Protein 2OEZ (pdb70)

CATH classification: 2.60.440.10 (+1 more: 1.10.3900.10)

B-factor: mean 58.21, std 9.82, range [26.51, 113.7]

Radius of gyration: 27.45 Å; Cα contacts (8 Å, |Δi|>4): 658; chains: 2; bounding box: 76×68×71 Å

Solvent-accessible surface area: 25374 Å² total

Organism: Vibrio parahaemolyticus serotype O3:K6 (strain RIMD 2210633) (NCBI:txid223926)

Foldseek 3Di:
DFWDKDKDFADDLLVLLVLLLVLLVLLVVLLLVPDVCSVLSNLVSLLVLVSLVPDPNLVVLLVLLVVLLVVLVVCAPPPPDDNVVSVVLNVLSVVLSVLSVADRQCPVVCPDPLSVVCSVVSVVPDPVPVVVVVVSVDDSVSSSVVSVVSSVSCVSVNSSSVSSVVSLVVQWDKDKDKAAQQKDKDFDDVWTMKMKIFGVQCKDWWDDDHGMIMIGIHPVPPDTGGHMTIIIIITD/DKDKDKDFFDDLLVLLVLLLVLLVQLVVLLQVPDVPSVLSNLVSLLVLVSLVPDPNLVVLLVLLVVLLVVLPVVPPDPPRDVVVSVVLNVLSVVLSVLSVADRQCVVQCPDPLNVVCNPVSPPDDDDDPPPVSVVVLSVPPSVVSSVVSCVSSVSCVSVNSSSVSSVVSLVVPWDWDKDKAAQQKDKDFADVFTMKMKMFDVQCKDWWDDDDGMMMIWMHVVPPDTRTHMTIIIITTD

Secondary structure (DSSP, 8-state):
---EEEEEESSHHHHHHHHHHHHHHHHHHHTT--STTHHHHHHHHHH--HHHHHS-HHHHHHHHHHHHHHHHHTTTT-TTS-HHHHHHHHHHHHHHHHH--PPSTTHHHHH-HHHHHHHHHHH--GGG-HHHHHHHTS-HHHHHHHHHHHHHTTHHHHHHHHHHHHHHHHT---EEEEEBTTEEEEE-SS--EEEEEE--------EEETTEEEEE--TTTSSPP-S-EEEEEEE-/--EEEEEESSHHHHHHHHHHHHHHHHHHHTT--STTHHHHHHHHHH--TGGGGS-HHHHHHHHHHHHHHHGGGSTT-TT--HHHHHHHHHHHHHHHHH-----TTHHHHT-HHHHHHHHHHTSS----SS-HHHHHHHTS-HHHHHHHHHHHHHTTHHHHHHHHHHHHHHHHH---EEEEEGGGEEEEE-SS--EEEEEE--------EEETTEEEEE--TTT-PPP-S-EEEEEEE-

Nearest PDB structures (foldseek):
  2oez-assembly1_A  TM=1.004E+00  e=3.899E-40  Vibrio parahaemolyticus RIMD 2210633
  2oez-assembly1_B  TM=9.944E-01  e=6.011E-37  Vibrio parahaemolyticus RIMD 2210633
  5koa-assembly1_B  TM=9.404E-01  e=8.201E-23  Escherichia coli S88
  5dko-assembly1_A-2  TM=9.523E-01  e=2.053E-22  Escherichia coli K-12
  5gnp-assembly1_A-2  TM=9.487E-01  e=1.094E-21  Salmonella enterica subsp. enterica serovar Typhimurium str. LT2

Sequence (474 aa):
ATTHKFFEHPLNEEKTRRIYLRVESLLRRQAHLASGFADNNHQQYQLFFRRALFDVEEIFEQQIQLKSELAKKDLEKKQRRLSYRRHWLNVEEGVDQEALNSLLNEIDDVVHSQLGAEERRFGQALKEDRRFLSSIRQRFNLCCFDLPALHYWLHLPIEERKKHDANQWQKKSLKPLSDALTLWLKLAREETGHHFKAQIARAGFFQSDADDEEANILRLHIPKYGVYPISGHKKNRFAIKFAFEEENGQACCSSQDVEFELAVCTTHKFFEHPLNEEKTRRIYLRVESLLRRQAHLASGFADNHHQYQLFFRALFDVEEIFEQQIQLKSEELAKDLEKQQRLSYRRHHWLNVEGVDQEALNSLLNEIDVVHSQQLGAERRFGQQALKEDRFLSSIRQQRFNNLPGGCCFDDLPALHYWLHHLPIEERKKHDANNQWQKKSLKPLSDALTLWLKLAREETGHHFKAQIARAGFFQSDADDEANILRLHIPKYGVYPISGHKNRFAIKFAFENGQACSQQDVEFELAVC

Structure (mmCIF, N/CA/C/O backbone):
data_2OEZ
#
_entry.id   2OEZ
#
_cell.length_a   63.759
_cell.length_b   77.567
_cell.length_c   146.167
_cell.angle_alpha   90.00
_cell.angle_beta   90.00
_cell.angle_gamma   90.00
#
_symmetry.space_group_name_H-M   'P 21 21 21'
#
loop_
_entity.id
_entity.type
_entity.pdbx_description
1 polymer 'UPF0289 protein VP2528'
2 water water
#
loop_
_atom_site.group_PDB
_atom_site.id
_atom_site.type_symbol
_atom_site.label_atom_id
_atom_site.label_alt_id
_atom_site.label_comp_id
_atom_site.label_asym_id
_atom_site.label_entity_id
_atom_site.label_seq_id
_atom_site.pdbx_PDB_ins_code
_atom_site.Cartn_x
_atom_site.Cartn_y
_atom_site.Cartn_z
_atom_site.occupancy
_atom_site.B_iso_or_equiv
_atom_site.auth_seq_id
_atom_site.auth_comp_id
_atom_site.auth_asym_id
_atom_site.auth_atom_id
_atom_site.pdbx_PDB_model_num
ATOM 1 N N . ALA A 1 3 ? 35.254 27.787 35.955 1.00 70.81 1 ALA A N 1
ATOM 2 C CA . ALA A 1 3 ? 35.691 26.654 35.086 1.00 70.22 1 ALA A CA 1
ATOM 3 C C . ALA A 1 3 ? 35.446 26.941 33.613 1.00 69.26 1 ALA A C 1
ATOM 4 O O . ALA A 1 3 ? 35.880 26.155 32.774 1.00 69.66 1 ALA A O 1
ATOM 6 N N . THR A 1 4 ? 34.777 28.055 33.291 1.00 67.89 2 THR A N 1
ATOM 7 C CA . THR A 1 4 ? 34.668 28.474 31.876 1.00 66.39 2 THR A CA 1
ATOM 8 C C . THR A 1 4 ? 35.390 29.795 31.539 1.00 64.53 2 THR A C 1
ATOM 9 O O . THR A 1 4 ? 35.930 29.916 30.449 1.00 60.67 2 THR A O 1
ATOM 13 N N . THR A 1 5 ? 35.364 30.755 32.478 1.00 63.85 3 THR A N 1
ATOM 14 C CA . THR A 1 5 ? 35.834 32.108 32.228 1.00 63.74 3 THR A CA 1
ATOM 15 C C . THR A 1 5 ? 36.773 32.625 33.296 1.00 63.19 3 THR A C 1
ATOM 16 O O . THR A 1 5 ? 36.508 32.470 34.517 1.00 62.28 3 THR A O 1
ATOM 20 N N . HIS A 1 6 ? 37.891 33.203 32.844 1.00 61.22 4 HIS A N 1
ATOM 21 C CA . HIS A 1 6 ? 38.750 33.957 33.754 1.00 60.45 4 HIS A CA 1
ATOM 22 C C . HIS A 1 6 ? 38.179 35.358 34.068 1.00 58.94 4 HIS A C 1
ATOM 23 O O . HIS A 1 6 ? 37.740 36.087 33.185 1.00 57.67 4 HIS A O 1
ATOM 30 N N . LYS A 1 7 ? 38.155 35.715 35.353 1.00 58.09 5 LYS A N 1
ATOM 31 C CA . LYS A 1 7 ? 37.582 36.992 35.783 1.00 57.19 5 LYS A CA 1
ATOM 32 C C . LYS A 1 7 ? 38.664 37.932 36.307 1.00 55.06 5 LYS A C 1
ATOM 33 O O . LYS A 1 7 ? 39.284 37.653 37.323 1.00 57.30 5 LYS A O 1
ATOM 39 N N A PHE A 1 8 ? 38.919 39.021 35.611 0.50 52.98 6 PHE A N 1
ATOM 40 N N B PHE A 1 8 ? 38.878 39.040 35.622 0.50 54.08 6 PHE A N 1
ATOM 41 C CA A PHE A 1 8 ? 40.000 39.914 36.008 0.50 50.91 6 PHE A CA 1
ATOM 42 C CA B PHE A 1 8 ? 39.999 39.915 35.927 0.50 52.86 6 PHE A CA 1
ATOM 43 C C A PHE A 1 8 ? 39.436 41.263 36.429 0.50 51.67 6 PHE A C 1
ATOM 44 C C B PHE A 1 8 ? 39.550 41.340 36.273 0.50 52.87 6 PHE A C 1
ATOM 45 O O A PHE A 1 8 ? 38.413 41.697 35.928 0.50 51.52 6 PHE A O 1
ATOM 46 O O B PHE A 1 8 ? 38.724 41.905 35.542 0.50 51.90 6 PHE A O 1
ATOM 61 N N . GLU A 1 9 ? 40.134 41.944 37.316 1.00 51.33 7 GLU A N 1
ATOM 62 C CA . GLU A 1 9 ? 39.833 43.364 37.626 1.00 52.82 7 GLU A CA 1
ATOM 63 C C . GLU A 1 9 ? 41.079 44.201 37.468 1.00 52.75 7 GLU A C 1
ATOM 64 O O . GLU A 1 9 ? 42.177 43.753 37.811 1.00 52.10 7 GLU A O 1
ATOM 70 N N . HIS A 1 10 ? 40.908 45.409 36.935 1.00 50.33 8 HIS A N 1
ATOM 71 C CA . HIS A 1 10 ? 42.019 46.328 36.681 1.00 49.18 8 HIS A CA 1
ATOM 72 C C . HIS A 1 10 ? 41.644 47.706 37.241 1.00 49.39 8 HIS A C 1
ATOM 73 O O . HIS A 1 10 ? 40.655 48.261 36.827 1.00 50.18 8 HIS A O 1
ATOM 80 N N . PRO A 1 11 ? 42.461 48.253 38.158 1.00 48.84 9 PRO A N 1
ATOM 81 C CA . PRO A 1 11 ? 42.229 49.608 38.643 1.00 49.44 9 PRO A CA 1
ATOM 82 C C . PRO A 1 11 ? 42.703 50.587 37.577 1.00 50.42 9 PRO A C 1
ATOM 83 O O . PRO A 1 11 ? 43.776 50.390 36.992 1.00 51.67 9 PRO A O 1
ATOM 87 N N . LEU A 1 12 ? 41.945 51.653 37.370 1.00 49.78 10 LEU A N 1
ATOM 88 C CA . LEU A 1 12 ? 42.278 52.567 36.318 1.00 50.70 10 LEU A CA 1
ATOM 89 C C . LEU A 1 12 ? 43.012 53.778 36.833 1.00 51.43 10 LEU A C 1
ATOM 90 O O . LEU A 1 12 ? 43.343 54.642 36.026 1.00 52.12 10 LEU A O 1
ATOM 95 N N . ASN A 1 13 ? 43.217 53.894 38.144 1.00 50.31 11 ASN A N 1
ATOM 96 C CA . ASN A 1 13 ? 43.946 55.068 38.683 1.00 52.48 11 ASN A CA 1
ATOM 97 C C . ASN A 1 13 ? 44.642 54.637 39.960 1.00 53.30 11 ASN A C 1
ATOM 98 O O . ASN A 1 13 ? 44.372 53.520 40.477 1.00 52.27 11 ASN A O 1
ATOM 103 N N A GLU A 1 14 ? 45.570 55.452 40.455 0.50 53.91 12 GLU A N 1
ATOM 104 N N B GLU A 1 14 ? 45.562 55.485 40.441 0.50 53.88 12 GLU A N 1
ATOM 105 C CA A GLU A 1 14 ? 46.356 55.053 41.616 0.50 54.71 12 GLU A CA 1
ATOM 106 C CA B GLU A 1 14 ? 46.350 55.224 41.651 0.50 54.98 12 GLU A CA 1
ATOM 107 C C A GLU A 1 14 ? 45.513 54.850 42.892 0.50 53.83 12 GLU A C 1
ATOM 108 C C B GLU A 1 14 ? 45.490 54.847 42.848 0.50 53.79 12 GLU A C 1
ATOM 109 O O A GLU A 1 14 ? 45.831 53.976 43.690 0.50 53.64 12 GLU A O 1
ATOM 110 O O B GLU A 1 14 ? 45.781 53.888 43.552 0.50 53.68 12 GLU A O 1
ATOM 121 N N . LYS A 1 15 ? 44.455 55.641 43.090 1.00 53.36 13 LYS A N 1
ATOM 122 C CA . LYS A 1 15 ? 43.653 55.520 44.311 1.00 54.22 13 LYS A CA 1
ATOM 123 C C . LYS A 1 15 ? 42.882 54.190 44.339 1.00 53.08 13 LYS A C 1
ATOM 124 O O . LYS A 1 15 ? 42.802 53.517 45.360 1.00 53.35 13 LYS A O 1
ATOM 130 N N . THR A 1 16 ? 42.379 53.769 43.174 1.00 52.28 14 THR A N 1
ATOM 131 C CA . THR A 1 16 ? 41.686 52.522 43.086 1.00 50.37 14 THR A CA 1
ATOM 132 C C . THR A 1 16 ? 42.652 51.333 43.226 1.00 50.61 14 THR A C 1
ATOM 133 O O . THR A 1 16 ? 42.291 50.284 43.739 1.00 51.25 14 THR A O 1
ATOM 137 N N A ARG A 1 17 ? 43.887 51.493 42.749 0.50 51.20 15 ARG A N 1
ATOM 138 N N B ARG A 1 17 ? 43.856 51.510 42.716 0.50 51.56 15 ARG A N 1
ATOM 139 C CA A ARG A 1 17 ? 44.928 50.463 42.901 0.50 52.14 15 ARG A CA 1
ATOM 140 C CA B ARG A 1 17 ? 44.921 50.567 42.916 0.50 52.85 15 ARG A CA 1
ATOM 141 C C A ARG A 1 17 ? 45.226 50.251 44.432 0.50 52.41 15 ARG A C 1
ATOM 142 C C B ARG A 1 17 ? 45.003 50.269 44.437 0.50 52.69 15 ARG A C 1
ATOM 143 O O A ARG A 1 17 ? 45.487 49.139 44.877 0.50 52.96 15 ARG A O 1
ATOM 144 O O B ARG A 1 17 ? 44.906 49.133 44.879 0.50 53.31 15 ARG A O 1
ATOM 159 N N . ILE A 1 18 ? 45.173 51.318 45.223 1.00 52.18 16 ILE A N 1
ATOM 160 C CA . ILE A 1 18 ? 45.280 51.198 46.699 1.00 52.24 16 ILE A CA 1
ATOM 161 C C . ILE A 1 18 ? 44.045 50.506 47.311 1.00 52.05 16 ILE A C 1
ATOM 162 O O . ILE A 1 18 ? 44.168 49.683 48.168 1.00 53.95 16 ILE A O 1
ATOM 167 N N . TYR A 1 19 ? 42.847 50.896 46.886 1.00 52.02 17 TYR A N 1
ATOM 168 C CA . TYR A 1 19 ? 41.592 50.268 47.331 1.00 51.94 17 TYR A CA 1
ATOM 169 C C . TYR A 1 19 ? 41.640 48.781 47.120 1.00 51.41 17 TYR A C 1
ATOM 170 O O . TYR A 1 19 ? 41.298 48.046 48.016 1.00 51.04 17 TYR A O 1
ATOM 179 N N . LEU A 1 20 ? 41.982 48.346 45.903 1.00 50.70 18 LEU A N 1
ATOM 180 C CA . LEU A 1 20 ? 42.005 46.927 45.612 1.00 50.24 18 LEU A CA 1
ATOM 181 C C . LEU A 1 20 ? 43.085 46.221 46.419 1.00 51.23 18 LEU A C 1
ATOM 182 O O . LEU A 1 20 ? 42.911 45.072 46.787 1.00 50.92 18 LEU A O 1
ATOM 187 N N . ARG A 1 21 ? 44.239 46.853 46.577 1.00 53.36 19 ARG A N 1
ATOM 188 C CA . ARG A 1 21 ? 45.320 46.250 47.364 1.00 54.95 19 ARG A CA 1
ATOM 189 C C . ARG A 1 21 ? 44.894 46.095 48.854 1.00 53.00 19 ARG A C 1
ATOM 190 O O . ARG A 1 21 ? 45.168 45.097 49.475 1.00 53.00 19 ARG A O 1
ATOM 198 N N . VAL A 1 22 ? 44.212 47.092 49.394 1.00 52.23 20 VAL A N 1
ATOM 199 C CA . VAL A 1 22 ? 43.796 47.072 50.809 1.00 51.79 20 VAL A CA 1
ATOM 200 C C . VAL A 1 22 ? 42.722 46.022 50.963 1.00 51.64 20 VAL A C 1
ATOM 201 O O . VAL A 1 22 ? 42.735 45.315 51.938 1.00 50.86 20 VAL A O 1
ATOM 205 N N . GLU A 1 23 ? 41.789 45.915 50.005 1.00 50.54 21 GLU A N 1
ATOM 206 C CA . GLU A 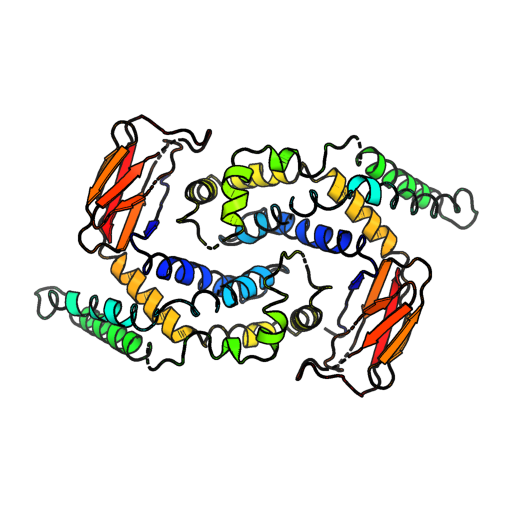1 23 ? 40.733 44.909 50.057 1.00 51.30 21 GLU A CA 1
ATOM 207 C C . GLU A 1 23 ? 41.358 43.513 50.230 1.00 51.79 21 GLU A C 1
ATOM 208 O O . GLU A 1 23 ? 40.901 42.695 51.058 1.00 52.90 21 GLU A O 1
ATOM 214 N N . SER A 1 24 ? 42.349 43.250 49.406 1.00 51.42 22 SER A N 1
ATOM 215 C CA . SER A 1 24 ? 43.134 42.001 49.394 1.00 53.36 22 SER A CA 1
ATOM 216 C C . SER A 1 24 ? 43.844 41.731 50.748 1.00 53.49 22 SER A C 1
ATOM 217 O O . SER A 1 24 ? 43.708 40.665 51.304 1.00 52.56 22 SER A O 1
ATOM 220 N N . LEU A 1 25 ? 44.569 42.706 51.304 1.00 53.69 23 LEU A N 1
ATOM 221 C CA . LEU A 1 25 ? 45.237 42.552 52.598 1.00 52.15 23 LEU A CA 1
ATOM 222 C C . LEU A 1 25 ? 44.273 42.362 53.762 1.00 52.15 23 LEU A C 1
ATOM 223 O O . LEU A 1 25 ? 44.550 41.619 54.683 1.00 52.07 23 LEU A O 1
ATOM 228 N N . LEU A 1 26 ? 43.162 43.093 53.771 1.00 51.33 24 LEU A N 1
ATOM 229 C CA . LEU A 1 26 ? 42.180 42.966 54.842 1.00 51.78 24 LEU A CA 1
ATOM 230 C C . LEU A 1 26 ? 41.668 41.527 54.855 1.00 52.66 24 LEU A C 1
ATOM 231 O O . LEU A 1 26 ? 41.523 40.933 55.915 1.00 51.83 24 LEU A O 1
ATOM 236 N N A ARG A 1 27 ? 41.401 40.971 53.675 0.50 52.63 25 ARG A N 1
ATOM 237 N N B ARG A 1 27 ? 41.396 40.983 53.663 0.50 52.54 25 ARG A N 1
ATOM 238 C CA A ARG A 1 27 ? 40.862 39.620 53.587 0.50 53.82 25 ARG A CA 1
ATOM 239 C CA B ARG A 1 27 ? 40.884 39.618 53.507 0.50 53.92 25 ARG A CA 1
ATOM 240 C C A ARG A 1 27 ? 41.902 38.560 53.974 0.50 53.63 25 ARG A C 1
ATOM 241 C C B ARG A 1 27 ? 41.901 38.579 53.975 0.50 53.57 25 ARG A C 1
ATOM 242 O O A ARG A 1 27 ? 41.586 37.534 54.610 0.50 52.94 25 ARG A O 1
ATOM 243 O O B ARG A 1 27 ? 41.569 37.587 54.655 0.50 53.02 25 ARG A O 1
ATOM 258 N N . GLN A 1 28 ? 43.146 38.817 53.599 1.00 53.03 26 GLN A N 1
ATOM 259 C CA . GLN A 1 28 ? 44.232 37.929 53.933 1.00 54.48 26 GLN A CA 1
ATOM 260 C C . GLN A 1 28 ? 44.456 37.867 55.453 1.00 54.63 26 GLN A C 1
ATOM 261 O O . GLN A 1 28 ? 44.651 36.802 56.003 1.00 54.26 26 GLN A O 1
ATOM 267 N N . ALA A 1 29 ? 44.459 39.019 56.109 1.00 54.78 27 ALA A N 1
ATOM 268 C CA . ALA A 1 29 ? 44.658 39.061 57.553 1.00 55.75 27 ALA A CA 1
ATOM 269 C C . ALA A 1 29 ? 43.465 38.442 58.266 1.00 56.72 27 ALA A C 1
ATOM 270 O O . ALA A 1 29 ? 43.643 37.698 59.211 1.00 56.05 27 ALA A O 1
ATOM 272 N N . HIS A 1 30 ? 42.261 38.745 57.813 1.00 58.49 28 HIS A N 1
ATOM 273 C CA . HIS A 1 30 ? 41.086 38.066 58.307 1.00 60.90 28 HIS A CA 1
ATOM 274 C C . HIS A 1 30 ? 41.072 36.549 58.171 1.00 62.44 28 HIS A C 1
ATOM 275 O O . HIS A 1 30 ? 40.642 35.858 59.093 1.00 63.44 28 HIS A O 1
ATOM 282 N N . LEU A 1 31 ? 41.550 36.017 57.049 1.00 63.95 29 LEU A N 1
ATOM 283 C CA . LEU A 1 31 ? 41.531 34.575 56.817 1.00 64.76 29 LEU A CA 1
ATOM 284 C C . LEU A 1 31 ? 42.640 33.838 57.579 1.00 64.86 29 LEU A C 1
ATOM 285 O O . LEU A 1 31 ? 42.487 32.686 57.988 1.00 65.22 29 LEU A O 1
ATOM 290 N N . ALA A 1 32 ? 43.750 34.540 57.755 1.00 64.33 30 ALA A N 1
ATOM 291 C CA . ALA A 1 32 ? 44.907 34.078 58.449 1.00 64.11 30 ALA A CA 1
ATOM 292 C C . ALA A 1 32 ? 44.772 34.201 59.983 1.00 64.79 30 ALA A C 1
ATOM 293 O O . ALA A 1 32 ? 45.639 33.730 60.694 1.00 65.38 30 ALA A O 1
ATOM 295 N N . SER A 1 33 ? 43.702 34.813 60.493 1.00 65.78 31 SER A N 1
ATOM 296 C CA . SER A 1 33 ? 43.621 35.145 61.942 1.00 66.60 31 SER A CA 1
ATOM 297 C C . SER A 1 33 ? 43.037 34.098 62.899 1.00 67.67 31 SER A C 1
ATOM 298 O O . SER A 1 33 ? 42.918 34.319 64.138 1.00 67.67 31 SER A O 1
ATOM 301 N N . GLY A 1 34 ? 42.743 32.927 62.342 1.00 68.84 32 GLY A N 1
ATOM 302 C CA . GLY A 1 34 ? 42.441 31.738 63.163 1.00 69.84 32 GLY A CA 1
ATOM 303 C C . GLY A 1 34 ? 43.679 30.957 63.562 1.00 70.05 32 GLY A C 1
ATOM 304 O O . GLY A 1 34 ? 43.622 30.120 64.482 1.00 70.51 32 GLY A O 1
ATOM 305 N N . PHE A 1 35 ? 44.795 31.246 62.883 1.00 69.91 33 PHE A N 1
ATOM 306 C CA . PHE A 1 35 ? 46.082 30.571 63.102 1.00 70.29 33 PHE A CA 1
ATOM 307 C C . PHE A 1 35 ? 45.859 29.059 63.062 1.00 72.36 33 PHE A C 1
ATOM 308 O O . PHE A 1 35 ? 46.413 28.300 63.875 1.00 71.96 33 PHE A O 1
ATOM 316 N N . ALA A 1 36 ? 45.040 28.637 62.080 1.00 74.11 34 ALA A N 1
ATOM 317 C CA . ALA A 1 36 ? 44.571 27.229 61.975 1.00 75.19 34 ALA A CA 1
ATOM 318 C C . ALA A 1 36 ? 45.709 26.278 61.583 1.00 75.49 34 ALA A C 1
ATOM 319 O O . ALA A 1 36 ? 45.763 25.132 62.038 1.00 76.41 34 ALA A O 1
ATOM 321 N N . ASP A 1 37 ? 46.613 26.784 60.742 1.00 75.32 35 ASP A N 1
ATOM 322 C CA . ASP A 1 37 ? 47.800 26.065 60.268 1.00 74.89 35 ASP A CA 1
ATOM 323 C C . ASP A 1 37 ? 49.028 26.844 60.717 1.00 73.51 35 ASP A C 1
ATOM 324 O O . ASP A 1 37 ? 48.987 28.088 60.798 1.00 74.11 35 ASP A O 1
ATOM 329 N N A ASN A 1 38 ? 50.116 26.151 61.020 0.50 72.57 36 ASN A N 1
ATOM 330 N N B ASN A 1 38 ? 50.110 26.098 60.951 0.50 72.17 36 ASN A N 1
ATOM 331 C CA A ASN A 1 38 ? 51.286 26.820 61.605 0.50 71.31 36 ASN A CA 1
ATOM 332 C CA B ASN A 1 38 ? 51.414 26.602 61.427 0.50 70.66 36 ASN A CA 1
ATOM 333 C C A ASN A 1 38 ? 52.124 27.678 60.624 0.50 69.79 36 ASN A C 1
ATOM 334 C C B ASN A 1 38 ? 51.919 27.861 60.731 0.50 69.28 36 ASN A C 1
ATOM 335 O O A ASN A 1 38 ? 53.264 28.038 60.926 0.50 69.67 36 ASN A O 1
ATOM 336 O O B ASN A 1 38 ? 52.627 28.664 61.334 0.50 68.90 36 ASN A O 1
ATOM 345 N N . HIS A 1 39 ? 51.553 28.008 59.461 1.00 68.24 37 HIS A N 1
ATOM 346 C CA . HIS A 1 39 ? 52.151 29.029 58.564 1.00 65.42 37 HIS A CA 1
ATOM 347 C C . HIS A 1 39 ? 51.277 30.274 58.354 1.00 62.57 37 HIS A C 1
ATOM 348 O O . HIS A 1 39 ? 51.779 31.330 57.952 1.00 61.44 37 HIS A O 1
ATOM 355 N N A GLN A 1 40 ? 49.992 30.136 58.651 0.60 61.07 38 GLN A N 1
ATOM 356 N N B GLN A 1 40 ? 49.971 30.155 58.596 0.40 61.09 38 GLN A N 1
ATOM 357 C CA A GLN A 1 40 ? 49.000 31.211 58.496 0.60 60.29 38 GLN A CA 1
ATOM 358 C CA B GLN A 1 40 ? 49.068 31.308 58.415 0.40 60.05 38 GLN A CA 1
ATOM 359 C C A GLN A 1 40 ? 49.375 32.552 59.170 0.60 58.86 38 GLN A C 1
ATOM 360 C C B GLN A 1 40 ? 49.660 32.581 58.998 0.40 58.75 38 GLN A C 1
ATOM 361 O O A GLN A 1 40 ? 48.922 33.618 58.737 0.60 58.16 38 GLN A O 1
ATOM 362 O O B GLN A 1 40 ? 49.653 33.618 58.330 0.40 58.30 38 GLN A O 1
ATOM 373 N N . TYR A 1 41 ? 50.197 32.497 60.222 1.00 57.48 39 TYR A N 1
ATOM 374 C CA . TYR A 1 41 ? 50.692 33.723 60.926 1.00 56.51 39 TYR A CA 1
ATOM 375 C C . TYR A 1 41 ? 51.560 34.606 60.015 1.00 55.49 39 TYR A C 1
ATOM 376 O O . TYR A 1 41 ? 51.599 35.833 60.117 1.00 55.09 39 TYR A O 1
ATOM 385 N N . GLN A 1 42 ? 52.235 33.945 59.110 1.00 55.67 40 GLN A N 1
ATOM 386 C CA . GLN A 1 42 ? 53.073 34.588 58.128 1.00 58.22 40 GLN A CA 1
ATOM 387 C C . GLN A 1 42 ? 52.287 35.502 57.194 1.00 57.23 40 GLN A C 1
ATOM 388 O O . GLN A 1 42 ? 52.758 36.595 56.866 1.00 57.02 40 GLN A O 1
ATOM 394 N N . LEU A 1 43 ? 51.124 35.016 56.753 1.00 56.47 41 LEU A N 1
ATOM 395 C CA . LEU A 1 43 ? 50.174 35.813 55.928 1.00 56.20 41 LEU A CA 1
ATOM 396 C C . LEU A 1 43 ? 49.576 36.911 56.772 1.00 54.72 41 LEU A C 1
ATOM 397 O O . LEU A 1 43 ? 49.421 38.035 56.304 1.00 54.56 41 LEU A O 1
ATOM 402 N N . PHE A 1 44 ? 49.236 36.573 58.022 1.00 52.71 42 PHE A N 1
ATOM 403 C CA . PHE A 1 44 ? 48.609 37.530 58.904 1.00 50.82 42 PHE A CA 1
ATOM 404 C C . PHE A 1 44 ? 49.487 38.744 59.159 1.00 49.60 42 PHE A C 1
ATOM 405 O O . PHE A 1 44 ? 49.032 39.888 59.019 1.00 49.10 42 PHE A O 1
ATOM 413 N N . PHE A 1 45 ? 50.701 38.519 59.623 1.00 48.68 43 PHE A N 1
ATOM 414 C CA . PHE A 1 45 ? 51.580 39.663 59.963 1.00 50.32 43 PHE A CA 1
ATOM 415 C C . PHE A 1 45 ? 51.998 40.440 58.716 1.00 51.87 43 PHE A C 1
ATOM 416 O O . PHE A 1 45 ? 52.007 41.692 58.734 1.00 52.90 43 PHE A O 1
ATOM 424 N N A ARG A 1 46 ? 52.323 39.727 57.642 0.50 52.39 44 ARG A N 1
ATOM 425 N N B ARG A 1 46 ? 52.336 39.706 57.651 0.50 52.22 44 ARG A N 1
ATOM 426 C CA A ARG A 1 46 ? 52.687 40.428 56.400 0.50 54.41 44 ARG A CA 1
ATOM 427 C CA B ARG A 1 46 ? 52.637 40.326 56.343 0.50 54.14 44 ARG A CA 1
ATOM 428 C C A ARG A 1 46 ? 51.550 41.310 55.856 0.50 53.89 44 ARG A C 1
ATOM 429 C C B ARG A 1 46 ? 51.548 41.319 55.964 0.50 53.74 44 ARG A C 1
ATOM 430 O O A ARG A 1 46 ? 51.791 42.429 55.427 0.50 54.49 44 ARG A O 1
ATOM 431 O O B ARG A 1 46 ? 51.815 42.505 55.750 0.50 54.11 44 ARG A O 1
ATOM 446 N N . ALA A 1 47 ? 50.311 40.838 55.929 1.00 53.95 45 ALA A N 1
ATOM 447 C CA . ALA A 1 47 ? 49.150 41.712 55.631 1.00 53.78 45 ALA A CA 1
ATOM 448 C C . ALA A 1 47 ? 49.084 42.972 56.488 1.00 54.17 45 ALA A C 1
ATOM 449 O O . ALA A 1 47 ? 48.852 44.088 55.991 1.00 54.52 45 ALA A O 1
ATOM 451 N N . LEU A 1 48 ? 49.259 42.787 57.802 1.00 53.22 46 LEU A N 1
ATOM 452 C CA . LEU A 1 48 ? 49.196 43.879 58.727 1.00 51.76 46 LEU A CA 1
ATOM 453 C C . LEU A 1 48 ? 50.245 44.901 58.397 1.00 50.79 46 LEU A C 1
ATOM 454 O O . LEU A 1 48 ? 49.959 46.078 58.391 1.00 51.81 46 LEU A O 1
ATOM 459 N N . PHE A 1 49 ? 51.468 44.444 58.176 1.00 51.18 47 PHE A N 1
ATOM 460 C CA . PHE A 1 49 ? 52.601 45.345 57.948 1.00 52.95 47 PHE A CA 1
ATOM 461 C C . PHE A 1 49 ? 52.564 46.032 56.550 1.00 53.32 47 PHE A C 1
ATOM 462 O O . PHE A 1 49 ? 52.910 47.202 56.432 1.00 53.59 47 PHE A O 1
ATOM 470 N N . ASP A 1 50 ? 52.060 45.326 55.547 1.00 54.00 48 ASP A N 1
ATOM 471 C CA . ASP A 1 50 ? 51.829 45.921 54.216 1.00 56.35 48 ASP A CA 1
ATOM 472 C C . ASP A 1 50 ? 50.783 47.006 54.291 1.00 57.10 48 ASP A C 1
ATOM 473 O O . ASP A 1 50 ? 50.891 48.021 53.597 1.00 59.67 48 ASP A O 1
ATOM 486 N N . VAL A 1 52 ? 50.087 48.932 56.977 1.00 59.41 50 VAL A N 1
ATOM 487 C CA . VAL A 1 52 ? 50.688 50.078 57.688 1.00 61.28 50 VAL A CA 1
ATOM 488 C C . VAL A 1 52 ? 51.522 50.925 56.707 1.00 62.41 50 VAL A C 1
ATOM 489 O O . VAL A 1 52 ? 51.398 52.163 56.678 1.00 60.98 50 VAL A O 1
ATOM 493 N N A GLU A 1 53 ? 52.375 50.254 55.936 0.60 63.15 51 GLU A N 1
ATOM 494 N N B GLU A 1 53 ? 52.349 50.215 55.921 0.40 63.19 51 GLU A N 1
ATOM 495 C CA A GLU A 1 53 ? 53.144 50.910 54.909 0.60 65.13 51 GLU A CA 1
ATOM 496 C CA B GLU A 1 53 ? 53.156 50.728 54.802 0.40 65.00 51 GLU A CA 1
ATOM 497 C C A GLU A 1 53 ? 52.219 51.772 54.008 0.60 65.83 51 GLU A C 1
ATOM 498 C C B GLU A 1 53 ? 52.336 51.585 53.802 0.40 65.71 51 GLU A C 1
ATOM 499 O O A GLU A 1 53 ? 52.526 52.934 53.735 0.60 65.94 51 GLU A O 1
ATOM 500 O O B GLU A 1 53 ? 52.848 52.550 53.242 0.40 66.00 51 GLU A O 1
ATOM 511 N N . ILE A 1 54 ? 51.068 51.231 53.605 1.00 66.60 52 ILE A N 1
ATOM 512 C CA . ILE A 1 54 ? 50.101 52.010 52.789 1.00 68.36 52 ILE A CA 1
ATOM 513 C C . ILE A 1 54 ? 49.555 53.260 53.511 1.00 70.82 52 ILE A C 1
ATOM 514 O O . ILE A 1 54 ? 49.480 54.330 52.912 1.00 72.42 52 ILE A O 1
ATOM 519 N N . PHE A 1 55 ? 49.186 53.142 54.787 1.00 72.57 53 PHE A N 1
ATOM 520 C CA . PHE A 1 55 ? 48.622 54.285 55.542 1.00 74.88 53 PHE A CA 1
ATOM 521 C C . PHE A 1 55 ? 49.585 55.474 55.695 1.00 77.12 53 PHE A C 1
ATOM 522 O O . PHE A 1 55 ? 49.159 56.618 55.915 1.00 77.67 53 PHE A O 1
ATOM 530 N N . GLU A 1 56 ? 50.879 55.201 55.590 1.00 78.92 54 GLU A N 1
ATOM 531 C CA . GLU A 1 56 ? 51.866 56.265 55.634 1.00 80.72 54 GLU A CA 1
ATOM 532 C C . GLU A 1 56 ? 51.887 57.126 54.343 1.00 80.72 54 GLU A C 1
ATOM 533 O O . GLU A 1 56 ? 52.026 58.354 54.428 1.00 81.44 54 GLU A O 1
ATOM 539 N N A GLN A 1 57 ? 51.640 56.475 53.194 0.60 80.79 55 GLN A N 1
ATOM 540 N N B GLN A 1 57 ? 51.754 56.519 53.174 0.40 80.52 55 GLN A N 1
ATOM 541 C CA A GLN A 1 57 ? 51.885 57.015 51.832 0.60 80.69 55 GLN A CA 1
ATOM 542 C CA B GLN A 1 57 ? 51.891 57.317 51.964 0.40 80.19 55 GLN A CA 1
ATOM 543 C C A GLN A 1 57 ? 50.658 57.536 51.030 0.60 80.80 55 GLN A C 1
ATOM 544 C C B GLN A 1 57 ? 50.652 58.154 51.622 0.40 80.23 55 GLN A C 1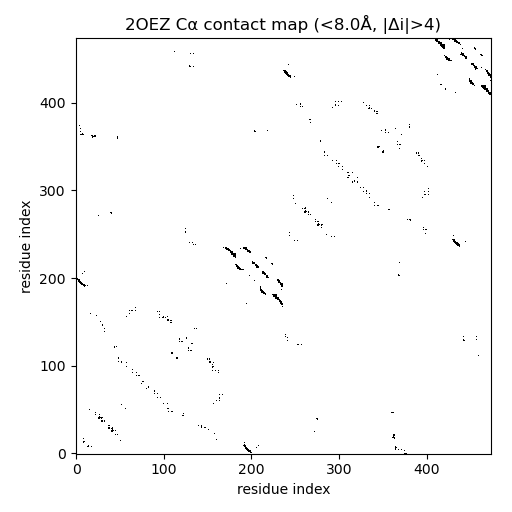
ATOM 545 O O A GLN A 1 57 ? 50.775 57.922 49.844 0.60 80.85 55 GLN A O 1
ATOM 546 O O B GLN A 1 57 ? 50.762 59.359 51.376 0.40 80.31 55 GLN A O 1
ATOM 557 N N . ILE A 1 58 ? 49.484 57.513 51.653 1.00 80.39 56 ILE A N 1
ATOM 558 C CA . ILE A 1 58 ? 48.254 58.044 51.034 1.00 79.61 56 ILE A CA 1
ATOM 559 C C . ILE A 1 58 ? 47.218 58.475 52.088 1.00 78.53 56 ILE A C 1
ATOM 560 O O . ILE A 1 58 ? 47.169 57.937 53.218 1.00 78.79 56 ILE A O 1
ATOM 565 N N . GLN A 1 59 ? 46.420 59.475 51.726 1.00 76.82 57 GLN A N 1
ATOM 566 C CA . GLN A 1 59 ? 45.364 59.964 52.606 1.00 74.93 57 GLN A CA 1
ATOM 567 C C . GLN A 1 59 ? 44.078 59.186 52.351 1.00 72.79 57 GLN A C 1
ATOM 568 O O . GLN A 1 59 ? 43.133 59.696 51.728 1.00 71.78 57 GLN A O 1
ATOM 574 N N . LEU A 1 60 ? 44.064 57.950 52.842 1.00 69.76 58 LEU A N 1
ATOM 575 C CA . LEU A 1 60 ? 43.043 56.998 52.474 1.00 67.48 58 LEU A CA 1
ATOM 576 C C . LEU A 1 60 ? 41.698 57.357 53.061 1.00 66.23 58 LEU A C 1
ATOM 577 O O . LEU A 1 60 ? 40.679 57.175 52.395 1.00 65.74 58 LEU A O 1
ATOM 582 N N . LYS A 1 61 ? 41.688 57.817 54.310 1.00 64.25 59 LYS A N 1
ATOM 583 C CA . LYS A 1 61 ? 40.443 58.124 54.989 1.00 64.69 59 LYS A CA 1
ATOM 584 C C . LYS A 1 61 ? 39.674 59.220 54.236 1.00 64.24 59 LYS A C 1
ATOM 585 O O . LYS A 1 61 ? 38.469 59.068 53.985 1.00 63.58 59 LYS A O 1
ATOM 591 N N . SER A 1 62 ? 40.366 60.301 53.862 1.00 63.85 60 SER A N 1
ATOM 592 C CA . SER A 1 62 ? 39.687 61.406 53.165 1.00 64.74 60 SER A CA 1
ATOM 593 C C . SER A 1 62 ? 39.282 61.032 51.716 1.00 63.74 60 SER A C 1
ATOM 594 O O . SER A 1 62 ? 38.222 61.443 51.249 1.00 64.03 60 SER A O 1
ATOM 597 N N . GLU A 1 63 ? 40.113 60.254 51.019 1.00 63.19 61 GLU A N 1
ATOM 598 C CA . GLU A 1 63 ? 39.768 59.683 49.706 1.00 62.96 61 GLU A CA 1
ATOM 599 C C . GLU A 1 63 ? 38.471 58.868 49.746 1.00 61.72 61 GLU A C 1
ATOM 600 O O . GLU A 1 63 ? 37.597 58.987 48.867 1.00 60.70 61 GLU A O 1
ATOM 606 N N . LEU A 1 64 ? 38.369 58.026 50.768 1.00 60.10 62 LEU A N 1
ATOM 607 C CA . LEU A 1 64 ? 37.250 57.112 50.916 1.00 58.45 62 LEU A CA 1
ATOM 608 C C . LEU A 1 64 ? 35.995 57.842 51.394 1.00 57.40 62 LEU A C 1
ATOM 609 O O . LEU A 1 64 ? 34.910 57.543 50.918 1.00 56.50 62 LEU A O 1
ATOM 614 N N . ALA A 1 65 ? 36.132 58.795 52.315 1.00 55.65 63 ALA A N 1
ATOM 615 C CA . ALA A 1 65 ? 35.023 59.688 52.643 1.00 55.82 63 ALA A CA 1
ATOM 616 C C . ALA A 1 65 ? 34.413 60.378 51.391 1.00 55.95 63 ALA A C 1
ATOM 617 O O . ALA A 1 65 ? 33.217 60.298 51.168 1.00 57.07 63 ALA A O 1
ATOM 619 N N A LYS A 1 66 ? 35.247 61.027 50.583 0.60 55.86 64 LYS A N 1
ATOM 620 N N B LYS A 1 66 ? 35.266 61.022 50.594 0.40 55.69 64 LYS A N 1
ATOM 621 C CA A LYS A 1 66 ? 34.792 61.724 49.409 0.60 56.17 64 LYS A CA 1
ATOM 622 C CA B LYS A 1 66 ? 34.868 61.726 49.392 0.40 55.54 64 LYS A CA 1
ATOM 623 C C A LYS A 1 66 ? 34.137 60.777 48.410 0.60 55.58 64 LYS A C 1
ATOM 624 C C B LYS A 1 66 ? 34.173 60.792 48.398 0.40 55.19 64 LYS A C 1
ATOM 625 O O A LYS A 1 66 ? 33.134 61.143 47.793 0.60 54.74 64 LYS A O 1
ATOM 626 O O B LYS A 1 66 ? 33.170 61.174 47.789 0.40 54.55 64 LYS A O 1
ATOM 637 N N . ASP A 1 67 ? 34.724 59.586 48.234 1.00 54.01 65 ASP A N 1
ATOM 638 C CA . ASP A 1 67 ? 34.157 58.563 47.366 1.00 54.39 65 ASP A CA 1
ATOM 639 C C . ASP A 1 67 ? 32.799 58.056 47.813 1.00 52.01 65 ASP A C 1
ATOM 640 O O . ASP A 1 67 ? 31.928 57.834 47.004 1.00 53.19 65 ASP A O 1
ATOM 645 N N . LEU A 1 68 ? 32.614 57.882 49.101 1.00 50.92 66 LEU A N 1
ATOM 646 C CA . LEU A 1 68 ? 31.317 57.486 49.631 1.00 50.18 66 LEU A CA 1
ATOM 647 C C . LEU A 1 68 ? 30.274 58.586 49.494 1.00 50.53 66 LEU A C 1
ATOM 648 O O . LEU A 1 68 ? 29.113 58.248 49.287 1.00 51.35 66 LEU A O 1
ATOM 653 N N . GLU A 1 69 ? 30.675 59.852 49.654 1.00 49.38 67 GLU A N 1
ATOM 654 C CA . GLU A 1 69 ? 29.812 61.023 49.330 1.00 51.17 67 GLU A CA 1
ATOM 655 C C . GLU A 1 69 ? 29.378 61.020 47.863 1.00 49.19 67 GLU A C 1
ATOM 656 O O . GLU A 1 69 ? 28.228 61.336 47.544 1.00 48.48 67 GLU A O 1
ATOM 662 N N A LYS A 1 70 ? 30.288 60.678 46.956 0.50 48.84 68 LYS A N 1
ATOM 663 N N B LYS A 1 70 ? 30.303 60.681 46.962 0.50 48.59 68 LYS A N 1
ATOM 664 C CA A LYS A 1 70 ? 29.909 60.603 45.538 0.50 49.63 68 LYS A CA 1
ATOM 665 C CA B LYS A 1 70 ? 29.970 60.567 45.531 0.50 49.06 68 LYS A CA 1
ATOM 666 C C A LYS A 1 70 ? 28.834 59.524 45.276 0.50 49.03 68 LYS A C 1
ATOM 667 C C B LYS A 1 70 ? 28.839 59.537 45.303 0.50 48.78 68 LYS A C 1
ATOM 668 O O A LYS A 1 70 ? 27.879 59.751 44.542 0.50 48.29 68 LYS A O 1
ATOM 669 O O B LYS A 1 70 ? 27.862 59.802 44.613 0.50 48.09 68 LYS A O 1
ATOM 680 N N . GLN A 1 71 ? 28.996 58.364 45.900 1.00 49.25 69 GLN A N 1
ATOM 681 C CA . GLN A 1 71 ? 27.996 57.283 45.826 1.00 49.58 69 GLN A CA 1
ATOM 682 C C . GLN A 1 71 ? 26.662 57.663 46.469 1.00 49.09 69 GLN A C 1
ATOM 683 O O . GLN A 1 71 ? 25.592 57.409 45.873 1.00 48.71 69 GLN A O 1
ATOM 689 N N A ARG A 1 72 ? 26.698 58.250 47.669 0.50 48.79 70 ARG A N 1
ATOM 690 N N B ARG A 1 72 ? 26.727 58.279 47.655 0.50 48.62 70 ARG A N 1
ATOM 691 C CA A ARG A 1 72 ? 25.478 58.707 48.286 0.50 48.63 70 ARG A CA 1
ATOM 692 C CA B ARG A 1 72 ? 25.558 58.760 48.358 0.50 48.23 70 ARG A CA 1
ATOM 693 C C A A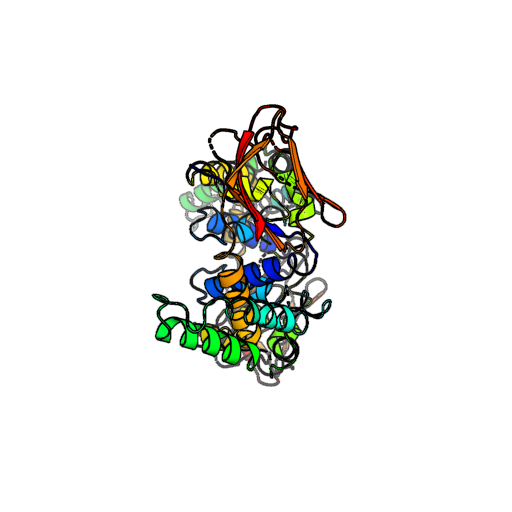RG A 1 72 ? 24.700 59.617 47.288 0.50 48.47 70 ARG A C 1
ATOM 694 C C B ARG A 1 72 ? 24.708 59.734 47.486 0.50 48.31 70 ARG A C 1
ATOM 695 O O A ARG A 1 72 ? 23.541 59.358 46.966 0.50 47.97 70 ARG A O 1
ATOM 696 O O B ARG A 1 72 ? 23.482 59.642 47.483 0.50 48.20 70 ARG A O 1
ATOM 711 N N . LEU A 1 73 ? 25.371 60.622 46.738 1.00 48.28 71 LEU A N 1
ATOM 712 C CA . LEU A 1 73 ? 24.718 61.560 45.816 1.00 48.95 71 LEU A CA 1
ATOM 713 C C . LEU A 1 73 ? 24.034 60.817 44.644 1.00 49.14 71 LEU A C 1
ATOM 714 O O . LEU A 1 73 ? 22.900 61.109 44.314 1.00 46.54 71 LEU A O 1
ATOM 719 N N . SER A 1 74 ? 24.684 59.788 44.104 1.00 48.68 72 SER A N 1
ATOM 720 C CA . SER A 1 74 ? 24.038 59.041 43.029 1.00 49.53 72 SER A CA 1
ATOM 721 C C . SER A 1 74 ? 22.784 58.284 43.479 1.00 49.29 72 SER A C 1
ATOM 722 O O . SER A 1 74 ? 21.902 58.074 42.674 1.00 50.44 72 SER A O 1
ATOM 725 N N . TYR A 1 75 ? 22.713 57.853 44.732 1.00 48.37 73 TYR A N 1
ATOM 726 C CA . TYR A 1 75 ? 21.494 57.220 45.231 1.00 48.35 73 TYR A CA 1
ATOM 727 C C . TYR A 1 75 ? 20.405 58.233 45.646 1.00 47.65 73 TYR A C 1
ATOM 728 O O . TYR A 1 75 ? 19.212 57.975 45.447 1.00 46.04 73 TYR A O 1
ATOM 737 N N A ARG A 1 76 ? 20.806 59.379 46.189 0.50 47.49 74 ARG A N 1
ATOM 738 N N B ARG A 1 76 ? 20.832 59.373 46.211 0.50 47.27 74 ARG A N 1
ATOM 739 C CA A ARG A 1 76 ? 19.835 60.411 46.595 0.50 47.06 74 ARG A CA 1
ATOM 740 C CA B ARG A 1 76 ? 19.932 60.487 46.606 0.50 46.61 74 ARG A CA 1
ATOM 741 C C A ARG A 1 76 ? 19.054 61.020 45.431 0.50 46.65 74 ARG A C 1
ATOM 742 C C B ARG A 1 76 ? 19.066 60.982 45.443 0.50 46.44 74 ARG A C 1
ATOM 743 O O A ARG A 1 76 ? 17.974 61.558 45.634 0.50 46.31 74 ARG A O 1
ATOM 744 O O B ARG A 1 76 ? 17.940 61.402 45.658 0.50 46.17 74 ARG A O 1
ATOM 759 N N . HIS A 1 77 ? 19.597 60.948 44.217 1.00 46.20 75 HIS A N 1
ATOM 760 C CA . HIS A 1 77 ? 18.875 61.420 43.061 1.00 46.32 75 HIS A CA 1
ATOM 761 C C . HIS A 1 77 ? 17.637 60.565 42.771 1.00 47.02 75 HIS A C 1
ATOM 762 O O . HIS A 1 77 ? 16.843 60.930 41.926 1.00 46.80 75 HIS A O 1
ATOM 769 N N . TRP A 1 78 ? 17.472 59.448 43.465 1.00 47.07 76 TRP A N 1
ATOM 770 C CA . TRP A 1 78 ? 16.314 58.565 43.251 1.00 47.41 76 TRP A CA 1
ATOM 771 C C . TRP A 1 78 ? 15.315 58.617 44.380 1.00 48.63 76 TRP A C 1
ATOM 772 O O . TRP A 1 78 ? 14.295 57.938 44.319 1.00 48.65 76 TRP A O 1
ATOM 783 N N . LEU A 1 79 ? 15.610 59.408 45.417 1.00 49.43 77 LEU A N 1
ATOM 784 C CA . LEU A 1 79 ? 14.653 59.684 46.488 1.00 50.78 77 LEU A CA 1
ATOM 785 C C . LEU A 1 79 ? 13.357 60.216 45.950 1.00 51.55 77 LEU A C 1
ATOM 786 O O . LEU A 1 79 ? 13.343 61.185 45.174 1.00 51.69 77 LEU A O 1
ATOM 791 N N . ASN A 1 80 ? 12.269 59.570 46.365 1.00 53.13 78 ASN A N 1
ATOM 792 C CA . ASN A 1 80 ? 10.890 59.944 46.028 1.00 54.68 78 ASN A CA 1
ATOM 793 C C . ASN A 1 80 ? 10.509 59.729 44.575 1.00 55.22 78 ASN A C 1
ATOM 794 O O . ASN A 1 80 ? 9.552 60.292 44.111 1.00 55.13 78 ASN A O 1
ATOM 799 N N . VAL A 1 81 ? 11.286 58.932 43.848 1.00 56.07 79 VAL A N 1
ATOM 800 C CA . VAL A 1 81 ? 10.975 58.676 42.453 1.00 56.62 79 VAL A CA 1
ATOM 801 C C . VAL A 1 81 ? 10.048 57.453 42.383 1.00 57.69 79 VAL A C 1
ATOM 802 O O . VAL A 1 81 ? 10.420 56.366 42.839 1.00 57.74 79 VAL A O 1
ATOM 806 N N A GLU A 1 82 ? 8.847 57.629 41.827 0.50 58.50 80 GLU A N 1
ATOM 807 N N B GLU A 1 82 ? 8.852 57.669 41.838 0.50 58.31 80 GLU A N 1
ATOM 808 C CA A GLU A 1 82 ? 7.845 56.550 41.749 0.50 59.37 80 GLU A CA 1
ATOM 809 C CA B GLU A 1 82 ? 7.897 56.610 41.518 0.50 59.05 80 GLU A CA 1
ATOM 810 C C A GLU A 1 82 ? 8.213 55.475 40.723 0.50 59.85 80 GLU A C 1
ATOM 811 C C B GLU A 1 82 ? 8.563 55.541 40.676 0.50 59.74 80 GLU A C 1
ATOM 812 O O A GLU A 1 82 ? 8.044 55.672 39.514 0.50 59.94 80 GLU A O 1
ATOM 813 O O B GLU A 1 82 ? 8.959 55.801 39.543 0.50 60.02 80 GLU A O 1
ATOM 824 N N . GLY A 1 83 ? 8.704 54.344 41.233 1.00 60.28 81 GLY A N 1
ATOM 825 C CA . GLY A 1 83 ? 9.199 53.226 40.447 1.00 61.17 81 GLY A CA 1
ATOM 826 C C . GLY A 1 83 ? 10.434 52.683 41.115 1.00 63.21 81 GLY A C 1
ATOM 827 O O . GLY A 1 83 ? 10.991 51.662 40.693 1.00 64.44 81 GLY A O 1
ATOM 828 N N . VAL A 1 84 ? 10.886 53.368 42.165 1.00 63.11 82 VAL A N 1
ATOM 829 C CA . VAL A 1 84 ? 12.067 52.940 42.885 1.00 63.04 82 VAL A CA 1
ATOM 830 C C . VAL A 1 84 ? 11.602 52.600 44.282 1.00 62.98 82 VAL A C 1
ATOM 831 O O . VAL A 1 84 ? 10.822 53.341 44.878 1.00 62.69 82 VAL A O 1
ATOM 835 N N . ASP A 1 85 ? 12.040 51.447 44.768 1.00 63.02 83 ASP A N 1
ATOM 836 C CA . ASP A 1 85 ? 11.669 50.984 46.094 1.00 63.12 83 ASP A CA 1
ATOM 837 C C . ASP A 1 85 ? 12.323 51.907 47.131 1.00 63.06 83 ASP A C 1
ATOM 838 O O . ASP A 1 85 ? 13.556 51.867 47.344 1.00 63.00 83 ASP A O 1
ATOM 843 N N . GLN A 1 86 ? 11.498 52.731 47.771 1.00 62.49 84 GLN A N 1
ATOM 844 C CA . GLN A 1 86 ? 11.992 53.746 48.700 1.00 61.97 84 GLN A CA 1
ATOM 845 C C . GLN A 1 86 ? 12.548 53.166 49.988 1.00 62.31 84 GLN A C 1
ATOM 846 O O . GLN A 1 86 ? 13.377 53.791 50.657 1.00 62.18 84 GLN A O 1
ATOM 852 N N . GLU A 1 87 ? 12.108 51.963 50.337 1.00 62.83 85 GLU A N 1
ATOM 853 C CA . GLU A 1 87 ? 12.564 51.338 51.583 1.00 63.30 85 GLU A CA 1
ATOM 854 C C . GLU A 1 87 ? 13.963 50.769 51.408 1.00 61.90 85 GLU A C 1
ATOM 855 O O . GLU A 1 87 ? 14.822 50.945 52.286 1.00 62.05 85 GLU A O 1
ATOM 861 N N . ALA A 1 88 ? 14.170 50.076 50.288 1.00 60.35 86 ALA A N 1
ATOM 862 C CA . ALA A 1 88 ? 15.493 49.588 49.895 1.00 59.64 86 ALA A CA 1
ATOM 863 C C . ALA A 1 88 ? 16.520 50.721 49.767 1.00 58.51 86 ALA A C 1
ATOM 864 O O . ALA A 1 88 ? 17.659 50.602 50.236 1.00 58.10 86 ALA A O 1
ATOM 866 N N . LEU A 1 89 ? 16.105 51.795 49.090 1.00 56.48 87 LEU A N 1
ATOM 867 C CA . LEU A 1 89 ? 16.937 52.974 48.899 1.00 54.81 87 LEU A CA 1
ATOM 868 C C . LEU A 1 89 ? 17.331 53.640 50.226 1.00 55.03 87 LEU A C 1
ATOM 869 O O . LEU A 1 89 ? 18.490 53.967 50.459 1.00 54.57 87 LEU A O 1
ATOM 874 N N . ASN A 1 90 ? 16.341 53.875 51.078 1.00 55.38 88 ASN A N 1
ATOM 875 C CA . ASN A 1 90 ? 16.594 54.465 52.400 1.00 55.25 88 ASN A CA 1
ATOM 876 C C . ASN A 1 90 ? 17.478 53.627 53.303 1.00 55.00 88 ASN A C 1
ATOM 877 O O . ASN A 1 90 ? 18.302 54.160 54.045 1.00 54.05 88 ASN A O 1
ATOM 882 N N . SER A 1 91 ? 17.321 52.316 53.192 1.00 55.84 89 SER A N 1
ATOM 883 C CA . SER A 1 91 ? 18.163 51.357 53.922 1.00 57.34 89 SER A CA 1
ATOM 884 C C . SER A 1 91 ? 19.633 51.423 53.465 1.00 56.72 89 SER A C 1
ATOM 885 O O . SER A 1 91 ? 20.578 51.381 54.279 1.00 57.03 89 SER A O 1
ATOM 888 N N . LEU A 1 92 ? 19.834 51.565 52.158 1.00 56.51 90 LEU A N 1
ATOM 889 C CA . LEU A 1 92 ? 21.167 51.752 51.615 1.00 55.19 90 LEU A CA 1
ATOM 890 C C . LEU A 1 92 ? 21.782 53.127 51.998 1.00 54.04 90 LEU A C 1
ATOM 891 O O . LEU A 1 92 ? 22.952 53.206 52.383 1.00 53.74 90 LEU A O 1
ATOM 896 N N . LEU A 1 93 ? 20.996 54.193 51.897 1.00 53.56 91 LEU A N 1
ATOM 897 C CA . LEU A 1 93 ? 21.436 55.528 52.304 1.00 53.37 91 LEU A CA 1
ATOM 898 C C . LEU A 1 93 ? 21.799 55.558 53.791 1.00 54.72 91 LEU A C 1
ATOM 899 O O . LEU A 1 93 ? 22.716 56.302 54.198 1.00 54.89 91 LEU A O 1
ATOM 904 N N . ASN A 1 94 ? 21.070 54.776 54.601 1.00 55.61 92 ASN A N 1
ATOM 905 C CA . ASN A 1 94 ? 21.379 54.676 56.030 1.00 57.08 92 ASN A CA 1
ATOM 906 C C . ASN A 1 94 ? 22.667 53.895 56.247 1.00 56.45 92 ASN A C 1
ATOM 907 O O . ASN A 1 94 ? 23.503 54.301 57.052 1.00 56.82 92 ASN A O 1
ATOM 912 N N . GLU A 1 95 ? 22.846 52.813 55.499 1.00 55.96 93 GLU A N 1
ATOM 913 C CA . GLU A 1 95 ? 24.123 52.095 55.562 1.00 56.51 93 GLU A CA 1
ATOM 914 C C . GLU A 1 95 ? 25.237 53.075 55.212 1.00 55.27 93 GLU A C 1
ATOM 915 O O . GLU A 1 95 ? 26.129 53.212 56.004 1.00 56.26 93 GLU A O 1
ATOM 921 N N . ILE A 1 96 ? 25.155 53.812 54.087 1.00 54.54 94 ILE A N 1
ATOM 922 C CA . ILE A 1 96 ? 26.191 54.812 53.783 1.00 53.39 94 ILE A CA 1
ATOM 923 C C . ILE A 1 96 ? 26.542 55.810 54.923 1.00 53.98 94 ILE A C 1
ATOM 924 O O . ILE A 1 96 ? 27.712 55.969 55.239 1.00 53.52 94 ILE A O 1
ATOM 929 N N A ASP A 1 97 ? 25.564 56.484 55.520 0.50 54.57 95 ASP A N 1
ATOM 930 N N B ASP A 1 97 ? 25.554 56.503 55.503 0.50 54.48 95 ASP A N 1
ATOM 931 C CA A ASP A 1 97 ? 25.956 57.508 56.490 0.50 54.79 95 ASP A CA 1
ATOM 932 C CA B ASP A 1 97 ? 25.897 57.516 56.517 0.50 54.65 95 ASP A CA 1
ATOM 933 C C A ASP A 1 97 ? 26.454 56.929 57.825 0.50 54.90 95 ASP A C 1
ATOM 934 C C B ASP A 1 97 ? 26.568 56.850 57.722 0.50 54.67 95 ASP A C 1
ATOM 935 O O A ASP A 1 97 ? 27.266 57.551 58.503 0.50 55.28 95 ASP A O 1
ATOM 936 O O B ASP A 1 97 ? 27.591 57.333 58.206 0.50 54.38 95 ASP A O 1
ATOM 945 N N . VAL A 1 98 ? 26.038 55.701 58.144 1.00 54.78 96 VAL A N 1
ATOM 946 C CA . VAL A 1 98 ? 26.635 54.947 59.254 1.00 55.64 96 VAL A CA 1
ATOM 947 C C . VAL A 1 98 ? 28.151 54.628 59.026 1.00 55.31 96 VAL A C 1
ATOM 948 O O . VAL A 1 98 ? 28.969 54.918 59.894 1.00 53.53 96 VAL A O 1
ATOM 952 N N . VAL A 1 99 ? 28.500 54.091 57.848 1.00 55.15 97 VAL A N 1
ATOM 953 C CA . VAL A 1 99 ? 29.884 53.780 57.512 1.00 54.06 97 VAL A CA 1
ATOM 954 C C . VAL A 1 99 ? 30.719 55.059 57.337 1.00 53.55 97 VAL A C 1
ATOM 955 O O . VAL A 1 99 ? 31.895 55.088 57.625 1.00 52.75 97 VAL A O 1
ATOM 959 N N . HIS A 1 100 ? 30.112 56.116 56.833 1.00 52.96 98 HIS A N 1
ATOM 960 C CA . HIS A 1 100 ? 30.814 57.381 56.612 1.00 55.00 98 HIS A CA 1
ATOM 961 C C . HIS A 1 100 ? 31.067 58.123 57.951 1.00 55.61 98 HIS A C 1
ATOM 962 O O . HIS A 1 100 ? 32.103 58.797 58.126 1.00 54.51 98 HIS A O 1
ATOM 969 N N . SER A 1 101 ? 30.095 57.998 58.860 1.00 56.85 99 SER A N 1
ATOM 970 C CA . SER A 1 101 ? 30.155 58.626 60.186 1.00 59.05 99 SER A CA 1
ATOM 971 C C . SER A 1 101 ? 31.260 57.955 61.020 1.00 59.16 99 SER A C 1
ATOM 972 O O . SER A 1 101 ? 32.093 58.626 61.634 1.00 59.79 99 SER A O 1
ATOM 975 N N . GLN A 1 102 ? 31.293 56.625 60.958 1.00 58.67 100 GLN A N 1
ATOM 976 C CA . GLN A 1 102 ? 32.316 55.793 61.584 1.00 58.83 100 GLN A CA 1
ATOM 977 C C . GLN A 1 102 ? 33.694 56.180 61.049 1.00 57.90 100 GLN A C 1
ATOM 978 O O . GLN A 1 102 ? 34.659 56.359 61.781 1.00 56.68 100 GLN A O 1
ATOM 984 N N . LEU A 1 103 ? 33.781 56.267 59.731 1.00 57.41 101 LEU A N 1
ATOM 985 C CA . LEU A 1 103 ? 34.975 56.730 59.081 1.00 57.07 101 LEU A CA 1
ATOM 986 C C . LEU A 1 103 ? 35.438 58.057 59.641 1.00 59.03 101 LEU A C 1
ATOM 987 O O . LEU A 1 103 ? 36.608 58.179 60.009 1.00 58.98 101 LEU A O 1
ATOM 1000 N N . GLY A 1 105 ? 34.815 59.790 62.558 1.00 62.37 103 GLY A N 1
ATOM 1001 C CA . GLY A 1 105 ? 35.258 59.759 63.950 1.00 62.94 103 GLY A CA 1
ATOM 1002 C C . GLY A 1 105 ? 36.353 58.741 64.258 1.00 63.34 103 GLY A C 1
ATOM 1003 O O . GLY A 1 105 ? 36.762 58.597 65.406 1.00 63.63 103 GLY A O 1
ATOM 1004 N N . ALA A 1 106 ? 36.830 58.028 63.246 1.00 63.72 104 ALA A N 1
ATOM 1005 C CA . ALA A 1 106 ? 37.905 57.048 63.426 1.00 64.21 104 ALA A CA 1
ATOM 1006 C C . ALA A 1 106 ? 39.254 57.701 63.736 1.00 65.24 104 ALA A C 1
ATOM 1007 O O . ALA A 1 106 ? 39.543 58.789 63.230 1.00 64.71 104 ALA A O 1
ATOM 1009 N N A GLU A 1 107 ? 40.095 57.002 64.509 0.50 65.88 105 GLU A N 1
ATOM 1010 N N B GLU A 1 107 ? 40.059 57.052 64.577 0.50 65.64 105 GLU A N 1
ATOM 1011 C CA A GLU A 1 107 ? 41.519 57.359 64.654 0.50 67.10 105 GLU A CA 1
ATOM 1012 C CA B GLU A 1 107 ? 41.431 57.504 64.785 0.50 66.65 105 GLU A CA 1
ATOM 1013 C C A GLU A 1 107 ? 42.276 57.338 63.318 0.50 67.53 105 GLU A C 1
ATOM 1014 C C B GLU A 1 107 ? 42.233 57.285 63.503 0.50 67.19 105 GLU A C 1
ATOM 1015 O O A GLU A 1 107 ? 41.826 56.757 62.322 0.50 67.83 105 GLU A O 1
ATOM 1016 O O B GLU A 1 107 ? 41.861 56.477 62.641 0.50 67.67 105 GLU A O 1
ATOM 1027 N N A ARG A 1 108 ? 43.448 57.962 63.318 0.50 68.18 106 ARG A N 1
ATOM 1028 N N B ARG A 1 108 ? 43.331 58.012 63.362 0.50 67.88 106 ARG A N 1
ATOM 1029 C CA A ARG A 1 108 ? 44.402 57.836 62.217 0.50 68.41 106 ARG A CA 1
ATOM 1030 C CA B ARG A 1 108 ? 44.201 57.804 62.212 0.50 68.06 106 ARG A CA 1
ATOM 1031 C C A ARG A 1 108 ? 44.577 56.341 61.873 0.50 68.26 106 ARG A C 1
ATOM 1032 C C B ARG A 1 108 ? 44.309 56.306 61.891 0.50 68.12 106 ARG A C 1
ATOM 1033 O O A ARG A 1 108 ? 44.859 55.525 62.757 0.50 68.23 106 ARG A O 1
ATOM 1034 O O B ARG A 1 108 ? 44.326 55.464 62.800 0.50 68.29 106 ARG A O 1
ATOM 1049 N N . PHE A 1 109 ? 44.387 55.991 60.601 1.00 67.70 107 PHE A N 1
ATOM 1050 C CA . PHE A 1 109 ? 44.507 54.613 60.137 1.00 67.76 107 PHE A CA 1
ATOM 1051 C C . PHE A 1 109 ? 45.872 54.037 60.530 1.00 67.82 107 PHE A C 1
ATOM 1052 O O . PHE A 1 109 ? 46.903 54.674 60.273 1.00 67.96 107 PHE A O 1
ATOM 1060 N N . GLY A 1 110 ? 45.878 52.847 61.132 1.00 67.55 108 GLY A N 1
ATOM 1061 C CA . GLY A 1 110 ? 47.148 52.177 61.496 1.00 67.00 108 GLY A CA 1
ATOM 1062 C C . GLY A 1 110 ? 47.874 52.740 62.707 1.00 67.03 108 GLY A C 1
ATOM 1063 O O . GLY A 1 110 ? 48.986 52.307 63.023 1.00 67.64 108 GLY A O 1
ATOM 1064 N N . GLN A 1 111 ? 47.245 53.680 63.403 1.00 66.51 109 GLN A N 1
ATOM 1065 C CA . GLN A 1 111 ? 47.796 54.279 64.612 1.00 66.40 109 GLN A CA 1
ATOM 1066 C C . GLN A 1 111 ? 47.934 53.294 65.773 1.00 65.40 109 GLN A C 1
ATOM 1067 O O . GLN A 1 111 ? 49.030 53.112 66.302 1.00 65.55 109 GLN A O 1
ATOM 1073 N N . ALA A 1 112 ? 46.832 52.662 66.166 1.00 64.05 110 ALA A N 1
ATOM 1074 C CA . ALA A 1 112 ? 46.880 51.616 67.183 1.00 64.08 110 ALA A CA 1
ATOM 1075 C C . ALA A 1 112 ? 47.857 50.465 66.812 1.00 63.35 110 ALA A C 1
ATOM 1076 O O . ALA A 1 112 ? 48.370 49.777 67.695 1.00 63.80 110 ALA A O 1
ATOM 1078 N N . LEU A 1 113 ? 48.122 50.264 65.522 1.00 62.66 111 LEU A N 1
ATOM 1079 C CA . LEU A 1 113 ? 49.109 49.247 65.084 1.00 61.90 111 LEU A CA 1
ATOM 1080 C C . LEU A 1 113 ? 50.557 49.700 65.314 1.00 62.43 111 LEU A C 1
ATOM 1081 O O . LEU A 1 113 ? 51.418 48.914 65.786 1.00 62.43 111 LEU A O 1
ATOM 1086 N N . LYS A 1 114 ? 50.803 50.966 64.993 1.00 62.65 112 LYS A N 1
ATOM 1087 C CA . LYS A 1 114 ? 52.093 51.619 65.139 1.00 63.49 112 LYS A CA 1
ATOM 1088 C C . LYS A 1 114 ? 52.432 51.809 66.611 1.00 63.60 112 LYS A C 1
ATOM 1089 O O . LYS A 1 114 ? 53.604 51.911 66.981 1.00 63.92 112 LYS A O 1
ATOM 1095 N N . GLU A 1 115 ? 51.395 51.845 67.446 1.00 63.45 113 GLU A N 1
ATOM 1096 C CA . GLU A 1 115 ? 51.555 52.102 68.867 1.00 63.11 113 GLU A CA 1
ATOM 1097 C C . GLU A 1 115 ? 51.736 50.838 69.705 1.00 62.44 113 GLU A C 1
ATOM 1098 O O . GLU A 1 115 ? 52.213 50.899 70.839 1.00 61.87 113 GLU A O 1
ATOM 1104 N N . ASP A 1 116 ? 51.386 49.691 69.127 1.00 60.85 114 ASP A N 1
ATOM 1105 C CA . ASP A 1 116 ? 51.541 48.418 69.788 1.00 59.08 114 ASP A CA 1
ATOM 1106 C C . ASP A 1 116 ? 53.040 48.123 69.901 1.00 57.96 114 ASP A C 1
ATOM 1107 O O . ASP A 1 116 ? 53.739 48.142 68.894 1.00 57.91 114 ASP A O 1
ATOM 1112 N N A ARG A 1 117 ? 53.499 47.871 71.128 0.50 56.76 115 ARG A N 1
ATOM 1113 N N B ARG A 1 117 ? 53.538 47.850 71.105 0.50 57.38 115 ARG A N 1
ATOM 1114 C CA A ARG A 1 117 ? 54.909 47.611 71.413 0.50 55.60 115 ARG A CA 1
ATOM 1115 C CA B ARG A 1 117 ? 54.983 47.668 71.251 0.50 56.81 115 ARG A CA 1
ATOM 1116 C C A ARG A 1 117 ? 55.442 46.400 70.648 0.50 55.27 115 ARG A C 1
ATOM 1117 C C B ARG A 1 117 ? 55.513 46.353 70.670 0.50 55.95 115 ARG A C 1
ATOM 1118 O O A ARG A 1 117 ? 56.499 46.471 70.014 0.50 55.55 115 ARG A O 1
ATOM 1119 O O B ARG A 1 117 ? 56.648 46.304 70.178 0.50 56.12 115 ARG A O 1
ATOM 1134 N N . PHE A 1 118 ? 54.710 45.291 70.735 1.00 54.84 116 PHE A N 1
ATOM 1135 C CA . PHE A 1 118 ? 55.098 44.015 70.113 1.00 53.40 116 PHE A CA 1
ATOM 1136 C C . PHE A 1 118 ? 55.185 44.126 68.589 1.00 54.07 116 PHE A C 1
ATOM 1137 O O . PHE A 1 118 ? 56.148 43.652 67.987 1.00 53.67 116 PHE A O 1
ATOM 1145 N N . LEU A 1 119 ? 54.166 44.726 67.978 1.00 54.18 117 LEU A N 1
ATOM 1146 C CA . LEU A 1 119 ? 54.168 44.878 66.519 1.00 56.44 117 LEU A CA 1
ATOM 1147 C C . LEU A 1 119 ? 55.374 45.697 66.042 1.00 57.92 117 LEU A C 1
ATOM 1148 O O . LEU A 1 119 ? 56.103 45.233 65.203 1.00 58.17 117 LEU A O 1
ATOM 1153 N N . SER A 1 120 ? 55.640 46.873 66.628 1.00 60.86 118 SER A N 1
ATOM 1154 C CA . SER A 1 120 ? 56.738 47.718 66.105 1.00 62.71 118 SER A CA 1
ATOM 1155 C C . SER A 1 120 ? 58.063 47.021 66.260 1.00 63.27 118 SER A C 1
ATOM 1156 O O . SER A 1 120 ? 58.879 47.018 65.343 1.00 64.18 118 SER A O 1
ATOM 1159 N N . SER A 1 121 ? 58.247 46.390 67.417 1.00 63.50 119 SER A N 1
ATOM 1160 C CA . SER A 1 121 ? 59.454 45.656 67.752 1.00 63.17 119 SER A CA 1
ATOM 1161 C C . SER A 1 121 ? 59.800 44.549 66.782 1.00 63.48 119 SER A C 1
ATOM 1162 O O . SER A 1 121 ? 60.912 44.014 66.851 1.00 64.36 119 SER A O 1
ATOM 1165 N N . ILE A 1 122 ? 58.843 44.136 65.953 1.00 62.99 120 ILE A N 1
ATOM 1166 C CA . ILE A 1 122 ? 59.112 43.086 64.985 1.00 62.27 120 ILE A CA 1
ATOM 1167 C C . ILE A 1 122 ? 58.938 43.599 63.566 1.00 64.19 120 ILE A C 1
ATOM 1168 O O . ILE A 1 122 ? 59.427 42.975 62.639 1.00 64.15 120 ILE A O 1
ATOM 1173 N N . ARG A 1 123 ? 58.244 44.733 63.415 1.00 66.31 121 ARG A N 1
ATOM 1174 C CA . ARG A 1 123 ? 57.884 45.321 62.087 1.00 68.49 121 ARG A CA 1
ATOM 1175 C C . ARG A 1 123 ? 59.033 45.443 61.083 1.00 70.10 121 ARG A C 1
ATOM 1176 O O . ARG A 1 123 ? 58.944 44.931 59.976 1.00 70.99 121 ARG A O 1
ATOM 1184 N N . GLN A 1 124 ? 60.078 46.171 61.460 1.00 72.55 122 GLN A N 1
ATOM 1185 C CA . GLN A 1 124 ? 61.287 46.329 60.643 1.00 74.97 122 GLN A CA 1
ATOM 1186 C C . GLN A 1 124 ? 61.978 44.997 60.241 1.00 75.63 122 GLN A C 1
ATOM 1187 O O . GLN A 1 124 ? 62.260 44.765 59.063 1.00 76.07 122 GLN A O 1
ATOM 1193 N N . ARG A 1 125 ? 62.258 44.133 61.213 1.00 76.74 123 ARG A N 1
ATOM 1194 C CA . ARG A 1 125 ? 62.892 42.847 60.909 1.00 77.61 123 ARG A CA 1
ATOM 1195 C C . ARG A 1 125 ? 61.954 41.853 60.208 1.00 77.99 123 ARG A C 1
ATOM 1196 O O . ARG A 1 125 ? 62.404 41.051 59.396 1.00 77.92 123 ARG A O 1
ATOM 1204 N N . PHE A 1 126 ? 60.657 41.901 60.500 1.00 78.50 124 PHE A N 1
ATOM 1205 C CA . PHE A 1 126 ? 59.741 40.979 59.841 1.00 79.09 124 PHE A CA 1
ATOM 1206 C C . PHE A 1 126 ? 59.810 41.265 58.343 1.00 80.56 124 PHE A C 1
ATOM 1207 O O . PHE A 1 126 ? 59.722 40.351 57.508 1.00 80.30 124 PHE A O 1
ATOM 1215 N N . ASN A 1 127 ? 60.022 42.545 58.035 1.00 82.33 125 ASN A N 1
ATOM 1216 C CA . ASN A 1 127 ? 59.991 43.070 56.665 1.00 83.80 125 ASN A CA 1
ATOM 1217 C C . ASN A 1 127 ? 61.245 42.865 55.793 1.00 84.15 125 ASN A C 1
ATOM 1218 O O . ASN A 1 127 ? 61.114 42.876 54.564 1.00 84.57 125 ASN A O 1
ATOM 1223 N N . LEU A 1 128 ? 62.426 42.683 56.409 1.00 84.35 126 LEU A N 1
ATOM 1224 C CA . LEU A 1 128 ? 63.692 42.523 55.666 1.00 84.50 126 LEU A CA 1
ATOM 1225 C C . LEU A 1 128 ? 63.597 41.550 54.489 1.00 84.59 126 LEU A C 1
ATOM 1226 O O . LEU A 1 128 ? 62.655 40.758 54.400 1.00 84.54 126 LEU A O 1
ATOM 1231 N N . CYS A 1 133 ? 61.236 31.948 59.043 1.00 80.47 131 CYS A N 1
ATOM 1232 C CA . CYS A 1 133 ? 61.130 31.390 60.408 1.00 80.53 131 CYS A CA 1
ATOM 1233 C C . CYS A 1 133 ? 61.774 32.252 61.493 1.00 80.13 131 CYS A C 1
ATOM 1234 O O . CYS A 1 133 ? 62.471 33.235 61.206 1.00 80.46 131 CYS A O 1
ATOM 1237 N N . CYS A 1 134 ? 61.536 31.884 62.746 1.00 79.10 132 CYS A N 1
ATOM 1238 C CA . CYS A 1 134 ? 61.656 32.857 63.821 1.00 78.57 132 CYS A CA 1
ATOM 1239 C C . CYS A 1 134 ? 62.873 32.802 64.728 1.00 77.23 132 CYS A C 1
ATOM 1240 O O . CYS A 1 134 ? 62.849 33.389 65.808 1.00 77.60 132 CYS A O 1
ATOM 1243 N N . PHE A 1 135 ? 63.944 32.141 64.304 1.00 75.86 133 PHE A N 1
ATOM 1244 C CA . PHE A 1 135 ? 65.158 32.150 65.129 1.00 74.09 133 PHE A CA 1
ATOM 1245 C C . PHE A 1 135 ? 65.793 33.550 65.229 1.00 73.15 133 PHE A C 1
ATOM 1246 O O . PHE A 1 135 ? 66.612 33.801 66.111 1.00 73.49 133 PHE A O 1
ATOM 1254 N N . ASP A 1 136 ? 65.417 34.461 64.336 1.00 71.61 134 ASP A N 1
ATOM 1255 C CA . ASP A 1 136 ? 65.853 35.856 64.466 1.00 70.35 134 ASP A CA 1
ATOM 1256 C C . ASP A 1 136 ? 64.732 36.741 65.031 1.00 68.18 134 ASP A C 1
ATOM 1257 O O . ASP A 1 136 ? 64.946 37.929 65.310 1.00 68.87 134 ASP A O 1
ATOM 1262 N N . LEU A 1 137 ? 63.537 36.173 65.190 1.00 64.49 135 LEU A N 1
ATOM 1263 C CA . LEU A 1 137 ? 62.491 36.846 65.953 1.00 60.86 135 LEU A CA 1
ATOM 1264 C C . LEU A 1 137 ? 61.997 36.016 67.155 1.00 57.73 135 LEU A C 1
ATOM 1265 O O . LEU A 1 137 ? 60.870 35.494 67.134 1.00 57.44 135 LEU A O 1
ATOM 1270 N N . PRO A 1 138 ? 62.837 35.919 68.215 1.00 54.80 136 PRO A N 1
ATOM 1271 C CA . PRO A 1 138 ? 62.525 35.148 69.409 1.00 52.29 136 PRO A CA 1
ATOM 1272 C C . PRO A 1 138 ? 61.202 35.587 70.046 1.00 50.34 136 PRO A C 1
ATOM 1273 O O . PRO A 1 138 ? 60.466 34.747 70.540 1.00 49.11 136 PRO A O 1
ATOM 1277 N N . ALA A 1 139 ? 60.900 36.879 69.984 1.00 47.73 137 ALA A N 1
ATOM 1278 C CA . ALA A 1 139 ? 59.638 37.416 70.550 1.00 46.89 137 ALA A CA 1
ATOM 1279 C C . ALA A 1 139 ? 58.398 36.961 69.792 1.00 45.91 137 ALA A C 1
ATOM 1280 O O . ALA A 1 139 ? 57.384 36.612 70.432 1.00 45.64 137 ALA A O 1
ATOM 1282 N N . LEU A 1 140 ? 58.482 36.923 68.452 1.00 45.05 138 LEU A N 1
ATOM 1283 C CA . LEU A 1 140 ? 57.413 36.337 67.648 1.00 44.98 138 LEU A CA 1
ATOM 1284 C C . LEU A 1 140 ? 57.296 34.834 67.945 1.00 45.71 138 LEU A C 1
ATOM 1285 O O . LEU A 1 140 ? 56.204 34.301 68.151 1.00 45.74 138 LEU A O 1
ATOM 1290 N N . HIS A 1 141 ? 58.423 34.142 67.984 1.00 46.05 139 HIS A N 1
ATOM 1291 C CA . HIS A 1 141 ? 58.377 32.738 68.294 1.00 48.37 139 HIS A CA 1
ATOM 1292 C C . HIS A 1 141 ? 57.683 32.454 69.651 1.00 48.90 139 HIS A C 1
ATOM 1293 O O . HIS A 1 141 ? 56.922 31.485 69.790 1.00 49.88 139 HIS A O 1
ATOM 1300 N N . TYR A 1 142 ? 57.967 33.292 70.645 1.00 47.30 140 TYR A N 1
ATOM 1301 C CA . TYR A 1 142 ? 57.294 33.188 71.922 1.00 47.60 140 TYR A CA 1
ATOM 1302 C C . TYR A 1 142 ? 55.807 33.435 71.762 1.00 46.29 140 TYR A C 1
ATOM 1303 O O . TYR A 1 142 ? 54.977 32.720 72.341 1.00 45.66 140 TYR A O 1
ATOM 1312 N N . TRP A 1 143 ? 55.451 34.444 70.976 1.00 45.89 141 TRP A N 1
ATOM 1313 C CA . TRP A 1 143 ? 54.060 34.757 70.793 1.00 45.74 141 TRP A CA 1
ATOM 1314 C C . TRP A 1 143 ? 53.325 33.592 70.113 1.00 47.18 141 TRP A C 1
ATOM 1315 O O . TRP A 1 143 ? 52.195 33.293 70.469 1.00 46.75 141 TRP A O 1
ATOM 1326 N N . LEU A 1 144 ? 53.970 32.910 69.150 1.00 48.44 142 LEU A N 1
ATOM 1327 C CA . LEU A 1 144 ? 53.337 31.802 68.454 1.00 49.41 142 LEU A CA 1
ATOM 1328 C C . LEU A 1 144 ? 53.053 30.617 69.368 1.00 50.95 142 LEU A C 1
ATOM 1329 O O . LEU A 1 144 ? 52.188 29.794 69.074 1.00 51.19 142 LEU A O 1
ATOM 1334 N N . HIS A 1 145 ? 53.759 30.584 70.488 1.00 52.84 143 HIS A N 1
ATOM 1335 C CA . HIS A 1 145 ? 53.673 29.538 71.505 1.00 53.57 143 HIS A CA 1
ATOM 1336 C C . HIS A 1 145 ? 52.609 29.840 72.580 1.00 53.64 143 HIS A C 1
ATOM 1337 O O . HIS A 1 145 ? 52.364 29.004 73.448 1.00 54.18 143 HIS A O 1
ATOM 1344 N N . LEU A 1 146 ? 52.010 31.032 72.545 1.00 53.02 144 LEU A N 1
ATOM 1345 C CA . LEU A 1 146 ? 50.949 31.366 73.461 1.00 52.78 144 LEU A CA 1
ATOM 1346 C C . LEU A 1 146 ? 49.713 30.533 73.109 1.00 53.73 144 LEU A C 1
ATOM 1347 O O . LEU A 1 146 ? 49.611 30.026 71.983 1.00 52.74 144 LEU A O 1
ATOM 1352 N N . PRO A 1 147 ? 48.771 30.391 74.062 1.00 53.62 145 PRO A N 1
ATOM 1353 C CA . PRO A 1 147 ? 47.453 29.785 73.839 1.00 54.68 145 PRO A CA 1
ATOM 1354 C C . PRO A 1 147 ? 46.709 30.318 72.623 1.00 55.51 145 PRO A C 1
ATOM 1355 O O . PRO A 1 147 ? 46.695 31.508 72.367 1.00 55.92 145 PRO A O 1
ATOM 1359 N N . ILE A 1 148 ? 46.084 29.417 71.879 1.00 56.07 146 ILE A N 1
ATOM 1360 C CA . ILE A 1 148 ? 45.406 29.778 70.672 1.00 57.22 146 ILE A CA 1
ATOM 1361 C C . ILE A 1 148 ? 44.341 30.863 70.919 1.00 56.63 146 ILE A C 1
ATOM 1362 O O . ILE A 1 148 ? 44.154 31.742 70.067 1.00 56.48 146 ILE A O 1
ATOM 1367 N N A GLU A 1 149 ? 43.687 30.809 72.091 0.50 55.91 147 GLU A N 1
ATOM 1368 N N B GLU A 1 149 ? 43.681 30.854 72.071 0.50 56.11 147 GLU A N 1
ATOM 1369 C CA A GLU A 1 149 ? 42.713 31.832 72.504 0.50 56.09 147 GLU A CA 1
ATOM 1370 C CA B GLU A 1 149 ? 42.696 31.904 72.297 0.50 56.24 147 GLU A CA 1
ATOM 1371 C C A GLU A 1 149 ? 43.379 33.202 72.580 0.50 54.85 147 GLU A C 1
ATOM 1372 C C B GLU A 1 149 ? 43.355 33.252 72.630 0.50 55.04 147 GLU A C 1
ATOM 1373 O O A GLU A 1 149 ? 42.806 34.193 72.155 0.50 54.35 147 GLU A O 1
ATOM 1374 O O B GLU A 1 149 ? 42.753 34.288 72.414 0.50 54.59 147 GLU A O 1
ATOM 1385 N N . ARG A 1 150 ? 44.596 33.227 73.125 1.00 53.97 148 ARG A N 1
ATOM 1386 C CA . ARG A 1 150 ? 45.383 34.454 73.293 1.00 52.53 148 ARG A CA 1
ATOM 1387 C C . ARG A 1 150 ? 45.788 35.040 71.933 1.00 51.36 148 ARG A C 1
ATOM 1388 O O . ARG A 1 150 ? 45.550 36.214 71.677 1.00 50.77 148 ARG A O 1
ATOM 1396 N N . LYS A 1 151 ? 46.413 34.220 71.090 1.00 51.00 149 LYS A N 1
ATOM 1397 C CA . LYS A 1 151 ? 46.763 34.586 69.706 1.00 51.05 149 LYS A CA 1
ATOM 1398 C C . LYS A 1 151 ? 45.553 35.160 68.961 1.00 52.13 149 LYS A C 1
ATOM 1399 O O . LYS A 1 151 ? 45.623 36.243 68.388 1.00 51.85 149 LYS A O 1
ATOM 1405 N N . LYS A 1 152 ? 44.430 34.451 69.000 1.00 53.13 150 LYS A N 1
ATOM 1406 C CA . LYS A 1 152 ? 43.219 34.931 68.328 1.00 53.80 150 LYS A CA 1
ATOM 1407 C C . LYS A 1 152 ? 42.751 36.234 68.933 1.00 52.32 150 LYS A C 1
ATOM 1408 O O . LYS A 1 152 ? 42.207 37.074 68.232 1.00 54.46 150 LYS A O 1
ATOM 1414 N N . HIS A 1 153 ? 42.936 36.412 70.229 1.00 51.53 151 HIS A N 1
ATOM 1415 C CA . HIS A 1 153 ? 42.470 37.621 70.880 1.00 50.17 151 HIS A CA 1
ATOM 1416 C C . HIS A 1 153 ? 43.298 38.795 70.394 1.00 48.94 151 HIS A C 1
ATOM 1417 O O . HIS A 1 153 ? 42.779 39.849 70.045 1.00 48.14 151 HIS A O 1
ATOM 1424 N N . ASP A 1 154 ? 44.603 38.615 70.365 1.00 47.69 152 ASP A N 1
ATOM 1425 C CA . ASP A 1 154 ? 45.481 39.698 69.965 1.00 48.40 152 ASP A CA 1
ATOM 1426 C C . ASP A 1 154 ? 45.224 40.108 68.475 1.00 48.75 152 ASP A C 1
ATOM 1427 O O . ASP A 1 154 ? 45.143 41.285 68.121 1.00 48.17 152 ASP A O 1
ATOM 1432 N N . ALA A 1 155 ? 45.115 39.108 67.621 1.00 50.60 153 ALA A N 1
ATOM 1433 C CA . ALA A 1 155 ? 44.866 39.313 66.173 1.00 52.74 153 ALA A CA 1
ATOM 1434 C C . ALA A 1 155 ? 43.529 40.006 65.955 1.00 54.59 153 ALA A C 1
ATOM 1435 O O . ALA A 1 155 ? 43.393 40.931 65.112 1.00 54.57 153 ALA A O 1
ATOM 1437 N N . ASN A 1 156 ? 42.536 39.610 66.748 1.00 56.64 154 ASN A N 1
ATOM 1438 C CA . ASN A 1 156 ? 41.272 40.343 66.721 1.00 58.94 154 ASN A CA 1
ATOM 1439 C C . ASN A 1 156 ? 41.347 41.778 67.239 1.00 58.90 154 ASN A C 1
ATOM 1440 O O . ASN A 1 156 ? 40.720 42.668 66.659 1.00 57.48 154 ASN A O 1
ATOM 1445 N N . GLN A 1 157 ? 42.153 42.024 68.277 1.00 56.99 155 GLN A N 1
ATOM 1446 C CA . GLN A 1 157 ? 42.311 43.418 68.739 1.00 57.26 155 GLN A CA 1
ATOM 1447 C C . GLN A 1 157 ? 42.956 44.285 67.641 1.00 56.08 155 GLN A C 1
ATOM 1448 O O . GLN A 1 157 ? 42.519 45.399 67.388 1.00 53.97 155 GLN A O 1
ATOM 1454 N N . TRP A 1 158 ? 44.015 43.768 67.026 1.00 54.21 156 TRP A N 1
ATOM 1455 C CA . TRP A 1 158 ? 44.704 44.469 65.956 1.00 54.07 156 TRP A CA 1
ATOM 1456 C C . TRP A 1 158 ? 43.770 44.733 64.779 1.00 55.10 156 TRP A C 1
ATOM 1457 O O . TRP A 1 158 ? 43.752 45.818 64.165 1.00 55.50 156 TRP A O 1
ATOM 1468 N N . GLN A 1 159 ? 42.938 43.752 64.468 1.00 56.12 157 GLN A N 1
ATOM 1469 C CA . GLN A 1 159 ? 42.000 43.943 63.405 1.00 55.89 157 GLN A CA 1
ATOM 1470 C C . GLN A 1 159 ? 40.882 44.947 63.658 1.00 56.27 157 GLN A C 1
ATOM 1471 O O . GLN A 1 159 ? 40.502 45.696 62.725 1.00 55.94 157 GLN A O 1
ATOM 1477 N N A LYS A 1 160 ? 40.375 44.987 64.893 0.50 56.44 158 LYS A N 1
ATOM 1478 N N B LYS A 1 160 ? 40.346 45.005 64.883 0.50 56.76 158 LYS A N 1
ATOM 1479 C CA A LYS A 1 160 ? 39.289 45.912 65.256 0.50 56.64 158 LYS A CA 1
ATOM 1480 C CA B LYS A 1 160 ? 39.229 45.944 65.146 0.50 57.10 158 LYS A CA 1
ATOM 1481 C C A LYS A 1 160 ? 39.652 47.362 64.947 0.50 56.03 158 LYS A C 1
ATOM 1482 C C B LYS A 1 160 ? 39.645 47.394 64.907 0.50 56.37 158 LYS A C 1
ATOM 1483 O O A LYS A 1 160 ? 38.791 48.161 64.604 0.50 56.11 158 LYS A O 1
ATOM 1484 O O B LYS A 1 160 ? 38.812 48.234 64.586 0.50 56.39 158 LYS A O 1
ATOM 1495 N N . SER A 1 161 ? 40.942 47.680 65.034 1.00 56.19 159 SER A N 1
ATOM 1496 C CA . SER A 1 161 ? 41.450 49.034 64.754 1.00 56.92 159 SER A CA 1
ATOM 1497 C C . SER A 1 161 ? 41.259 49.428 63.255 1.00 57.21 159 SER A C 1
ATOM 1498 O O . SER A 1 161 ? 41.171 50.624 62.891 1.00 57.40 159 SER A O 1
ATOM 1501 N N . LEU A 1 162 ? 41.154 48.426 62.391 1.00 55.68 160 LEU A N 1
ATOM 1502 C CA . LEU A 1 162 ? 40.907 48.684 60.932 1.00 56.30 160 LEU A CA 1
ATOM 1503 C C . LEU A 1 162 ? 39.425 48.608 60.534 1.00 54.76 160 LEU A C 1
ATOM 1504 O O . LEU A 1 162 ? 39.077 48.650 59.345 1.00 52.74 160 LEU A O 1
ATOM 1509 N N . LYS A 1 163 ? 38.551 48.480 61.522 1.00 55.22 161 LYS A N 1
ATOM 1510 C CA . LYS A 1 163 ? 37.134 48.298 61.225 1.00 57.09 161 LYS A CA 1
ATOM 1511 C C . LYS A 1 163 ? 36.485 49.465 60.454 1.00 56.00 161 LYS A C 1
ATOM 1512 O O . LYS A 1 163 ? 35.706 49.232 59.536 1.00 55.23 161 LYS A O 1
ATOM 1518 N N . PRO A 1 164 ? 36.775 50.721 60.846 1.00 56.38 162 PRO A N 1
ATOM 1519 C CA . PRO A 1 164 ? 36.238 51.855 60.067 1.00 55.07 162 PRO A CA 1
ATOM 1520 C C . PRO A 1 164 ? 36.655 51.849 58.588 1.00 54.85 162 PRO A C 1
ATOM 1521 O O . PRO A 1 164 ? 35.797 52.047 57.708 1.00 52.52 162 PRO A O 1
ATOM 1525 N N . LEU A 1 165 ? 37.951 51.611 58.335 1.00 55.37 163 LEU A N 1
ATOM 1526 C CA . LEU A 1 165 ? 38.459 51.368 56.992 1.00 55.27 163 LEU A CA 1
ATOM 1527 C C . LEU A 1 165 ? 37.751 50.173 56.322 1.00 54.89 163 LEU A C 1
ATOM 1528 O O . LEU A 1 165 ? 37.260 50.288 55.200 1.00 53.47 163 LEU A O 1
ATOM 1533 N N . SER A 1 166 ? 37.767 49.005 56.952 1.00 53.97 164 SER A N 1
ATOM 1534 C CA . SER A 1 166 ? 37.124 47.850 56.357 1.00 53.52 164 SER A CA 1
ATOM 1535 C C . SER A 1 166 ? 35.644 48.103 55.989 1.00 53.54 164 SER A C 1
ATOM 1536 O O . SER A 1 166 ? 35.213 47.788 54.889 1.00 52.98 164 SER A O 1
ATOM 1539 N N . ASP A 1 167 ? 34.874 48.628 56.918 1.00 52.66 165 ASP A N 1
ATOM 1540 C CA . ASP A 1 167 ? 33.454 48.890 56.653 1.00 52.89 165 ASP A CA 1
ATOM 1541 C C . ASP A 1 167 ? 33.257 49.828 55.444 1.00 53.15 165 ASP A C 1
ATOM 1542 O O . ASP A 1 167 ? 32.411 49.564 54.584 1.00 52.38 165 ASP A O 1
ATOM 1547 N N . ALA A 1 168 ? 34.077 50.878 55.354 1.00 52.17 166 ALA A N 1
ATOM 1548 C CA . ALA A 1 168 ? 33.928 51.889 54.304 1.00 51.68 166 ALA A CA 1
ATOM 1549 C C . ALA A 1 168 ? 34.371 51.380 52.973 1.00 50.91 166 ALA A C 1
ATOM 1550 O O . ALA A 1 168 ? 33.731 51.607 51.977 1.00 50.15 166 ALA A O 1
ATOM 1552 N N . LEU A 1 169 ? 35.475 50.652 52.952 1.00 51.31 167 LEU A N 1
ATOM 1553 C CA . LEU A 1 169 ? 35.996 50.160 51.706 1.00 50.91 167 LEU A CA 1
ATOM 1554 C C . LEU A 1 169 ? 35.074 49.049 51.187 1.00 50.72 167 LEU A C 1
ATOM 1555 O O . LEU A 1 169 ? 34.719 48.998 49.997 1.00 50.55 167 LEU A O 1
ATOM 1560 N N . THR A 1 170 ? 34.713 48.123 52.059 1.00 49.98 168 THR A N 1
ATOM 1561 C CA . THR A 1 170 ? 33.819 47.058 51.638 1.00 49.55 168 THR A CA 1
ATOM 1562 C C . THR A 1 170 ? 32.566 47.618 50.996 1.00 49.26 168 THR A C 1
ATOM 1563 O O . THR A 1 170 ? 32.121 47.124 49.944 1.00 48.93 168 THR A O 1
ATOM 1567 N N . LEU A 1 171 ? 31.963 48.621 51.649 1.00 48.23 169 LEU A N 1
ATOM 1568 C CA . LEU A 1 171 ? 30.784 49.244 51.046 1.00 46.99 169 LEU A CA 1
ATOM 1569 C C . LEU A 1 171 ? 31.077 49.927 49.700 1.00 46.75 169 LEU A C 1
ATOM 1570 O O . LEU A 1 171 ? 30.338 49.758 48.739 1.00 47.33 169 LEU A O 1
ATOM 1575 N N . TRP A 1 172 ? 32.111 50.770 49.651 1.00 46.71 170 TRP A N 1
ATOM 1576 C CA . TRP A 1 172 ? 32.395 51.477 48.427 1.00 46.64 170 TRP A CA 1
ATOM 1577 C C . TRP A 1 172 ? 32.551 50.514 47.260 1.00 46.88 170 TRP A C 1
ATOM 1578 O O . TRP A 1 172 ? 32.041 50.716 46.166 1.00 47.77 170 TRP A O 1
ATOM 1589 N N . LEU A 1 173 ? 33.332 49.467 47.479 1.00 47.78 171 LEU A N 1
ATOM 1590 C CA . LEU A 1 173 ? 33.590 48.478 46.434 1.00 48.15 171 LEU A CA 1
ATOM 1591 C C . LEU A 1 173 ? 32.365 47.711 45.964 1.00 48.65 171 LEU A C 1
ATOM 1592 O O . LEU A 1 173 ? 32.193 47.465 44.758 1.00 46.99 171 LEU A O 1
ATOM 1597 N N . LYS A 1 174 ? 31.536 47.329 46.924 1.00 48.32 172 LYS A N 1
ATOM 1598 C CA . LYS A 1 174 ? 30.267 46.695 46.635 1.00 49.50 172 LYS A CA 1
ATOM 1599 C C . LYS A 1 174 ? 29.399 47.596 45.766 1.00 49.41 172 LYS A C 1
ATOM 1600 O O . LYS A 1 174 ? 28.902 47.169 44.699 1.00 49.12 172 LYS A O 1
ATOM 1606 N N . LEU A 1 175 ? 29.306 48.868 46.126 1.00 49.97 173 LEU A N 1
ATOM 1607 C CA . LEU A 1 175 ? 28.453 49.780 45.339 1.00 49.12 173 LEU A CA 1
ATOM 1608 C C . LEU A 1 175 ? 29.079 50.092 43.957 1.00 49.85 173 LEU A C 1
ATOM 1609 O O . LEU A 1 175 ? 28.364 50.239 42.978 1.00 48.88 173 LEU A O 1
ATOM 1614 N N . ALA A 1 176 ? 30.411 50.134 43.888 1.00 49.88 174 ALA A N 1
ATOM 1615 C CA . ALA A 1 176 ? 31.122 50.396 42.642 1.00 50.76 174 ALA A CA 1
ATOM 1616 C C . ALA A 1 176 ? 30.910 49.231 41.699 1.00 51.20 174 ALA A C 1
ATOM 1617 O O . ALA A 1 176 ? 30.533 49.442 40.550 1.00 52.88 174 ALA A O 1
ATOM 1619 N N . ARG A 1 177 ? 31.158 48.017 42.171 1.00 52.25 175 ARG A N 1
ATOM 1620 C CA . ARG A 1 177 ? 30.924 46.823 41.352 1.00 54.55 175 ARG A CA 1
ATOM 1621 C C . ARG A 1 177 ? 29.479 46.710 40.846 1.00 56.19 175 ARG A C 1
ATOM 1622 O O . ARG A 1 177 ? 29.250 46.295 39.684 1.00 55.36 175 ARG A O 1
ATOM 1630 N N A GLU A 1 178 ? 28.519 47.091 41.692 0.50 57.02 176 GLU A N 1
ATOM 1631 N N B GLU A 1 178 ? 28.531 47.086 41.695 0.50 57.24 176 GLU A N 1
ATOM 1632 C CA A GLU A 1 178 ? 27.084 47.205 41.296 0.50 58.64 176 GLU A CA 1
ATOM 1633 C CA B GLU A 1 178 ? 27.105 47.106 41.317 0.50 59.20 176 GLU A CA 1
ATOM 1634 C C A GLU A 1 178 ? 26.872 47.953 40.009 0.50 58.69 176 GLU A C 1
ATOM 1635 C C B GLU A 1 178 ? 26.768 48.037 40.129 0.50 58.99 176 GLU A C 1
ATOM 1636 O O A GLU A 1 178 ? 26.040 47.575 39.192 0.50 59.11 176 GLU A O 1
ATOM 1637 O O B GLU A 1 178 ? 25.770 47.814 39.455 0.50 59.41 176 GLU A O 1
ATOM 1648 N N . THR A 1 179 ? 27.599 49.050 39.839 1.00 59.40 177 THR A N 1
ATOM 1649 C CA . THR A 1 179 ? 27.391 49.939 38.652 1.00 59.35 177 THR A CA 1
ATOM 1650 C C . THR A 1 179 ? 27.940 49.416 37.335 1.00 59.45 177 THR A C 1
ATOM 1651 O O . THR A 1 179 ? 27.780 50.057 36.307 1.00 60.89 177 THR A O 1
ATOM 1655 N N . GLY A 1 180 ? 28.660 48.309 37.369 1.00 58.04 178 GLY A N 1
ATOM 1656 C CA . GLY A 1 180 ? 29.233 47.783 36.173 1.00 58.70 178 GLY A CA 1
ATOM 1657 C C . GLY A 1 180 ? 28.251 46.838 35.534 1.00 58.99 178 GLY A C 1
ATOM 1658 O O . GLY A 1 180 ? 27.725 45.945 36.188 1.00 60.29 178 GLY A O 1
ATOM 1659 N N A HIS A 1 181 ? 27.989 47.043 34.253 0.50 58.45 179 HIS A N 1
ATOM 1660 N N B HIS A 1 181 ? 27.969 47.037 34.261 0.50 58.86 179 HIS A N 1
ATOM 1661 C CA A HIS A 1 181 ? 27.209 46.090 33.476 0.50 57.83 179 HIS A CA 1
ATOM 1662 C CA B HIS A 1 181 ? 27.209 46.026 33.547 0.50 58.62 179 HIS A CA 1
ATOM 1663 C C A HIS A 1 181 ? 28.139 45.427 32.453 0.50 57.41 179 HIS A C 1
ATOM 1664 C C B HIS A 1 181 ? 28.078 45.420 32.438 0.50 57.92 179 HIS A C 1
ATOM 1665 O O A HIS A 1 181 ? 28.809 46.119 31.694 0.50 56.86 179 HIS A O 1
ATOM 1666 O O B HIS A 1 181 ? 28.686 46.140 31.651 0.50 57.34 179 HIS A O 1
ATOM 1679 N N . PHE A 1 182 ? 28.190 44.093 32.459 1.00 57.41 180 PHE A N 1
ATOM 1680 C CA . PHE A 1 182 ? 28.996 43.339 31.503 1.00 57.52 180 PHE A CA 1
ATOM 1681 C C . PHE A 1 182 ? 28.433 43.402 30.085 1.00 58.51 180 PHE A C 1
ATOM 1682 O O . PHE A 1 182 ? 27.278 43.045 29.852 1.00 58.06 180 PHE A O 1
ATOM 1690 N N . LYS A 1 183 ? 29.230 43.887 29.141 1.00 57.56 181 LYS A N 1
ATOM 1691 C CA . LYS A 1 183 ? 28.852 43.890 27.725 1.00 58.41 181 LYS A CA 1
ATOM 1692 C C . LYS A 1 183 ? 29.855 43.118 26.860 1.00 56.36 181 LYS A C 1
ATOM 1693 O O . LYS A 1 183 ? 31.072 43.170 27.115 1.00 54.95 181 LYS A O 1
ATOM 1699 N N . ALA A 1 184 ? 29.344 42.437 25.829 1.00 54.85 182 ALA A N 1
ATOM 1700 C CA . ALA A 1 184 ? 30.141 41.693 24.844 1.00 53.94 182 ALA A CA 1
ATOM 1701 C C . ALA A 1 184 ? 31.088 42.589 24.074 1.00 53.44 182 ALA A C 1
ATOM 1702 O O . ALA A 1 184 ? 30.708 43.665 23.599 1.00 53.95 182 ALA A O 1
ATOM 1704 N N . GLN A 1 185 ? 32.357 42.197 23.995 1.00 53.04 183 GLN A N 1
ATOM 1705 C CA . GLN A 1 185 ? 33.339 42.931 23.192 1.00 52.46 183 GLN A CA 1
ATOM 1706 C C . GLN A 1 185 ? 34.220 41.965 22.381 1.00 52.78 183 GLN A C 1
ATOM 1707 O O . GLN A 1 185 ? 34.229 40.768 22.625 1.00 53.05 183 GLN A O 1
ATOM 1713 N N . ILE A 1 186 ? 34.917 42.488 21.365 1.00 53.46 184 ILE A N 1
ATOM 1714 C CA . ILE A 1 186 ? 35.841 41.657 20.601 1.00 52.69 184 ILE A CA 1
ATOM 1715 C C . ILE A 1 186 ? 37.161 42.421 20.540 1.00 51.49 184 ILE A C 1
ATOM 1716 O O . ILE A 1 186 ? 37.167 43.614 20.320 1.00 50.57 184 ILE A O 1
ATOM 1721 N N . ALA A 1 187 ? 38.252 41.733 20.865 1.00 50.41 185 ALA A N 1
ATOM 1722 C CA . ALA A 1 187 ? 39.626 42.229 20.651 1.00 48.79 185 ALA A CA 1
ATOM 1723 C C . ALA A 1 187 ? 40.176 41.553 19.411 1.00 48.86 185 ALA A C 1
ATOM 1724 O O . ALA A 1 187 ? 40.684 40.429 19.477 1.00 49.57 185 ALA A O 1
ATOM 1726 N N . ARG A 1 188 ? 40.020 42.210 18.262 1.00 48.50 186 ARG A N 1
ATOM 1727 C CA . ARG A 1 188 ? 40.503 41.714 17.013 1.00 49.25 186 ARG A CA 1
ATOM 1728 C C . ARG A 1 188 ? 42.024 41.689 17.057 1.00 48.47 186 ARG A C 1
ATOM 1729 O O . ARG A 1 188 ? 42.634 42.646 17.517 1.00 46.57 186 ARG A O 1
ATOM 1737 N N . ALA A 1 189 ? 42.609 40.570 16.631 1.00 47.80 187 ALA A N 1
ATOM 1738 C CA . ALA A 1 189 ? 44.053 40.335 16.785 1.00 49.04 187 ALA A CA 1
ATOM 1739 C C . ALA A 1 189 ? 44.642 40.586 18.170 1.00 48.84 187 ALA A C 1
ATOM 1740 O O . ALA A 1 189 ? 45.749 41.065 18.252 1.00 49.22 187 ALA A O 1
ATOM 1742 N N . GLY A 1 190 ? 43.913 40.265 19.238 1.00 48.26 188 GLY A N 1
ATOM 1743 C CA . GLY A 1 190 ? 44.399 40.433 20.604 1.00 48.24 188 GLY A CA 1
ATOM 1744 C C . GLY A 1 190 ? 44.375 41.823 21.184 1.00 49.27 188 GLY A C 1
ATOM 1745 O O . GLY A 1 190 ? 44.885 42.030 22.283 1.00 49.02 188 GLY A O 1
ATOM 1746 N N . PHE A 1 191 ? 43.750 42.784 20.504 1.00 48.78 189 PHE A N 1
ATOM 1747 C CA . PHE A 1 191 ? 43.819 44.172 20.972 1.00 50.30 189 PHE A CA 1
ATOM 1748 C C . PHE A 1 191 ? 42.437 44.843 21.050 1.00 49.71 189 PHE A C 1
ATOM 1749 O O . PHE A 1 191 ? 41.598 44.677 20.154 1.00 50.48 189 PHE A O 1
ATOM 1757 N N . PHE A 1 192 ? 42.215 45.588 22.117 1.00 49.84 190 PHE A N 1
ATOM 1758 C CA . PHE A 1 192 ? 40.973 46.301 22.318 1.00 50.45 190 PHE A CA 1
ATOM 1759 C C . PHE A 1 192 ? 41.330 47.619 22.930 1.00 51.55 190 PHE A C 1
ATOM 1760 O O . PHE A 1 192 ? 42.135 47.674 23.816 1.00 51.24 190 PHE A O 1
ATOM 1768 N N . GLN A 1 193 ? 40.692 48.689 22.512 1.00 51.97 191 GLN A N 1
ATOM 1769 C CA . GLN A 1 193 ? 40.848 49.928 23.256 1.00 54.06 191 GLN A CA 1
ATOM 1770 C C . GLN A 1 193 ? 39.497 50.638 23.286 1.00 54.76 191 GLN A C 1
ATOM 1771 O O . GLN A 1 193 ? 38.668 50.451 22.406 1.00 55.22 191 GLN A O 1
ATOM 1777 N N . SER A 1 194 ? 39.301 51.446 24.303 1.00 55.93 192 SER A N 1
ATOM 1778 C CA . SER A 1 194 ? 38.096 52.197 24.448 1.00 58.17 192 SER A CA 1
ATOM 1779 C C . SER A 1 194 ? 38.401 53.318 25.411 1.00 58.98 192 SER A C 1
ATOM 1780 O O . SER A 1 194 ? 39.514 53.499 25.828 1.00 57.64 192 SER A O 1
ATOM 1783 N N . ASP A 1 195 ? 37.386 54.093 25.741 1.00 61.75 193 ASP A N 1
ATOM 1784 C CA . ASP A 1 195 ? 37.551 55.152 26.703 1.00 63.25 193 ASP A CA 1
ATOM 1785 C C . ASP A 1 195 ? 36.391 55.084 27.675 1.00 63.27 193 ASP A C 1
ATOM 1786 O O . ASP A 1 195 ? 35.378 54.442 27.391 1.00 62.82 193 ASP A O 1
ATOM 1791 N N . ALA A 1 196 ? 36.578 55.710 28.823 1.00 62.90 194 ALA A N 1
ATOM 1792 C CA . ALA A 1 196 ? 35.575 55.783 29.859 1.00 65.01 194 ALA A CA 1
ATOM 1793 C C . ALA A 1 196 ? 35.757 57.094 30.609 1.00 65.48 194 ALA A C 1
ATOM 1794 O O . ALA A 1 196 ? 36.868 57.485 30.942 1.00 67.12 194 ALA A O 1
ATOM 1796 N N A ASP A 1 197 ? 34.653 57.786 30.803 0.50 65.85 195 ASP A N 1
ATOM 1797 N N B ASP A 1 197 ? 34.664 57.737 30.991 0.50 65.44 195 ASP A N 1
ATOM 1798 C CA A ASP A 1 197 ? 34.673 58.999 31.570 0.50 66.05 195 ASP A CA 1
ATOM 1799 C CA B ASP A 1 197 ? 34.765 58.952 31.809 0.50 65.39 195 ASP A CA 1
ATOM 1800 C C A ASP A 1 197 ? 34.453 58.603 33.031 0.50 65.22 195 ASP A C 1
ATOM 1801 C C B ASP A 1 197 ? 35.029 58.677 33.302 0.50 64.78 195 ASP A C 1
ATOM 1802 O O A ASP A 1 197 ? 33.501 57.879 33.366 0.50 65.28 195 ASP A O 1
ATOM 1803 O O B ASP A 1 197 ? 34.160 58.199 34.025 0.50 65.12 195 ASP A O 1
ATOM 1812 N N A GLU A 1 198 ? 35.378 59.023 33.880 0.50 64.05 196 GLU A N 1
ATOM 1813 N N B GLU A 1 198 ? 36.233 58.959 33.771 0.50 64.86 196 GLU A N 1
ATOM 1814 C CA A GLU A 1 198 ? 35.251 58.842 35.324 0.50 63.69 196 GLU A CA 1
ATOM 1815 C CA B GLU A 1 198 ? 36.488 58.887 35.215 0.50 64.60 196 GLU A CA 1
ATOM 1816 C C A GLU A 1 198 ? 35.216 57.405 35.824 0.50 63.09 196 GLU A C 1
ATOM 1817 C C B GLU A 1 198 ? 36.071 57.571 35.911 0.50 63.48 196 GLU A C 1
ATOM 1818 O O A GLU A 1 198 ? 34.597 57.107 36.868 0.50 63.53 196 GLU A O 1
ATOM 1819 O O B GLU A 1 198 ? 35.857 57.555 37.131 0.50 64.18 196 GLU A O 1
ATOM 1830 N N . ALA A 1 199 ? 35.905 56.501 35.131 1.00 61.92 197 ALA A N 1
ATOM 1831 C CA . ALA A 1 199 ? 35.807 55.120 35.595 1.00 58.93 197 ALA A CA 1
ATOM 1832 C C . ALA A 1 199 ? 36.941 54.761 36.552 1.00 56.30 197 ALA A C 1
ATOM 1833 O O . ALA A 1 199 ? 38.026 55.367 36.480 1.00 53.72 197 ALA A O 1
ATOM 1835 N N . ASN A 1 200 ? 36.668 53.822 37.484 1.00 52.84 198 ASN A N 1
ATOM 1836 C CA . ASN A 1 200 ? 37.684 53.371 38.450 1.00 51.09 198 ASN A CA 1
ATOM 1837 C C . ASN A 1 200 ? 38.174 51.944 38.223 1.00 50.38 198 ASN A C 1
ATOM 1838 O O . ASN A 1 200 ? 39.343 51.669 38.476 1.00 50.94 198 ASN A O 1
ATOM 1843 N N . ILE A 1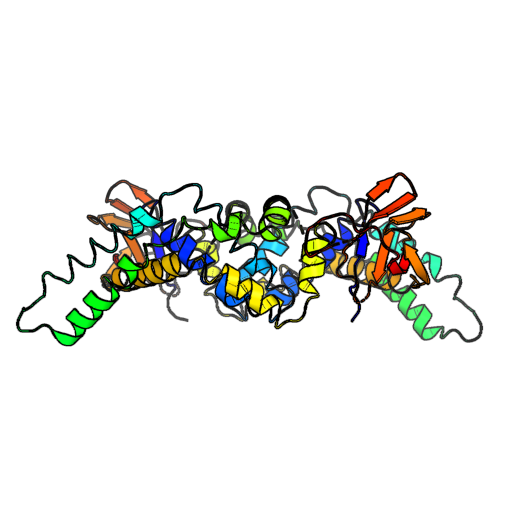 201 ? 37.281 51.025 37.829 1.00 50.70 199 ILE A N 1
ATOM 1844 C CA . ILE A 1 201 ? 37.597 49.589 37.775 1.00 52.41 199 ILE A CA 1
ATOM 1845 C C . ILE A 1 201 ? 37.105 49.020 36.419 1.00 52.07 199 ILE A C 1
ATOM 1846 O O . ILE A 1 201 ? 35.989 49.308 36.029 1.00 52.49 199 ILE A O 1
ATOM 1851 N N . LEU A 1 202 ? 37.952 48.293 35.701 1.00 50.38 200 LEU A N 1
ATOM 1852 C CA . LEU A 1 202 ? 37.546 47.426 34.593 1.00 51.81 200 LEU A CA 1
ATOM 1853 C C . LEU A 1 202 ? 37.391 46.049 35.084 1.00 52.11 200 LEU A C 1
ATOM 1854 O O . LEU A 1 202 ? 38.251 45.557 35.827 1.00 52.66 200 LEU A O 1
ATOM 1859 N N . ARG A 1 203 ? 36.293 45.398 34.709 1.00 51.94 201 ARG A N 1
ATOM 1860 C CA . ARG A 1 203 ? 36.170 43.985 35.059 1.00 52.98 201 ARG A CA 1
ATOM 1861 C C . ARG A 1 203 ? 36.039 43.194 33.746 1.00 51.69 201 ARG A C 1
ATOM 1862 O O . ARG A 1 203 ? 35.294 43.577 32.877 1.00 50.07 201 ARG A O 1
ATOM 1870 N N . LEU A 1 204 ? 36.864 42.179 33.579 1.00 51.12 202 LEU A N 1
ATOM 1871 C CA . LEU A 1 204 ? 36.881 41.385 32.351 1.00 51.50 202 LEU A CA 1
ATOM 1872 C C . LEU A 1 204 ? 36.502 39.963 32.657 1.00 51.41 202 LEU A C 1
ATOM 1873 O O . LEU A 1 204 ? 36.968 39.382 33.667 1.00 51.90 202 LEU A O 1
ATOM 1878 N N . HIS A 1 205 ? 35.663 39.399 31.792 1.00 51.03 203 HIS A N 1
ATOM 1879 C CA . HIS A 1 205 ? 35.406 37.962 31.783 1.00 50.49 203 HIS A CA 1
ATOM 1880 C C . HIS A 1 205 ? 35.981 37.366 30.520 1.00 49.18 203 HIS A C 1
ATOM 1881 O O . HIS A 1 205 ? 35.561 37.717 29.456 1.00 48.99 203 HIS A O 1
ATOM 1888 N N . ILE A 1 206 ? 36.981 36.494 30.613 1.00 49.12 204 ILE A N 1
ATOM 1889 C CA . ILE A 1 206 ? 37.629 36.005 29.368 1.00 49.25 204 ILE A CA 1
ATOM 1890 C C . ILE A 1 206 ? 37.483 34.495 29.313 1.00 48.66 204 ILE A C 1
ATOM 1891 O O . ILE A 1 206 ? 37.902 33.852 30.250 1.00 50.57 204 ILE A O 1
ATOM 1896 N N . PRO A 1 207 ? 36.921 33.942 28.230 1.00 49.24 205 PRO A N 1
ATOM 1897 C CA . PRO A 1 207 ? 36.842 32.477 28.078 1.00 50.09 205 PRO A CA 1
ATOM 1898 C C . PRO A 1 207 ? 38.236 31.845 28.211 1.00 50.42 205 PRO A C 1
ATOM 1899 O O . PRO A 1 207 ? 39.226 32.341 27.596 1.00 47.71 205 PRO A O 1
ATOM 1911 N N . LYS A 1 209 ? 39.324 29.130 26.988 1.00 50.84 207 LYS A N 1
ATOM 1912 C CA . LYS A 1 209 ? 39.745 28.380 25.795 1.00 50.09 207 LYS A CA 1
ATOM 1913 C C . LYS A 1 209 ? 40.839 29.129 25.054 1.00 49.78 207 LYS A C 1
ATOM 1914 O O . LYS A 1 209 ? 41.659 28.535 24.358 1.00 50.38 207 LYS A O 1
ATOM 1920 N N . TYR A 1 210 ? 40.829 30.440 25.186 1.00 48.64 208 TYR A N 1
ATOM 1921 C CA . TYR A 1 210 ? 41.814 31.251 24.471 1.00 48.59 208 TYR A CA 1
ATOM 1922 C C . TYR A 1 210 ? 43.239 31.091 24.989 1.00 47.16 208 TYR A C 1
ATOM 1923 O O . TYR A 1 210 ? 44.166 31.292 24.230 1.00 47.08 208 TYR A O 1
ATOM 1932 N N . GLY A 1 211 ? 43.394 30.727 26.263 1.00 46.60 209 GLY A N 1
ATOM 1933 C CA . GLY A 1 211 ? 44.708 30.526 26.866 1.00 46.63 209 GLY A CA 1
ATOM 1934 C C . GLY A 1 211 ? 45.435 31.865 27.010 1.00 46.55 209 GLY A C 1
ATOM 1935 O O . GLY A 1 211 ? 46.660 31.941 26.887 1.00 47.26 209 GLY A O 1
ATOM 1936 N N . VAL A 1 212 ? 44.664 32.915 27.229 1.00 45.21 210 VAL A N 1
ATOM 1937 C CA . VAL A 1 212 ? 45.196 34.284 27.326 1.00 45.64 210 VAL A CA 1
ATOM 1938 C C . VAL A 1 212 ? 44.872 35.023 28.635 1.00 46.10 210 VAL A C 1
ATOM 1939 O O . VAL A 1 212 ? 43.867 34.747 29.335 1.00 45.45 210 VAL A O 1
ATOM 1943 N N . TYR A 1 213 ? 45.750 35.975 28.982 1.00 45.85 211 TYR A N 1
ATOM 1944 C CA . TYR A 1 213 ? 45.523 36.900 30.081 1.00 45.61 211 TYR A CA 1
ATOM 1945 C C . TYR A 1 213 ? 45.701 38.325 29.547 1.00 45.48 211 TYR A C 1
ATOM 1946 O O . TYR A 1 213 ? 46.373 38.542 28.587 1.00 43.22 211 TYR A O 1
ATOM 1955 N N . PRO A 1 214 ? 45.010 39.292 30.161 1.00 46.55 212 PRO A N 1
ATOM 1956 C CA . PRO A 1 214 ? 45.038 40.662 29.629 1.00 47.46 212 PRO A CA 1
ATOM 1957 C C . PRO A 1 214 ? 46.196 41.481 30.223 1.00 47.96 212 PRO A C 1
ATOM 1958 O O . PRO A 1 214 ? 46.464 41.372 31.399 1.00 48.05 212 PRO A O 1
ATOM 1978 N N . ILE A 1 216 ? 46.813 45.355 30.545 1.00 47.98 214 ILE A N 1
ATOM 1979 C CA . ILE A 1 216 ? 45.979 46.523 30.383 1.00 48.68 214 ILE A CA 1
ATOM 1980 C C . ILE A 1 216 ? 46.760 47.760 30.731 1.00 48.00 214 ILE A C 1
ATOM 1981 O O . ILE A 1 216 ? 47.408 47.785 31.755 1.00 49.23 214 ILE A O 1
ATOM 1986 N N . SER A 1 217 ? 46.602 48.799 29.929 1.00 47.67 215 SER A N 1
ATOM 1987 C CA . SER A 1 217 ? 47.288 50.040 30.217 1.00 48.23 215 SER A CA 1
ATOM 1988 C C . SER A 1 217 ? 46.315 51.205 29.960 1.00 48.01 215 SER A C 1
ATOM 1989 O O . SER A 1 217 ? 45.240 51.026 29.423 1.00 48.79 215 SER A O 1
ATOM 1992 N N . GLY A 1 218 ? 46.671 52.391 30.369 1.00 48.94 216 GLY A N 1
ATOM 1993 C CA . GLY A 1 218 ? 45.755 53.497 30.218 1.00 49.08 216 GLY A CA 1
ATOM 1994 C C . GLY A 1 218 ? 46.409 54.832 30.278 1.00 49.41 216 GLY A C 1
ATOM 1995 O O . GLY A 1 218 ? 47.519 54.979 30.769 1.00 48.49 216 GLY A O 1
ATOM 1996 N N . HIS A 1 219 ? 45.715 55.837 29.765 1.00 49.59 217 HIS A N 1
ATOM 1997 C CA . HIS A 1 219 ? 46.250 57.166 29.878 1.00 51.28 217 HIS A CA 1
ATOM 1998 C C . HIS A 1 219 ? 45.042 58.056 29.828 1.00 52.28 217 HIS A C 1
ATOM 1999 O O . HIS A 1 219 ? 44.261 57.966 28.879 1.00 49.72 217 HIS A O 1
ATOM 2006 N N A LYS A 1 220 ? 44.900 58.883 30.871 0.50 53.62 218 LYS A N 1
ATOM 2007 N N B LYS A 1 220 ? 44.928 58.984 30.787 0.50 53.93 218 LYS A N 1
ATOM 2008 C CA A LYS A 1 220 ? 43.736 59.760 31.037 0.50 55.00 218 LYS A CA 1
ATOM 2009 C CA B LYS A 1 220 ? 43.756 59.884 30.868 0.50 55.52 218 LYS A CA 1
ATOM 2010 C C A LYS A 1 220 ? 42.496 58.870 30.962 0.50 55.27 218 LYS A C 1
ATOM 2011 C C B LYS A 1 220 ? 42.506 59.010 30.999 0.50 55.53 218 LYS A C 1
ATOM 2012 O O A LYS A 1 220 ? 42.460 57.850 31.636 0.50 57.33 218 LYS A O 1
ATOM 2013 O O B LYS A 1 220 ? 42.473 58.169 31.876 0.50 57.41 218 LYS A O 1
ATOM 2024 N N . ASN A 1 221 ? 41.513 59.191 30.132 1.00 56.39 219 ASN A N 1
ATOM 2025 C CA . ASN A 1 221 ? 40.307 58.316 30.070 1.00 57.78 219 ASN A CA 1
ATOM 2026 C C . ASN A 1 221 ? 40.404 57.110 29.149 1.00 56.95 219 ASN A C 1
ATOM 2027 O O . ASN A 1 221 ? 39.429 56.360 29.000 1.00 59.26 219 ASN A O 1
ATOM 2032 N N . ARG A 1 222 ? 41.527 56.927 28.475 1.00 55.35 220 ARG A N 1
ATOM 2033 C CA . ARG A 1 222 ? 41.613 55.839 27.492 1.00 54.80 220 ARG A CA 1
ATOM 2034 C C . ARG A 1 222 ? 42.272 54.617 28.152 1.00 52.17 220 ARG A C 1
ATOM 2035 O O . ARG A 1 222 ? 43.102 54.759 29.035 1.00 50.89 220 ARG A O 1
ATOM 2043 N N . PHE A 1 223 ? 41.880 53.420 27.734 1.00 50.67 221 PHE A N 1
ATOM 2044 C CA . PHE A 1 223 ? 42.549 52.224 28.193 1.00 49.07 221 PHE A CA 1
ATOM 2045 C C . PHE A 1 223 ? 42.669 51.265 26.989 1.00 49.25 221 PHE A C 1
ATOM 2046 O O . PHE A 1 223 ? 41.913 51.362 26.019 1.00 47.95 221 PHE A O 1
ATOM 2054 N N . ALA A 1 224 ? 43.635 50.355 27.079 1.00 48.34 222 ALA A N 1
ATOM 2055 C CA . ALA A 1 224 ? 43.991 49.459 26.005 1.00 49.26 222 ALA A CA 1
ATOM 2056 C C . ALA A 1 224 ? 44.275 48.086 26.651 1.00 49.41 222 ALA A C 1
ATOM 2057 O O . ALA A 1 224 ? 44.984 47.968 27.651 1.00 50.55 222 ALA A O 1
ATOM 2059 N N . ILE A 1 225 ? 43.686 47.058 26.078 1.00 50.36 223 ILE A N 1
ATOM 2060 C CA . ILE A 1 225 ? 43.798 45.701 26.618 1.00 50.38 223 ILE A CA 1
ATOM 2061 C C . ILE A 1 225 ? 44.518 44.921 25.531 1.00 50.70 223 ILE A C 1
ATOM 2062 O O . ILE A 1 225 ? 44.131 44.975 24.384 1.00 50.00 223 ILE A O 1
ATOM 2067 N N . LYS A 1 226 ? 45.573 44.226 25.906 1.00 50.09 224 LYS A N 1
ATOM 2068 C CA . LYS A 1 226 ? 46.307 43.376 24.989 1.00 49.80 224 LYS A CA 1
ATOM 2069 C C . LYS A 1 226 ? 46.262 41.973 25.587 1.00 48.63 224 LYS A C 1
ATOM 2070 O O . LYS A 1 226 ? 46.525 41.796 26.767 1.00 47.85 224 LYS A O 1
ATOM 2076 N N . PHE A 1 227 ? 45.869 41.007 24.785 1.00 48.22 225 PHE A N 1
ATOM 2077 C CA . PHE A 1 227 ? 45.718 39.609 25.260 1.00 48.85 225 PHE A CA 1
ATOM 2078 C C . PHE A 1 227 ? 46.991 38.850 24.928 1.00 48.87 225 PHE A C 1
ATOM 2079 O O . PHE A 1 227 ? 47.447 38.858 23.789 1.00 49.41 225 PHE A O 1
ATOM 2095 N N . ALA A 1 229 ? 49.341 35.305 25.184 1.00 45.64 227 ALA A N 1
ATOM 2096 C CA . ALA A 1 229 ? 49.251 33.871 25.385 1.00 45.99 227 ALA A CA 1
ATOM 2097 C C . ALA A 1 229 ? 50.003 33.510 26.675 1.00 47.11 227 ALA A C 1
ATOM 2098 O O . ALA A 1 229 ? 51.162 33.937 26.872 1.00 47.16 227 ALA A O 1
ATOM 2100 N N . PHE A 1 230 ? 49.347 32.716 27.527 1.00 46.30 228 PHE A N 1
ATOM 2101 C CA . PHE A 1 230 ? 50.010 32.139 28.681 1.00 47.56 228 PHE A CA 1
ATOM 2102 C C . PHE A 1 230 ? 51.236 31.252 28.360 1.00 49.30 228 PHE A C 1
ATOM 2103 O O . PHE A 1 230 ? 52.196 31.270 29.137 1.00 49.24 228 PHE A O 1
ATOM 2111 N N A GLU A 1 231 ? 51.199 30.502 27.260 0.25 49.30 229 GLU A N 1
ATOM 2112 N N B GLU A 1 231 ? 51.235 30.537 27.235 0.25 48.92 229 GLU A N 1
ATOM 2113 N N C GLU A 1 231 ? 51.156 30.556 27.214 0.50 49.82 229 GLU A N 1
ATOM 2114 C CA A GLU A 1 231 ? 52.318 29.632 26.867 0.25 50.00 229 GLU A CA 1
ATOM 2115 C CA B GLU A 1 231 ? 52.342 29.615 26.895 0.25 49.28 229 GLU A CA 1
ATOM 2116 C CA C GLU A 1 231 ? 52.194 29.680 26.613 0.50 51.48 229 GLU A CA 1
ATOM 2117 C C A GLU A 1 231 ? 53.653 30.378 26.752 0.25 50.42 229 GLU A C 1
ATOM 2118 C C B GLU A 1 231 ? 53.641 30.206 26.315 0.25 49.82 229 GLU A C 1
ATOM 2119 C C C GLU A 1 231 ? 53.594 30.280 26.543 0.50 51.15 229 GLU A C 1
ATOM 2120 O O A GLU A 1 231 ? 54.646 29.931 27.331 0.25 50.33 229 GLU A O 1
ATOM 2121 O O B GLU A 1 231 ? 54.607 29.468 26.118 0.25 49.57 229 GLU A O 1
ATOM 2122 O O C GLU A 1 231 ? 54.567 29.638 26.935 0.50 50.77 229 GLU A O 1
ATOM 2138 N N . ASN A 1 232 ? 53.676 31.506 26.034 1.00 50.53 230 ASN A N 1
ATOM 2139 C CA . ASN A 1 232 ? 54.973 32.173 25.721 1.00 51.53 230 ASN A CA 1
ATOM 2140 C C . ASN A 1 232 ? 55.102 33.609 26.217 1.00 52.27 230 ASN A C 1
ATOM 2141 O O . ASN A 1 232 ? 56.124 34.260 25.994 1.00 52.21 230 ASN A O 1
ATOM 2146 N N . GLY A 1 233 ? 54.043 34.106 26.842 1.00 52.68 231 GLY A N 1
ATOM 2147 C CA . GLY A 1 233 ? 53.987 35.489 27.292 1.00 53.71 231 GLY A CA 1
ATOM 2148 C C . GLY A 1 233 ? 53.927 36.465 26.130 1.00 54.74 231 GLY A C 1
ATOM 2149 O O . GLY A 1 233 ? 53.967 37.665 26.344 1.00 55.85 231 GLY A O 1
ATOM 2150 N N . GLN A 1 234 ? 53.820 35.958 24.905 1.00 55.10 232 GLN A N 1
ATOM 2151 C CA . GLN A 1 234 ? 53.747 36.827 23.693 1.00 56.24 232 GLN A CA 1
ATOM 2152 C C . GLN A 1 234 ? 52.320 37.199 23.285 1.00 54.93 232 GLN A C 1
ATOM 2153 O O . GLN A 1 234 ? 51.376 36.524 23.638 1.00 54.72 232 GLN A O 1
ATOM 2159 N N . ALA A 1 235 ? 52.165 38.274 22.512 1.00 54.66 233 ALA A N 1
ATOM 2160 C CA . ALA A 1 235 ? 50.831 38.716 22.085 1.00 54.27 233 ALA A CA 1
ATOM 2161 C C . ALA A 1 235 ? 50.072 37.620 21.345 1.00 53.97 233 ALA A C 1
ATOM 2162 O O . ALA A 1 235 ? 50.638 36.910 20.520 1.00 54.68 233 ALA A O 1
ATOM 2164 N N A CYS A 1 236 ? 48.787 37.486 21.648 0.50 53.99 234 CYS A N 1
ATOM 2165 N N B CYS A 1 236 ? 48.804 37.471 21.698 0.50 54.88 234 CYS A N 1
ATOM 2166 C CA A CYS A 1 236 ? 47.924 36.532 20.966 0.50 54.08 234 CYS A CA 1
ATOM 2167 C CA B CYS A 1 236 ? 47.889 36.642 20.950 0.50 55.54 234 CYS A CA 1
ATOM 2168 C C A CYS A 1 236 ? 47.269 37.231 19.783 0.50 55.25 234 CYS A C 1
ATOM 2169 C C B CYS A 1 236 ? 47.556 37.437 19.699 0.50 56.32 234 CYS A C 1
ATOM 2170 O O A CYS A 1 236 ? 46.611 38.262 19.945 0.50 56.03 234 CYS A O 1
ATOM 2171 O O B CYS A 1 236 ? 47.578 38.680 19.711 0.50 56.88 234 CYS A O 1
ATOM 2176 N N A SER A 1 237 ? 47.422 36.661 18.602 0.50 55.78 235 SER A N 1
ATOM 2177 N N B SER A 1 237 ? 47.257 36.721 18.631 0.50 56.65 235 SER A N 1
ATOM 2178 C CA A SER A 1 237 ? 46.920 37.316 17.391 0.50 56.51 235 SER A CA 1
ATOM 2179 C CA B SER A 1 237 ? 46.873 37.345 17.371 0.50 57.17 235 SER A CA 1
ATOM 2180 C C A SER A 1 237 ? 45.463 36.987 17.063 0.50 56.99 235 SER A C 1
ATOM 2181 C C B SER A 1 237 ? 45.569 36.724 16.883 0.50 57.38 235 SER A C 1
ATOM 2182 O O A SER A 1 237 ? 44.882 37.577 16.152 0.50 57.95 235 SER A O 1
ATOM 2183 O O B SER A 1 237 ? 45.211 36.840 15.699 0.50 57.79 235 SER A O 1
ATOM 2188 N N . GLN A 1 238 ? 44.879 36.046 17.797 1.00 57.22 236 GLN A N 1
ATOM 2189 C CA . GLN A 1 238 ? 43.530 35.560 17.546 1.00 57.64 236 GLN A CA 1
ATOM 2190 C C . GLN A 1 238 ? 42.559 36.662 17.958 1.00 56.60 236 GLN A C 1
ATOM 2191 O O . GLN A 1 238 ? 42.918 37.528 18.779 1.00 55.28 236 GLN A O 1
ATOM 2197 N N . ASP A 1 239 ? 41.335 36.621 17.423 1.00 55.56 237 ASP A N 1
ATOM 2198 C CA . ASP A 1 239 ? 40.292 37.553 17.831 1.00 55.27 237 ASP A CA 1
ATOM 2199 C C . ASP A 1 239 ? 39.741 37.053 19.172 1.00 54.96 237 ASP A C 1
ATOM 2200 O O . ASP A 1 239 ? 39.445 35.878 19.307 1.00 56.75 237 ASP A O 1
ATOM 2205 N N . VAL A 1 240 ? 39.642 37.912 20.180 1.00 52.19 238 VAL A N 1
ATOM 2206 C CA . VAL A 1 240 ? 39.221 37.452 21.496 1.00 51.14 238 VAL A CA 1
ATOM 2207 C C . VAL A 1 240 ? 37.886 38.064 21.803 1.00 50.78 238 VAL A C 1
ATOM 2208 O O . VAL A 1 240 ? 37.756 39.294 21.873 1.00 51.90 238 VAL A O 1
ATOM 2212 N N . GLU A 1 241 ? 36.893 37.200 21.979 1.00 50.48 239 GLU A N 1
ATOM 2213 C CA . GLU A 1 241 ? 35.577 37.625 22.451 1.00 51.30 239 GLU A CA 1
ATOM 2214 C C . GLU A 1 241 ? 35.556 37.563 23.973 1.00 50.91 239 GLU A C 1
ATOM 2215 O O . GLU A 1 241 ? 35.937 36.579 24.571 1.00 52.06 239 GLU A O 1
ATOM 2221 N N . PHE A 1 242 ? 35.104 38.625 24.610 1.00 49.88 240 PHE A N 1
ATOM 2222 C CA . PHE A 1 242 ? 35.181 38.707 26.049 1.00 49.28 240 PHE A CA 1
ATOM 2223 C C . PHE A 1 242 ? 34.084 39.682 26.509 1.00 48.80 240 PHE A C 1
ATOM 2224 O O . PHE A 1 242 ? 33.419 40.318 25.683 1.00 50.17 240 PHE A O 1
ATOM 2232 N N . GLU A 1 243 ? 33.864 39.748 27.804 1.00 49.25 241 GLU A N 1
ATOM 2233 C CA . GLU A 1 243 ? 32.919 40.701 28.385 1.00 50.40 241 GLU A CA 1
ATOM 2234 C C . GLU A 1 243 ? 33.622 41.677 29.302 1.00 49.51 241 GLU A C 1
ATOM 2235 O O . GLU A 1 243 ? 34.546 41.346 29.995 1.00 46.80 241 GLU A O 1
ATOM 2241 N N . LEU A 1 244 ? 33.128 42.890 29.319 1.00 49.13 242 LEU A N 1
ATOM 2242 C CA . LEU A 1 244 ? 33.839 43.967 29.977 1.00 50.51 242 LEU A CA 1
ATOM 2243 C C . LEU A 1 244 ? 32.783 44.773 30.693 1.00 50.95 242 LEU A C 1
ATOM 2244 O O . LEU A 1 244 ? 31.737 45.125 30.081 1.00 50.80 242 LEU A O 1
ATOM 2249 N N . ALA A 1 245 ? 33.023 45.026 31.976 1.00 50.46 243 ALA A N 1
ATOM 2250 C CA . ALA A 1 245 ? 32.163 45.893 32.742 1.00 50.53 243 ALA A CA 1
ATOM 2251 C C . ALA A 1 245 ? 33.079 47.016 33.174 1.00 51.23 243 ALA A C 1
ATOM 2252 O O . ALA A 1 245 ? 34.193 46.795 33.696 1.00 50.57 243 ALA A O 1
ATOM 2254 N N . VAL A 1 246 ? 32.601 48.217 32.998 1.00 52.79 244 VAL A N 1
ATOM 2255 C CA . VAL A 1 246 ? 33.323 49.407 33.377 1.00 55.70 244 VAL A CA 1
ATOM 2256 C C . VAL A 1 246 ? 32.617 50.061 34.583 1.00 57.84 244 VAL A C 1
ATOM 2257 O O . VAL A 1 246 ? 31.489 50.595 34.443 1.00 57.24 244 VAL A O 1
ATOM 2261 N N . CYS A 1 247 ? 33.281 50.056 35.732 1.00 58.03 245 CYS A N 1
ATOM 2262 C CA . CYS A 1 247 ? 32.775 50.767 36.903 1.00 61.48 245 CYS A CA 1
ATOM 2263 C C . CYS A 1 247 ? 33.540 52.084 37.203 1.00 62.07 245 CYS A C 1
ATOM 2264 O O . CYS A 1 247 ? 34.713 52.053 37.590 1.00 62.74 245 CYS A O 1
ATOM 2267 N N . THR B 1 4 ? 53.262 23.319 78.070 1.00 69.53 2 THR B N 1
ATOM 2268 C CA . THR B 1 4 ? 53.772 24.260 79.128 1.00 69.11 2 THR B CA 1
ATOM 2269 C C . THR B 1 4 ? 55.309 24.475 79.081 1.00 68.46 2 THR B C 1
ATOM 2270 O O . THR B 1 4 ? 55.947 24.780 80.097 1.00 68.58 2 THR B O 1
ATOM 2274 N N . THR B 1 5 ? 55.875 24.331 77.882 1.00 67.29 3 THR B N 1
ATOM 2275 C CA . THR B 1 5 ? 57.289 24.558 77.629 1.00 66.01 3 THR B CA 1
ATOM 2276 C C . THR B 1 5 ? 57.440 25.321 76.321 1.00 64.81 3 THR B C 1
ATOM 2277 O O . THR B 1 5 ? 56.823 24.946 75.326 1.00 65.50 3 THR B O 1
ATOM 2281 N N . HIS B 1 6 ? 58.259 26.372 76.296 1.00 62.63 4 HIS B N 1
ATOM 2282 C CA . HIS B 1 6 ? 58.549 27.070 75.030 1.00 60.74 4 HIS B CA 1
ATOM 2283 C C . HIS B 1 6 ? 59.859 26.564 74.352 1.00 59.77 4 HIS B C 1
ATOM 2284 O O . HIS B 1 6 ? 60.940 26.600 74.958 1.00 59.76 4 HIS B O 1
ATOM 2291 N N . LYS B 1 7 ? 59.761 26.084 73.113 1.00 58.73 5 LYS B N 1
ATOM 2292 C CA . LYS B 1 7 ? 60.906 25.439 72.452 1.00 58.32 5 LYS B CA 1
ATOM 2293 C C . LYS B 1 7 ? 61.576 26.322 71.369 1.00 56.31 5 LYS B C 1
ATOM 2294 O O . LYS B 1 7 ? 60.950 26.654 70.362 1.00 56.27 5 LYS B O 1
ATOM 2300 N N A PHE B 1 8 ? 62.831 26.717 71.605 0.60 54.38 6 PHE B N 1
ATOM 2301 N N B PHE B 1 8 ? 62.847 26.639 71.600 0.40 55.01 6 PHE B N 1
ATOM 2302 C CA A PHE B 1 8 ? 63.561 27.631 70.723 0.60 52.37 6 PHE B CA 1
ATOM 2303 C CA B PHE B 1 8 ? 63.612 27.549 70.772 0.40 53.52 6 PHE B CA 1
ATOM 2304 C C A PHE B 1 8 ? 64.824 26.964 70.170 0.60 52.97 6 PHE B C 1
ATOM 2305 C C B PHE B 1 8 ? 64.786 26.829 70.119 0.40 53.57 6 PHE B C 1
ATOM 2306 O O A PHE B 1 8 ? 65.497 26.203 70.864 0.60 52.01 6 PHE B O 1
ATOM 2307 O O B PHE B 1 8 ? 65.354 25.894 70.689 0.40 52.74 6 PHE B O 1
ATOM 2322 N N . GLU B 1 9 ? 65.130 27.261 68.909 1.00 53.07 7 GLU B N 1
ATOM 2323 C CA . GLU B 1 9 ? 66.309 26.751 68.221 1.00 53.33 7 GLU B CA 1
ATOM 2324 C C . GLU B 1 9 ? 67.087 27.967 67.695 1.00 52.77 7 GLU B C 1
ATOM 2325 O O . GLU B 1 9 ? 66.487 28.926 67.160 1.00 53.60 7 GLU B O 1
ATOM 2331 N N . HIS B 1 10 ? 68.400 27.951 67.896 1.00 50.71 8 HIS B N 1
ATOM 2332 C CA . HIS B 1 10 ? 69.268 29.034 67.477 1.00 49.97 8 HIS B CA 1
ATOM 2333 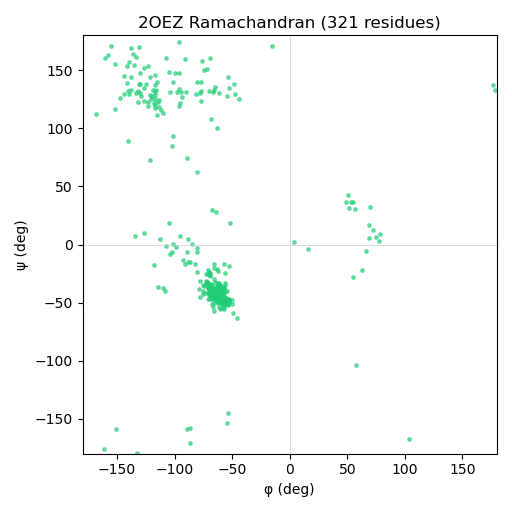C C . HIS B 1 10 ? 70.455 28.488 66.675 1.00 50.37 8 HIS B C 1
ATOM 2334 O O . HIS B 1 10 ? 71.149 27.597 67.161 1.00 49.28 8 HIS B O 1
ATOM 2341 N N . PRO B 1 11 ? 70.698 29.045 65.470 1.00 51.36 9 PRO B N 1
ATOM 2342 C CA . PRO B 1 11 ? 71.802 28.586 64.637 1.00 52.10 9 PRO B CA 1
ATOM 2343 C C . PRO B 1 11 ? 73.077 29.257 65.134 1.00 53.98 9 PRO B C 1
ATOM 2344 O O . PRO B 1 11 ? 73.090 30.470 65.351 1.00 54.86 9 PRO B O 1
ATOM 2348 N N . LEU B 1 12 ? 74.131 28.479 65.368 1.00 54.83 10 LEU B N 1
ATOM 2349 C CA . LEU B 1 12 ? 75.379 29.069 65.859 1.00 55.73 10 LEU B CA 1
ATOM 2350 C C . LEU B 1 12 ? 76.334 29.638 64.800 1.00 55.89 10 LEU B C 1
ATOM 2351 O O . LEU B 1 12 ? 77.394 30.138 65.137 1.00 55.82 10 LEU B O 1
ATOM 2356 N N . ASN B 1 13 ? 75.956 29.559 63.531 1.00 55.97 11 ASN B N 1
ATOM 2357 C CA . ASN B 1 13 ? 76.825 29.977 62.432 1.00 56.13 11 ASN B CA 1
ATOM 2358 C C . ASN B 1 13 ? 75.958 30.258 61.215 1.00 56.52 11 ASN B C 1
ATOM 2359 O O . ASN B 1 13 ? 74.750 29.915 61.206 1.00 56.02 11 ASN B O 1
ATOM 2364 N N A GLU B 1 14 ? 76.540 30.874 60.191 0.50 56.40 12 GLU B N 1
ATOM 2365 N N B GLU B 1 14 ? 76.541 30.915 60.206 0.50 56.06 12 GLU B N 1
ATOM 2366 C CA A GLU B 1 14 ? 75.746 31.340 59.077 0.50 56.39 12 GLU B CA 1
ATOM 2367 C CA B GLU B 1 14 ? 75.800 31.322 59.020 0.50 55.74 12 GLU B CA 1
ATOM 2368 C C A GLU B 1 14 ? 75.276 30.218 58.127 0.50 55.95 12 GLU B C 1
ATOM 2369 C C B GLU B 1 14 ? 75.184 30.133 58.293 0.50 55.54 12 GLU B C 1
ATOM 2370 O O A GLU B 1 14 ? 74.266 30.367 57.450 0.50 54.99 12 GLU B O 1
ATOM 2371 O O B GLU B 1 14 ? 74.011 30.163 57.913 0.50 54.55 12 GLU B O 1
ATOM 2382 N N . LYS B 1 15 ? 75.994 29.091 58.108 1.00 54.85 13 LYS B N 1
ATOM 2383 C CA . LYS B 1 15 ? 75.596 27.942 57.333 1.00 53.74 13 LYS B CA 1
ATOM 2384 C C . LYS B 1 15 ? 74.308 27.357 57.930 1.00 52.75 13 LYS B C 1
ATOM 2385 O O . LYS B 1 15 ? 73.409 27.022 57.210 1.00 53.32 13 LYS B O 1
ATOM 2391 N N . THR B 1 16 ? 74.256 27.224 59.259 1.00 51.23 14 THR B N 1
ATOM 2392 C CA . THR B 1 16 ? 73.104 26.623 59.936 1.00 50.18 14 THR B CA 1
ATOM 2393 C C . THR B 1 16 ? 71.913 27.575 59.887 1.00 49.94 14 THR B C 1
ATOM 2394 O O . THR B 1 16 ? 70.777 27.135 59.835 1.00 49.14 14 THR B O 1
ATOM 2398 N N A ARG B 1 17 ? 72.204 28.870 59.926 0.50 49.92 15 ARG B N 1
ATOM 2399 N N B ARG B 1 17 ? 72.163 28.882 59.910 0.50 49.96 15 ARG B N 1
ATOM 2400 C CA A ARG B 1 17 ? 71.198 29.909 59.686 0.50 51.11 15 ARG B CA 1
ATOM 2401 C CA B ARG B 1 17 ? 71.051 29.840 59.708 0.50 51.13 15 ARG B CA 1
ATOM 2402 C C A ARG B 1 17 ? 70.431 29.552 58.385 0.50 51.08 15 ARG B C 1
ATOM 2403 C C B ARG B 1 17 ? 70.371 29.573 58.342 0.50 51.02 15 ARG B C 1
ATOM 2404 O O A ARG B 1 17 ? 69.205 29.372 58.376 0.50 51.02 15 ARG B O 1
ATOM 2405 O O B ARG B 1 17 ? 69.134 29.493 58.245 0.50 50.73 15 ARG B O 1
ATOM 2420 N N . ILE B 1 18 ? 71.177 29.423 57.294 1.00 51.44 16 ILE B N 1
ATOM 2421 C CA . ILE B 1 18 ? 70.628 29.046 55.978 1.00 52.26 16 ILE B CA 1
ATOM 2422 C C . ILE B 1 18 ? 69.940 27.664 56.009 1.00 52.50 16 ILE B C 1
ATOM 2423 O O . ILE B 1 18 ? 68.821 27.511 55.512 1.00 54.23 16 ILE B O 1
ATOM 2428 N N . TYR B 1 19 ? 70.582 26.667 56.606 1.00 50.50 17 TYR B N 1
ATOM 2429 C CA . TYR B 1 19 ? 69.899 25.397 56.777 1.00 50.85 17 TYR B CA 1
ATOM 2430 C C . TYR B 1 19 ? 68.509 25.563 57.405 1.00 51.10 17 TYR B C 1
ATOM 2431 O O . TYR B 1 19 ? 67.577 24.926 56.986 1.00 50.76 17 TYR B O 1
ATOM 2440 N N . LEU B 1 20 ? 68.412 26.339 58.491 1.00 50.52 18 LEU B N 1
ATOM 2441 C CA . LEU B 1 20 ? 67.130 26.507 59.175 1.00 50.45 18 LEU B CA 1
ATOM 2442 C C . LEU B 1 20 ? 66.153 27.331 58.344 1.00 50.47 18 LEU B C 1
ATOM 2443 O O . LEU B 1 20 ? 64.958 27.038 58.353 1.00 51.24 18 LEU B O 1
ATOM 2448 N N . ARG B 1 21 ? 66.637 28.348 57.641 1.00 50.89 19 ARG B N 1
ATOM 2449 C CA . ARG B 1 21 ? 65.757 29.110 56.744 1.00 52.58 19 ARG B CA 1
ATOM 2450 C C . ARG B 1 21 ? 65.196 28.186 55.674 1.00 51.59 19 ARG B C 1
ATOM 2451 O O . ARG B 1 21 ? 63.997 28.235 55.402 1.00 51.22 19 ARG B O 1
ATOM 2459 N N . VAL B 1 22 ? 66.060 27.363 55.062 1.00 50.72 20 VAL B N 1
ATOM 2460 C CA . VAL B 1 22 ? 65.620 26.475 53.963 1.00 50.00 20 VAL B CA 1
ATOM 2461 C C . VAL B 1 22 ? 64.645 25.396 54.481 1.00 49.24 20 VAL B C 1
ATOM 2462 O O . VAL B 1 22 ? 63.659 25.063 53.827 1.00 48.58 20 VAL B O 1
ATOM 2466 N N . GLU B 1 23 ? 64.891 24.871 55.681 1.00 48.24 21 GLU B N 1
ATOM 2467 C CA . GLU B 1 23 ? 63.997 23.878 56.244 1.00 48.17 21 GLU B CA 1
ATOM 2468 C C . GLU B 1 23 ? 62.556 24.433 56.299 1.00 48.75 21 GLU B C 1
ATOM 2469 O O . GLU B 1 23 ? 61.568 23.759 55.900 1.00 49.26 21 GLU B O 1
ATOM 2475 N N . SER B 1 24 ? 62.494 25.659 56.782 1.00 49.05 22 SER B N 1
ATOM 2476 C CA . SER B 1 24 ? 61.244 26.407 57.008 1.00 51.34 22 SER B CA 1
ATOM 2477 C C . SER B 1 24 ? 60.528 26.691 55.631 1.00 51.07 22 SER B C 1
ATOM 2478 O O . SER B 1 24 ? 59.304 26.482 55.479 1.00 50.43 22 SER B O 1
ATOM 2481 N N . LEU B 1 25 ? 61.295 27.156 54.645 1.00 50.19 23 LEU B N 1
ATOM 2482 C CA . LEU B 1 25 ? 60.728 27.472 53.324 1.00 50.19 23 LEU B CA 1
ATOM 2483 C C . LEU B 1 25 ? 60.246 26.242 52.588 1.00 50.02 23 LEU B C 1
ATOM 2484 O O . LEU B 1 25 ? 59.255 26.273 51.874 1.00 51.45 23 LEU B O 1
ATOM 2489 N N . LEU B 1 26 ? 60.958 25.145 52.777 1.00 50.54 24 LEU B N 1
ATOM 2490 C CA . LEU B 1 26 ? 60.587 23.856 52.203 1.00 49.31 24 LEU B CA 1
ATOM 2491 C C . LEU B 1 26 ? 59.262 23.373 52.748 1.00 49.03 24 LEU B C 1
ATOM 2492 O O . LEU B 1 26 ? 58.394 23.026 51.960 1.00 48.11 24 LEU B O 1
ATOM 2497 N N A ARG B 1 27 ? 59.088 23.355 54.077 0.50 48.48 25 ARG B N 1
ATOM 2498 N N B ARG B 1 27 ? 59.102 23.376 54.071 0.50 49.16 25 ARG B N 1
ATOM 2499 C CA A ARG B 1 27 ? 57.778 23.022 54.673 0.50 48.56 25 ARG B CA 1
ATOM 2500 C CA B ARG B 1 27 ? 57.820 23.030 54.686 0.50 49.80 25 ARG B CA 1
ATOM 2501 C C A ARG B 1 27 ? 56.695 24.022 54.265 0.50 48.82 25 ARG B C 1
ATOM 2502 C C B ARG B 1 27 ? 56.699 24.024 54.346 0.50 49.48 25 ARG B C 1
ATOM 2503 O O A ARG B 1 27 ? 55.547 23.638 53.983 0.50 48.20 25 ARG B O 1
ATOM 2504 O O B ARG B 1 27 ? 55.539 23.630 54.149 0.50 48.90 25 ARG B O 1
ATOM 2519 N N . GLN B 1 28 ? 57.053 25.299 54.253 1.00 48.25 26 GLN B N 1
ATOM 2520 C CA . GLN B 1 28 ? 56.102 26.341 53.838 1.00 49.45 26 GLN B CA 1
ATOM 2521 C C . GLN B 1 28 ? 55.602 26.097 52.401 1.00 50.01 26 GLN B C 1
ATOM 2522 O O . GLN B 1 28 ? 54.392 26.081 52.145 1.00 50.87 26 GLN B O 1
ATOM 2528 N N . ALA B 1 29 ? 56.514 25.833 51.464 1.00 51.29 27 ALA B N 1
ATOM 2529 C CA . ALA B 1 29 ? 56.007 25.552 50.104 1.00 52.03 27 ALA B CA 1
ATOM 2530 C C . ALA B 1 29 ? 55.193 24.263 50.109 1.00 52.81 27 ALA B C 1
ATOM 2531 O O . ALA B 1 29 ? 54.155 24.221 49.501 1.00 51.84 27 ALA B O 1
ATOM 2533 N N . HIS B 1 30 ? 55.641 23.239 50.842 1.00 52.78 28 HIS B N 1
ATOM 2534 C CA . HIS B 1 30 ? 54.921 21.975 50.838 1.00 56.12 28 HIS B CA 1
ATOM 2535 C C . HIS B 1 30 ? 53.474 22.058 51.336 1.00 56.93 28 HIS B C 1
ATOM 2536 O O . HIS B 1 30 ? 52.558 21.507 50.702 1.00 57.96 28 HIS B O 1
ATOM 2543 N N . LEU B 1 31 ? 53.261 22.737 52.456 1.00 58.07 29 LEU B N 1
ATOM 2544 C CA . LEU B 1 31 ? 51.924 22.834 53.041 1.00 58.95 29 LEU B CA 1
ATOM 2545 C C . LEU B 1 31 ? 51.008 23.759 52.225 1.00 59.18 29 LEU B C 1
ATOM 2546 O O . LEU B 1 31 ? 49.804 23.609 52.288 1.00 60.48 29 LEU B O 1
ATOM 2551 N N . ALA B 1 32 ? 51.576 24.712 51.492 1.00 58.26 30 ALA B N 1
ATOM 2552 C CA . ALA B 1 32 ? 50.792 25.616 50.653 1.00 58.69 30 ALA B CA 1
ATOM 2553 C C . ALA B 1 32 ? 50.416 24.990 49.255 1.00 58.77 30 ALA B C 1
ATOM 2554 O O . ALA B 1 32 ? 49.489 25.434 48.582 1.00 58.91 30 ALA B O 1
ATOM 2556 N N . SER B 1 33 ? 51.124 23.924 48.900 1.00 59.49 31 SER B N 1
ATOM 2557 C CA . SER B 1 33 ? 51.033 23.127 47.669 1.00 60.07 31 SER B CA 1
ATOM 2558 C C . SER B 1 33 ? 49.678 22.588 47.249 1.00 60.27 31 SER B C 1
ATOM 2559 O O . SER B 1 33 ? 49.542 22.074 46.147 1.00 59.44 31 SER B O 1
ATOM 2562 N N . GLY B 1 34 ? 48.724 22.537 48.159 1.00 61.56 32 GLY B N 1
ATOM 2563 C CA . GLY B 1 34 ? 47.430 21.949 47.809 1.00 62.94 32 GLY B CA 1
ATOM 2564 C C . GLY B 1 34 ? 46.471 23.005 47.319 1.00 63.21 32 GLY B C 1
ATOM 2565 O O . GLY B 1 34 ? 45.435 22.689 46.746 1.00 64.10 32 GLY B O 1
ATOM 2566 N N . PHE B 1 35 ? 46.815 24.270 47.540 1.00 63.48 33 PHE B N 1
ATOM 2567 C CA . PHE B 1 35 ? 45.993 25.390 47.063 1.00 63.94 33 PHE B CA 1
ATOM 2568 C C . PHE B 1 35 ? 44.534 25.241 47.574 1.00 65.93 33 PHE B C 1
ATOM 2569 O O . PHE B 1 35 ? 43.566 25.598 46.903 1.00 65.80 33 PHE B O 1
ATOM 2577 N N . ALA B 1 36 ? 44.439 24.738 48.812 1.00 68.42 34 ALA B N 1
ATOM 2578 C CA . ALA B 1 36 ? 43.188 24.519 49.568 1.00 70.06 34 ALA B CA 1
ATOM 2579 C C . ALA B 1 36 ? 42.459 25.820 49.988 1.00 70.72 34 ALA B C 1
ATOM 2580 O O . ALA B 1 36 ? 41.229 25.894 49.909 1.00 71.21 34 ALA B O 1
ATOM 2582 N N . ASP B 1 37 ? 43.220 26.824 50.444 1.00 71.15 35 ASP B N 1
ATOM 2583 C CA . ASP B 1 37 ? 42.689 28.165 50.758 1.00 71.21 35 ASP B CA 1
ATOM 2584 C C . ASP B 1 37 ? 42.995 29.112 49.596 1.00 69.77 35 ASP B C 1
ATOM 2585 O O . ASP B 1 37 ? 44.051 29.000 48.978 1.00 70.17 35 ASP B O 1
ATOM 2590 N N . ASN B 1 38 ? 42.116 30.079 49.337 1.00 67.52 36 ASN B N 1
ATOM 2591 C CA . ASN B 1 38 ? 42.401 31.169 48.367 1.00 65.58 36 ASN B CA 1
ATOM 2592 C C . ASN B 1 38 ? 43.710 31.963 48.617 1.00 63.15 36 ASN B C 1
ATOM 2593 O O . ASN B 1 38 ? 44.153 32.728 47.759 1.00 63.45 36 ASN B O 1
ATOM 2598 N N A HIS B 1 39 ? 44.342 31.818 49.781 0.50 61.36 37 HIS B N 1
ATOM 2599 N N B HIS B 1 39 ? 44.272 31.630 49.777 0.50 61.82 37 HIS B N 1
ATOM 2600 C CA A HIS B 1 39 ? 45.581 32.581 50.059 0.50 59.46 37 HIS B CA 1
ATOM 2601 C CA B HIS B 1 39 ? 45.275 32.290 50.592 0.50 60.30 37 HIS B CA 1
ATOM 2602 C C A HIS B 1 39 ? 46.869 31.767 50.222 0.50 58.78 37 HIS B C 1
ATOM 2603 C C B HIS B 1 39 ? 46.665 31.776 50.235 0.50 59.34 37 HIS B C 1
ATOM 2604 O O A HIS B 1 39 ? 47.965 32.339 50.309 0.50 58.46 37 HIS B O 1
ATOM 2605 O O B HIS B 1 39 ? 47.589 32.551 49.957 0.50 59.25 37 HIS B O 1
ATOM 2618 N N . GLN B 1 40 ? 46.764 30.445 50.258 1.00 57.54 38 GLN B N 1
ATOM 2619 C CA . GLN B 1 40 ? 47.988 29.662 50.281 1.00 56.86 38 GLN B CA 1
ATOM 2620 C C . GLN B 1 40 ? 48.983 29.936 49.141 1.00 54.60 38 GLN B C 1
ATOM 2621 O O . GLN B 1 40 ? 50.177 29.710 49.317 1.00 53.79 38 GLN B O 1
ATOM 2627 N N . TYR B 1 41 ? 48.498 30.347 47.961 1.00 50.93 39 TYR B N 1
ATOM 2628 C CA . TYR B 1 41 ? 49.416 30.521 46.822 1.00 47.94 39 TYR B CA 1
ATOM 2629 C C . TYR B 1 41 ? 50.405 31.607 47.206 1.00 47.08 39 TYR B C 1
ATOM 2630 O O . TYR B 1 41 ? 51.545 31.560 46.810 1.00 46.43 39 TYR B O 1
ATOM 2639 N N . GLN B 1 42 ? 49.970 32.592 47.994 1.00 47.14 40 GLN B N 1
ATOM 2640 C CA . GLN B 1 42 ? 50.930 33.590 48.515 1.00 49.98 40 GLN B CA 1
ATOM 2641 C C . GLN B 1 42 ? 52.124 32.935 49.232 1.00 49.18 40 GLN B C 1
ATOM 2642 O O . GLN B 1 42 ? 53.256 33.330 49.017 1.00 49.67 40 GLN B O 1
ATOM 2648 N N . LEU B 1 43 ? 51.860 31.977 50.112 1.00 49.69 41 LEU B N 1
ATOM 2649 C CA . LEU B 1 43 ? 52.962 31.308 50.902 1.00 50.61 41 LEU B CA 1
ATOM 2650 C C . LEU B 1 43 ? 53.829 30.400 50.013 1.00 50.61 41 LEU B C 1
ATOM 2651 O O . LEU B 1 43 ? 55.063 30.220 50.231 1.00 48.63 41 LEU B O 1
ATOM 2656 N N . PHE B 1 44 ? 53.162 29.808 49.013 1.00 49.37 42 PHE B N 1
ATOM 2657 C CA . PHE B 1 44 ? 53.840 28.884 48.123 1.00 48.70 42 PHE B CA 1
ATOM 2658 C C . PHE B 1 44 ? 54.872 29.602 47.281 1.00 48.00 42 PHE B C 1
ATOM 2659 O O . PHE B 1 44 ? 56.045 29.218 47.270 1.00 50.05 42 PHE B O 1
ATOM 2667 N N . PHE B 1 45 ? 54.452 30.648 46.588 1.00 47.96 43 PHE B N 1
ATOM 2668 C CA . PHE B 1 45 ? 55.365 31.326 45.677 1.00 48.39 43 PHE B CA 1
ATOM 2669 C C . PHE B 1 45 ? 56.368 32.183 46.473 1.00 49.70 43 PHE B C 1
ATOM 2670 O O . PHE B 1 45 ? 57.544 32.274 46.102 1.00 51.64 43 PHE B O 1
ATOM 2678 N N . ARG B 1 46 ? 55.951 32.776 47.589 1.00 51.39 44 ARG B N 1
ATOM 2679 C CA . ARG B 1 46 ? 56.978 33.493 48.384 1.00 52.99 44 ARG B CA 1
ATOM 2680 C C . ARG B 1 46 ? 58.135 32.563 48.833 1.00 52.30 44 ARG B C 1
ATOM 2681 O O . ARG B 1 46 ? 59.325 32.901 48.696 1.00 51.46 44 ARG B O 1
ATOM 2689 N N . ALA B 1 47 ? 57.790 31.367 49.277 1.00 52.01 45 ALA B N 1
ATOM 2690 C CA . ALA B 1 47 ? 58.802 30.348 49.651 1.00 52.16 45 ALA B CA 1
ATOM 2691 C C . ALA B 1 47 ? 59.722 29.920 48.513 1.00 52.28 45 ALA B C 1
ATOM 2692 O O . ALA B 1 47 ? 60.947 29.806 48.693 1.00 51.43 45 ALA B O 1
ATOM 2694 N N . LEU B 1 48 ? 59.125 29.620 47.345 1.00 51.25 46 LEU B N 1
ATOM 2695 C CA . LEU B 1 48 ? 59.885 29.243 46.156 1.00 50.90 46 LEU B CA 1
ATOM 2696 C C . LEU B 1 48 ? 60.913 30.335 45.834 1.00 51.28 46 LEU B C 1
ATOM 2697 O O . LEU B 1 48 ? 62.083 30.090 45.678 1.00 51.09 46 LEU B O 1
ATOM 2702 N N . PHE B 1 49 ? 60.450 31.568 45.787 1.00 52.07 47 PHE B N 1
ATOM 2703 C CA . PHE B 1 49 ? 61.300 32.709 45.439 1.00 54.18 47 PHE B CA 1
ATOM 2704 C C . PHE B 1 49 ? 62.308 33.095 46.533 1.00 54.07 47 PHE B C 1
ATOM 2705 O O . PHE B 1 49 ? 63.449 33.490 46.261 1.00 54.85 47 PHE B O 1
ATOM 2713 N N . ASP B 1 50 ? 61.923 32.900 47.786 1.00 54.02 48 ASP B N 1
ATOM 2714 C CA . ASP B 1 50 ? 62.867 33.139 48.880 1.00 52.88 48 ASP B CA 1
ATOM 2715 C C . ASP B 1 50 ? 63.985 32.078 48.793 1.00 53.50 48 ASP B C 1
ATOM 2716 O O . ASP B 1 50 ? 65.134 32.403 49.019 1.00 53.62 48 ASP B O 1
ATOM 2729 N N . VAL B 1 52 ? 65.110 30.558 45.893 1.00 56.84 50 VAL B N 1
ATOM 2730 C CA . VAL B 1 52 ? 65.949 30.979 44.749 1.00 58.38 50 VAL B CA 1
ATOM 2731 C C . VAL B 1 52 ? 66.963 32.066 45.198 1.00 59.92 50 VAL B C 1
ATOM 2732 O O . VAL B 1 52 ? 68.141 31.976 44.864 1.00 60.24 50 VAL B O 1
ATOM 2736 N N A GLU B 1 53 ? 66.468 33.055 45.950 0.50 60.69 51 GLU B N 1
ATOM 2737 N N B GLU B 1 53 ? 66.499 33.064 45.947 0.50 60.68 51 GLU B N 1
ATOM 2738 C CA A GLU B 1 53 ? 67.266 34.141 46.549 0.50 62.23 51 GLU B CA 1
ATOM 2739 C CA B GLU B 1 53 ? 67.377 34.122 46.473 0.50 62.11 51 GLU B CA 1
ATOM 2740 C C A GLU B 1 53 ? 68.404 33.552 47.392 0.50 62.94 51 GLU B C 1
ATOM 2741 C C B GLU B 1 53 ? 68.449 33.553 47.410 0.50 62.93 51 GLU B C 1
ATOM 2742 O O A GLU B 1 53 ? 69.578 33.840 47.156 0.50 62.96 51 GLU B O 1
ATOM 2743 O O B GLU B 1 53 ? 69.632 33.866 47.264 0.50 62.97 51 GLU B O 1
ATOM 2754 N N . ILE B 1 54 ? 68.032 32.699 48.345 1.00 63.72 52 ILE B N 1
ATOM 2755 C CA . ILE B 1 54 ? 68.974 32.033 49.276 1.00 66.44 52 ILE B CA 1
ATOM 2756 C C . ILE B 1 54 ? 70.094 31.261 48.602 1.00 67.93 52 ILE B C 1
ATOM 2757 O O . ILE B 1 54 ? 71.204 31.221 49.131 1.00 68.30 52 ILE B O 1
ATOM 2762 N N . PHE B 1 55 ? 69.792 30.632 47.471 1.00 69.83 53 PHE B N 1
ATOM 2763 C CA . PHE B 1 55 ? 70.743 29.770 46.790 1.00 71.89 53 PHE B CA 1
ATOM 2764 C C . PHE B 1 55 ? 71.835 30.640 46.233 1.00 75.13 53 PHE B C 1
ATOM 2765 O O . PHE B 1 55 ? 73.017 30.265 46.256 1.00 76.12 53 PHE B O 1
ATOM 2773 N N . GLU B 1 56 ? 71.414 31.813 45.746 1.00 78.14 54 GLU B N 1
ATOM 2774 C CA . GLU B 1 56 ? 72.205 32.677 44.850 1.00 80.36 54 GLU B CA 1
ATOM 2775 C C . GLU B 1 56 ? 73.305 33.421 45.553 1.00 80.38 54 GLU B C 1
ATOM 2776 O O . GLU B 1 56 ? 73.689 34.500 45.100 1.00 81.28 54 GLU B O 1
ATOM 2782 N N A GLN B 1 57 ? 73.775 32.845 46.667 0.50 80.54 55 GLN B N 1
ATOM 2783 N N B GLN B 1 57 ? 73.863 32.855 46.611 0.50 80.61 55 GLN B N 1
ATOM 2784 C CA A GLN B 1 57 ? 74.535 33.554 47.696 0.50 80.31 55 GLN B CA 1
ATOM 2785 C CA B GLN B 1 57 ? 75.047 33.445 47.203 0.50 80.39 55 GLN B CA 1
ATOM 2786 C C A GLN B 1 57 ? 75.486 32.673 48.498 0.50 80.22 55 GLN B C 1
ATOM 2787 C C B GLN B 1 57 ? 75.948 32.374 47.767 0.50 80.45 55 GLN B C 1
ATOM 2788 O O A GLN B 1 57 ? 76.329 33.181 49.261 0.50 80.28 55 GLN B O 1
ATOM 2789 O O B GLN B 1 57 ? 77.177 32.447 47.620 0.50 81.04 55 GLN B O 1
ATOM 2800 N N . ILE B 1 58 ? 75.337 31.356 48.374 1.00 80.03 56 ILE B N 1
ATOM 2801 C CA . ILE B 1 58 ? 76.067 30.438 49.279 1.00 78.73 56 ILE B CA 1
ATOM 2802 C C . ILE B 1 58 ? 76.237 29.020 48.754 1.00 76.27 56 ILE B C 1
ATOM 2803 O O . ILE B 1 58 ? 75.344 28.516 48.087 1.00 77.07 56 ILE B O 1
ATOM 2808 N N . GLN B 1 59 ? 77.359 28.385 49.103 1.00 73.86 57 GLN B N 1
ATOM 2809 C CA . GLN B 1 59 ? 77.739 27.046 48.598 1.00 70.99 57 GLN B CA 1
ATOM 2810 C C . GLN B 1 59 ? 77.017 25.935 49.366 1.00 68.15 57 GLN B C 1
ATOM 2811 O O . GLN B 1 59 ? 77.643 25.089 50.028 1.00 67.49 57 GLN B O 1
ATOM 2817 N N . LEU B 1 60 ? 75.700 25.943 49.259 1.00 64.59 58 LEU B N 1
ATOM 2818 C CA . LEU B 1 60 ? 74.848 25.117 50.093 1.00 62.61 58 LEU B CA 1
ATOM 2819 C C . LEU B 1 60 ? 75.063 23.618 49.847 1.00 60.57 58 LEU B C 1
ATOM 2820 O O . LEU B 1 60 ? 75.145 22.858 50.803 1.00 58.78 58 LEU B O 1
ATOM 2825 N N . LYS B 1 61 ? 75.157 23.220 48.575 1.00 57.92 59 LYS B N 1
ATOM 2826 C CA . LYS B 1 61 ? 75.429 21.819 48.193 1.00 57.48 59 LYS B CA 1
ATOM 2827 C C . LYS B 1 61 ? 76.712 21.293 48.799 1.00 56.14 59 LYS B C 1
ATOM 2828 O O . LYS B 1 61 ? 76.752 20.206 49.406 1.00 57.02 59 LYS B O 1
ATOM 2834 N N . SER B 1 62 ? 77.780 22.051 48.618 1.00 55.16 60 SER B N 1
ATOM 2835 C CA . SER B 1 62 ? 79.079 21.668 49.153 1.00 55.03 60 SER B CA 1
ATOM 2836 C C . SER B 1 62 ? 79.089 21.530 50.709 1.00 53.98 60 SER B C 1
ATOM 2837 O O . SER B 1 62 ? 79.612 20.569 51.249 1.00 52.09 60 SER B O 1
ATOM 2840 N N A GLU B 1 63 ? 78.485 22.492 51.398 0.50 54.04 61 GLU B N 1
ATOM 2841 N N B GLU B 1 63 ? 78.507 22.515 51.401 0.50 53.59 61 GLU B N 1
ATOM 2842 C CA A GLU B 1 63 ? 78.431 22.479 52.861 0.50 54.69 61 GLU B CA 1
ATOM 2843 C CA B GLU B 1 63 ? 78.392 22.491 52.869 0.50 53.59 61 GLU B CA 1
ATOM 2844 C C A GLU B 1 63 ? 77.579 21.313 53.372 0.50 52.92 61 GLU B C 1
ATOM 2845 C C B GLU B 1 63 ? 77.613 21.264 53.323 0.50 52.39 61 GLU B C 1
ATOM 2846 O O A GLU B 1 63 ? 77.948 20.640 54.321 0.50 53.43 61 GLU B O 1
ATOM 2847 O O B GLU B 1 63 ? 78.053 20.519 54.187 0.50 52.95 61 GLU B O 1
ATOM 2858 N N . LEU B 1 64 ? 76.451 21.066 52.720 1.00 51.91 62 LEU B N 1
ATOM 2859 C CA . LEU B 1 64 ? 75.563 19.991 53.118 1.00 51.80 62 LEU B CA 1
ATOM 2860 C C . LEU B 1 64 ? 76.204 18.602 52.877 1.00 50.04 62 LEU B C 1
ATOM 2861 O O . LEU B 1 64 ? 76.133 17.754 53.738 1.00 49.61 62 LEU B O 1
ATOM 2866 N N . ALA B 1 65 ? 76.830 18.409 51.725 1.00 48.26 63 ALA B N 1
ATOM 2867 C CA . ALA B 1 65 ? 77.578 17.157 51.438 1.00 47.78 63 ALA B CA 1
ATOM 2868 C C . ALA B 1 65 ? 78.606 16.824 52.505 1.00 48.27 63 ALA B C 1
ATOM 2869 O O . ALA B 1 65 ? 78.646 15.704 53.053 1.00 48.95 63 ALA B O 1
ATOM 2871 N N . LYS B 1 66 ? 79.448 17.798 52.842 1.00 49.60 64 LYS B N 1
ATOM 2872 C CA . LYS B 1 66 ? 80.440 17.591 53.895 1.00 49.56 64 LYS B CA 1
ATOM 2873 C C . LYS B 1 66 ? 79.816 17.245 55.249 1.00 49.31 64 LYS B C 1
ATOM 2874 O O . LYS B 1 66 ? 80.330 16.438 56.004 1.00 46.82 64 LYS B O 1
ATOM 2880 N N . ASP B 1 67 ? 78.685 17.882 55.552 1.00 47.97 65 ASP B N 1
ATOM 2881 C CA . ASP B 1 67 ? 78.009 17.646 56.833 1.00 47.69 65 ASP B CA 1
ATOM 2882 C C . ASP B 1 67 ? 77.404 16.256 56.885 1.00 47.26 65 ASP B C 1
ATOM 2883 O O . ASP B 1 67 ? 77.417 15.611 57.905 1.00 47.11 65 ASP B O 1
ATOM 2888 N N . LEU B 1 68 ? 76.861 15.788 55.769 1.00 47.33 66 LEU B N 1
ATOM 2889 C CA . LEU B 1 68 ? 76.310 14.462 55.720 1.00 47.82 66 LEU B CA 1
ATOM 2890 C C . LEU B 1 68 ? 77.414 13.404 55.843 1.00 47.41 66 LEU B C 1
ATOM 2891 O O . LEU B 1 68 ? 77.257 12.373 56.535 1.00 45.97 66 LEU B O 1
ATOM 2896 N N . GLU B 1 69 ? 78.556 13.694 55.226 1.00 48.50 67 GLU B N 1
ATOM 2897 C CA . GLU B 1 69 ? 79.755 12.834 55.365 1.00 48.87 67 GLU B CA 1
ATOM 2898 C C . GLU B 1 69 ? 80.232 12.787 56.818 1.00 49.04 67 GLU B C 1
ATOM 2899 O O . GLU B 1 69 ? 80.678 11.742 57.319 1.00 48.37 67 GLU B O 1
ATOM 2905 N N . LYS B 1 70 ? 80.199 13.914 57.490 1.00 49.94 68 LYS B N 1
ATOM 2906 C CA . LYS B 1 70 ? 80.564 13.884 58.919 1.00 52.36 68 LYS B CA 1
ATOM 2907 C C . LYS B 1 70 ? 79.607 13.008 59.730 1.00 52.64 68 LYS B C 1
ATOM 2908 O O . LYS B 1 70 ? 80.052 12.277 60.612 1.00 50.77 68 LYS B O 1
ATOM 2914 N N A GLN B 1 71 ? 78.306 13.132 59.461 0.60 52.80 69 GLN B N 1
ATOM 2915 N N B GLN B 1 71 ? 78.298 13.118 59.469 0.40 52.91 69 GLN B N 1
ATOM 2916 C CA A GLN B 1 71 ? 77.327 12.265 60.119 0.60 54.22 69 GLN B CA 1
ATOM 2917 C CA B GLN B 1 71 ? 77.315 12.255 60.155 0.40 54.14 69 GLN B CA 1
ATOM 2918 C C A GLN B 1 71 ? 77.599 10.796 59.849 0.60 54.18 69 GLN B C 1
ATOM 2919 C C B GLN B 1 71 ? 77.542 10.778 59.846 0.40 54.16 69 GLN B C 1
ATOM 2920 O O A GLN B 1 71 ? 77.628 9.985 60.773 0.60 54.69 69 GLN B O 1
ATOM 2921 O O B GLN B 1 71 ? 77.456 9.937 60.735 0.40 54.48 69 GLN B O 1
ATOM 2932 N N . ARG B 1 72 ? 77.845 10.463 58.594 1.00 54.27 70 ARG B N 1
ATOM 2933 C CA . ARG B 1 72 ? 78.208 9.098 58.237 1.00 55.27 70 ARG B CA 1
ATOM 2934 C C . ARG B 1 72 ? 79.411 8.557 59.043 1.00 56.08 70 ARG B C 1
ATOM 2935 O O . ARG B 1 72 ? 79.361 7.418 59.530 1.00 56.32 70 ARG B O 1
ATOM 2943 N N . LEU B 1 73 ? 80.463 9.360 59.227 1.00 57.05 71 LEU B N 1
ATOM 2944 C CA . LEU B 1 73 ? 81.608 8.966 60.092 1.00 58.46 71 LEU B CA 1
ATOM 2945 C C . LEU B 1 73 ? 81.218 8.568 61.516 1.00 58.23 71 LEU B C 1
ATOM 2946 O O . LEU B 1 73 ? 81.770 7.618 62.101 1.00 58.51 71 LEU B O 1
ATOM 2951 N N . SER B 1 74 ? 80.278 9.315 62.072 1.00 58.44 72 SER B N 1
ATOM 2952 C CA . SER B 1 74 ? 79.857 9.132 63.443 1.00 59.32 72 SER B CA 1
ATOM 2953 C C . SER B 1 74 ? 79.224 7.771 63.693 1.00 59.18 72 SER B C 1
ATOM 2954 O O . SER B 1 74 ? 79.248 7.293 64.807 1.00 60.21 72 SER B O 1
ATOM 2957 N N . TYR B 1 75 ? 78.742 7.095 62.669 1.00 59.13 73 TYR B N 1
ATOM 2958 C CA . TYR B 1 75 ? 78.036 5.839 62.894 1.00 59.98 73 TYR B CA 1
ATOM 2959 C C . TYR B 1 75 ? 78.927 4.621 62.853 1.00 59.80 73 TYR B C 1
ATOM 2960 O O . TYR B 1 75 ? 78.494 3.492 63.099 1.00 60.44 73 TYR B O 1
ATOM 2969 N N A ARG B 1 76 ? 80.230 4.835 62.664 0.45 58.21 74 ARG B N 1
ATOM 2970 N N B ARG B 1 76 ? 80.162 4.874 62.468 0.55 60.28 74 ARG B N 1
ATOM 2971 C CA A ARG B 1 76 ? 81.209 3.752 62.837 0.45 56.11 74 ARG B CA 1
ATOM 2972 C CA B ARG B 1 76 ? 81.084 3.834 62.138 0.55 59.97 74 ARG B CA 1
ATOM 2973 C C A ARG B 1 76 ? 81.502 3.366 64.290 0.45 55.46 74 ARG B C 1
ATOM 2974 C C B ARG B 1 76 ? 81.460 3.013 63.366 0.55 59.36 74 ARG B C 1
ATOM 2975 O O A ARG B 1 76 ? 82.149 2.334 64.536 0.45 54.24 74 ARG B O 1
ATOM 2976 O O B ARG B 1 76 ? 81.776 1.814 63.254 0.55 59.77 74 ARG B O 1
ATOM 2991 N N A HIS B 1 77 ? 81.061 4.167 65.255 0.50 53.98 75 HIS B N 1
ATOM 2992 N N B HIS B 1 77 ? 81.413 3.648 64.549 0.50 57.56 75 HIS B N 1
ATOM 2993 C CA A HIS B 1 77 ? 81.200 3.717 66.621 0.50 54.30 75 HIS B CA 1
ATOM 2994 C CA B HIS B 1 77 ? 81.728 2.955 65.810 0.50 55.93 75 HIS B CA 1
ATOM 2995 C C A HIS B 1 77 ? 80.059 2.733 66.912 0.50 53.84 75 HIS B C 1
ATOM 2996 C C B HIS B 1 77 ? 80.627 1.958 66.183 0.50 54.65 75 HIS B C 1
ATOM 2997 O O A HIS B 1 77 ? 79.808 2.399 68.072 0.50 52.91 75 HIS B O 1
ATOM 2998 O O B HIS B 1 77 ? 80.942 0.908 66.738 0.50 53.98 75 HIS B O 1
ATOM 3011 N N . TRP B 1 78 ? 79.363 2.298 65.856 1.00 53.38 76 TRP B N 1
ATOM 3012 C CA . TRP B 1 78 ? 78.191 1.403 66.023 1.00 52.75 76 TRP B CA 1
ATOM 3013 C C . TRP B 1 78 ? 78.275 0.056 65.317 1.00 53.14 76 TRP B C 1
ATOM 3014 O O . TRP B 1 78 ? 77.582 -0.884 65.699 1.00 52.07 76 TRP B O 1
ATOM 3025 N N . LEU B 1 79 ? 79.140 -0.045 64.300 1.00 53.73 77 LEU B N 1
ATOM 3026 C CA . LEU B 1 79 ? 79.360 -1.305 63.600 1.00 54.12 77 LEU B CA 1
ATOM 3027 C C . LEU B 1 79 ? 79.976 -2.386 64.454 1.00 53.89 77 LEU B C 1
ATOM 3028 O O . LEU B 1 79 ? 80.941 -2.153 65.205 1.00 54.11 77 LEU B O 1
ATOM 3033 N N . ASN B 1 80 ? 79.415 -3.592 64.315 1.00 53.88 78 ASN B N 1
ATOM 3034 C CA . ASN B 1 80 ? 79.826 -4.760 65.052 1.00 54.75 78 ASN B CA 1
ATOM 3035 C C . ASN B 1 80 ? 79.767 -4.607 66.582 1.00 53.97 78 ASN B C 1
ATOM 3036 O O . ASN B 1 80 ? 80.571 -5.186 67.283 1.00 53.34 78 ASN B O 1
ATOM 3041 N N . VAL B 1 81 ? 78.845 -3.801 67.090 1.00 52.77 79 VAL B N 1
ATOM 3042 C CA . VAL B 1 81 ? 78.740 -3.620 68.534 1.00 53.06 79 VAL B CA 1
ATOM 3043 C C . VAL B 1 81 ? 77.675 -4.600 69.061 1.00 53.70 79 VAL B C 1
ATOM 3044 O O . VAL B 1 81 ? 76.573 -4.638 68.521 1.00 54.01 79 VAL B O 1
ATOM 3048 N N . GLU B 1 82 ? 77.980 -5.360 70.117 1.00 54.66 80 GLU B N 1
ATOM 3049 C CA . GLU B 1 82 ? 76.963 -6.227 70.750 1.00 55.08 80 GLU B CA 1
ATOM 3050 C C . GLU B 1 82 ? 75.640 -5.514 71.023 1.00 54.55 80 GLU B C 1
ATOM 3051 O O . GLU B 1 82 ? 75.640 -4.426 71.560 1.00 55.01 80 GLU B O 1
ATOM 3057 N N . GLY B 1 83 ? 74.532 -6.112 70.595 1.00 54.16 81 GLY B N 1
ATOM 3058 C CA . GLY B 1 83 ? 73.199 -5.611 70.855 1.00 53.00 81 GLY B CA 1
ATOM 3059 C C . GLY B 1 83 ? 72.728 -4.468 70.035 1.00 54.26 81 GLY B C 1
ATOM 3060 O O . GLY B 1 83 ? 71.609 -3.992 70.235 1.00 54.56 81 GLY B O 1
ATOM 3061 N N . VAL B 1 84 ? 73.537 -4.020 69.065 1.00 54.47 82 VAL B N 1
ATOM 3062 C CA . VAL B 1 84 ? 73.081 -3.007 68.144 1.00 54.50 82 VAL B CA 1
ATOM 3063 C C . VAL B 1 84 ? 72.535 -3.757 66.942 1.00 55.33 82 VAL B C 1
ATOM 3064 O O . VAL B 1 84 ? 73.219 -4.627 66.404 1.00 55.28 82 VAL B O 1
ATOM 3068 N N . ASP B 1 85 ? 71.297 -3.437 66.587 1.00 55.12 83 ASP B N 1
ATOM 3069 C CA . ASP B 1 85 ? 70.599 -3.975 65.436 1.00 57.97 83 ASP B CA 1
ATOM 3070 C C . ASP B 1 85 ? 71.337 -3.562 64.135 1.00 57.13 83 ASP B C 1
ATOM 3071 O O . ASP B 1 85 ? 71.220 -2.448 63.698 1.00 55.84 83 ASP B O 1
ATOM 3076 N N . GLN B 1 86 ? 72.132 -4.479 63.583 1.00 58.62 84 GLN B N 1
ATOM 3077 C CA . GLN B 1 86 ? 72.983 -4.190 62.425 1.00 59.75 84 GLN B CA 1
ATOM 3078 C C . GLN B 1 86 ? 72.162 -3.975 61.152 1.00 60.58 84 GLN B C 1
ATOM 3079 O O . GLN B 1 86 ? 72.572 -3.218 60.268 1.00 60.52 84 GLN B O 1
ATOM 3085 N N . GLU B 1 87 ? 70.976 -4.580 61.091 1.00 61.64 85 GLU B N 1
ATOM 3086 C CA . GLU B 1 87 ? 70.053 -4.361 59.964 1.00 62.79 85 GLU B CA 1
ATOM 3087 C C . GLU B 1 87 ? 69.619 -2.898 59.859 1.00 62.10 85 GLU B C 1
ATOM 3088 O O . GLU B 1 87 ? 69.732 -2.253 58.802 1.00 61.26 85 GLU B O 1
ATOM 3094 N N . ALA B 1 88 ? 69.100 -2.390 60.971 1.00 60.97 86 ALA B N 1
ATOM 3095 C CA . ALA B 1 88 ? 68.731 -0.996 61.082 1.00 59.58 86 ALA B CA 1
ATOM 3096 C C . ALA B 1 88 ? 69.929 -0.063 60.871 1.00 58.55 86 ALA B C 1
ATOM 3097 O O . ALA B 1 88 ? 69.766 0.992 60.294 1.00 58.98 86 ALA B O 1
ATOM 3099 N N . LEU B 1 89 ? 71.116 -0.440 61.361 1.00 57.03 87 LEU B N 1
ATOM 3100 C CA . LEU B 1 89 ? 72.314 0.382 61.205 1.00 55.77 87 LEU B CA 1
ATOM 3101 C C . LEU B 1 89 ? 72.706 0.472 59.720 1.00 55.46 87 LEU B C 1
ATOM 3102 O O . LEU B 1 89 ? 72.948 1.559 59.221 1.00 54.10 87 LEU B O 1
ATOM 3107 N N . ASN B 1 90 ? 72.795 -0.680 59.052 1.00 56.85 88 ASN B N 1
ATOM 3108 C CA . ASN B 1 90 ? 73.184 -0.768 57.625 1.00 57.18 88 ASN B CA 1
ATOM 3109 C C . ASN B 1 90 ? 72.249 -0.016 56.728 1.00 57.31 88 ASN B C 1
ATOM 3110 O O . ASN B 1 90 ? 72.704 0.620 55.763 1.00 57.03 88 ASN B O 1
ATOM 3115 N N . SER B 1 91 ? 70.956 -0.027 57.083 1.00 57.80 89 SER B N 1
ATOM 3116 C CA . SER B 1 91 ? 69.939 0.789 56.436 1.00 58.97 89 SER B CA 1
ATOM 3117 C C . SER B 1 91 ? 70.078 2.283 56.622 1.00 58.39 89 SER B C 1
ATOM 3118 O O . SER B 1 91 ? 69.772 3.045 55.694 1.00 56.32 89 SER B O 1
ATOM 3121 N N . LEU B 1 92 ? 70.489 2.701 57.820 1.00 56.97 90 LEU B N 1
ATOM 3122 C CA . LEU B 1 92 ? 70.779 4.099 58.032 1.00 57.29 90 LEU B CA 1
ATOM 3123 C C . LEU B 1 92 ? 71.992 4.508 57.210 1.00 55.17 90 LEU B C 1
ATOM 3124 O O . LEU B 1 92 ? 71.993 5.544 56.669 1.00 56.52 90 LEU B O 1
ATOM 3129 N N . LEU B 1 93 ? 73.029 3.692 57.149 1.00 55.20 91 LEU B N 1
ATOM 3130 C CA . LEU B 1 93 ? 74.223 4.002 56.397 1.00 54.86 91 LEU B CA 1
ATOM 3131 C C . LEU B 1 93 ? 73.922 4.078 54.897 1.00 56.33 91 LEU B C 1
ATOM 3132 O O . LEU B 1 93 ? 74.504 4.881 54.162 1.00 56.91 91 LEU B O 1
ATOM 3137 N N . ASN B 1 94 ? 72.967 3.281 54.454 1.00 56.42 92 ASN B N 1
ATOM 3138 C CA . ASN B 1 94 ? 72.698 3.202 53.061 1.00 56.76 92 ASN B CA 1
ATOM 3139 C C . ASN B 1 94 ? 71.872 4.421 52.671 1.00 56.58 92 ASN B C 1
ATOM 3140 O O . ASN B 1 94 ? 72.050 4.988 51.603 1.00 56.46 92 ASN B O 1
ATOM 3145 N N . GLU B 1 95 ? 70.975 4.789 53.563 1.00 56.53 93 GLU B N 1
ATOM 3146 C CA . GLU B 1 95 ? 70.130 5.935 53.362 1.00 57.18 93 GLU B CA 1
ATOM 3147 C C . GLU B 1 95 ? 70.969 7.218 53.296 1.00 56.41 93 GLU B C 1
ATOM 3148 O O . GLU B 1 95 ? 70.708 8.057 52.449 1.00 56.68 93 GLU B O 1
ATOM 3154 N N . ILE B 1 96 ? 71.908 7.404 54.233 1.00 55.34 94 ILE B N 1
ATOM 3155 C CA . ILE B 1 96 ? 72.884 8.475 54.104 1.00 54.62 94 ILE B CA 1
ATOM 3156 C C . ILE B 1 96 ? 73.596 8.431 52.751 1.00 54.50 94 ILE B C 1
ATOM 3157 O O . ILE B 1 96 ? 73.700 9.441 52.096 1.00 53.25 94 ILE B O 1
ATOM 3162 N N . ASP B 1 97 ? 74.095 7.269 52.331 1.00 54.96 95 ASP B N 1
ATOM 3163 C CA . ASP B 1 97 ? 74.795 7.170 51.055 1.00 55.51 95 ASP B CA 1
ATOM 3164 C C . ASP B 1 97 ? 73.962 7.601 49.847 1.00 53.92 95 ASP B C 1
ATOM 3165 O O . ASP B 1 97 ? 74.471 8.326 49.017 1.00 54.03 95 ASP B O 1
ATOM 3170 N N . VAL B 1 98 ? 72.714 7.142 49.772 1.00 54.49 96 VAL B N 1
ATOM 3171 C CA . VAL B 1 98 ? 71.808 7.405 48.648 1.00 56.68 96 VAL B CA 1
ATOM 3172 C C . VAL B 1 98 ? 71.493 8.890 48.652 1.00 55.28 96 VAL B C 1
ATOM 3173 O O . VAL B 1 98 ? 71.555 9.536 47.621 1.00 55.60 96 VAL B O 1
ATOM 3177 N N . VAL B 1 99 ? 71.194 9.438 49.827 1.00 54.36 97 VAL B N 1
ATOM 3178 C CA . VAL B 1 99 ? 70.834 10.840 49.885 1.00 52.94 97 VAL B CA 1
ATOM 3179 C C . VAL B 1 99 ? 72.061 11.691 49.499 1.00 51.77 97 VAL B C 1
ATOM 3180 O O . VAL B 1 99 ? 71.920 12.708 48.846 1.00 50.95 97 VAL B O 1
ATOM 3184 N N . HIS B 1 100 ? 73.253 11.279 49.960 1.00 50.62 98 HIS B N 1
ATOM 3185 C CA . HIS B 1 100 ? 74.491 12.016 49.706 1.00 50.20 98 HIS B CA 1
ATOM 3186 C C . HIS B 1 100 ? 74.828 11.932 48.162 1.00 50.40 98 HIS B C 1
ATOM 3187 O O . HIS B 1 100 ? 75.190 12.928 47.571 1.00 48.93 98 HIS B O 1
ATOM 3194 N N . SER B 1 101 ? 74.756 10.730 47.565 1.00 50.85 99 SER B N 1
ATOM 3195 C CA . SER B 1 101 ? 74.891 10.550 46.081 1.00 50.52 99 SER B CA 1
ATOM 3196 C C . SER B 1 101 ? 73.928 11.437 45.307 1.00 49.71 99 SER B C 1
ATOM 3197 O O . SER B 1 101 ? 74.327 12.181 44.445 1.00 49.76 99 SER B O 1
ATOM 3200 N N A GLN B 1 102 ? 72.641 11.349 45.644 0.50 49.36 100 GLN B N 1
ATOM 3201 N N B GLN B 1 102 ? 72.653 11.389 45.663 0.50 50.02 100 GLN B N 1
ATOM 3202 C CA A GLN B 1 102 ? 71.622 12.224 45.022 0.50 48.46 100 GLN B CA 1
ATOM 3203 C CA B GLN B 1 102 ? 71.662 12.228 44.964 0.50 49.77 100 GLN B CA 1
ATOM 3204 C C A GLN B 1 102 ? 72.019 13.694 45.088 0.50 48.16 100 GLN B C 1
ATOM 3205 C C B GLN B 1 102 ? 71.892 13.731 45.125 0.50 49.08 100 GLN B C 1
ATOM 3206 O O A GLN B 1 102 ? 71.936 14.425 44.098 0.50 47.51 100 GLN B O 1
ATOM 3207 O O B GLN B 1 102 ? 71.590 14.523 44.218 0.50 48.97 100 GLN B O 1
ATOM 3218 N N . LEU B 1 103 ? 72.454 14.136 46.261 1.00 48.43 101 LEU B N 1
ATOM 3219 C CA . LEU B 1 103 ? 72.810 15.552 46.460 1.00 47.46 101 LEU B CA 1
ATOM 3220 C C . LEU B 1 103 ? 74.000 15.960 45.570 1.00 47.48 101 LEU B C 1
ATOM 3221 O O . LEU B 1 103 ? 73.958 16.975 44.942 1.00 46.98 101 LEU B O 1
ATOM 3234 N N . GLY B 1 105 ? 75.012 14.522 42.936 1.00 51.51 103 GLY B N 1
ATOM 3235 C CA . GLY B 1 105 ? 74.572 14.437 41.534 1.00 53.56 103 GLY B CA 1
ATOM 3236 C C . GLY B 1 105 ? 73.568 15.468 41.086 1.00 55.35 103 GLY B C 1
ATOM 3237 O O . GLY B 1 105 ? 73.231 15.526 39.902 1.00 56.00 103 GLY B O 1
ATOM 3238 N N . ALA B 1 106 ? 73.094 16.314 41.983 1.00 55.07 104 ALA B N 1
ATOM 3239 C CA . ALA B 1 106 ? 71.990 17.211 41.630 1.00 54.64 104 ALA B CA 1
ATOM 3240 C C . ALA B 1 106 ? 72.376 18.355 40.670 1.00 56.14 104 ALA B C 1
ATOM 3241 O O . ALA B 1 106 ? 73.493 18.887 40.719 1.00 55.05 104 ALA B O 1
ATOM 3243 N N . GLU B 1 107 ? 71.394 18.801 39.873 1.00 56.65 105 GLU B N 1
ATOM 3244 C CA . GLU B 1 107 ? 71.503 20.051 39.140 1.00 58.73 105 GLU B CA 1
ATOM 3245 C C . GLU B 1 107 ? 71.698 21.184 40.114 1.00 58.96 105 GLU B C 1
ATOM 3246 O O . GLU B 1 107 ? 71.315 21.066 41.304 1.00 58.81 105 GLU B O 1
ATOM 3252 N N A ARG B 1 108 ? 72.304 22.269 39.634 0.50 58.73 106 ARG B N 1
ATOM 3253 N N B ARG B 1 108 ? 72.303 22.269 39.645 0.50 58.64 106 ARG B N 1
ATOM 3254 C CA A ARG B 1 108 ? 72.425 23.522 40.384 0.50 59.32 106 ARG B CA 1
ATOM 3255 C CA B ARG B 1 108 ? 72.474 23.470 40.455 0.50 59.23 106 ARG B CA 1
ATOM 3256 C C A ARG B 1 108 ? 71.105 23.813 41.106 0.50 58.53 106 ARG B C 1
ATOM 3257 C C B ARG B 1 108 ? 71.134 23.855 41.094 0.50 58.46 106 ARG B C 1
ATOM 3258 O O A ARG B 1 108 ? 70.039 23.627 40.524 0.50 58.31 106 ARG B O 1
ATOM 3259 O O B ARG B 1 108 ? 70.090 23.775 40.448 0.50 58.43 106 ARG B O 1
ATOM 3274 N N . PHE B 1 109 ? 71.157 24.245 42.365 1.00 57.88 107 PHE B N 1
ATOM 3275 C CA . PHE B 1 109 ? 69.909 24.415 43.123 1.00 57.05 107 PHE B CA 1
ATOM 3276 C C . PHE B 1 109 ? 69.198 25.616 42.602 1.00 56.36 107 PHE B C 1
ATOM 3277 O O . PHE B 1 109 ? 69.825 26.669 42.470 1.00 54.95 107 PHE B O 1
ATOM 3285 N N . GLY B 1 110 ? 67.910 25.475 42.281 1.00 56.58 108 GLY B N 1
ATOM 3286 C CA . GLY B 1 110 ? 67.100 26.630 41.841 1.00 57.37 108 GLY B CA 1
ATOM 3287 C C . GLY B 1 110 ? 67.174 26.956 40.341 1.00 57.65 108 GLY B C 1
ATOM 3288 O O . GLY B 1 110 ? 66.434 27.797 39.850 1.00 59.19 108 GLY B O 1
ATOM 3289 N N A GLN B 1 111 ? 68.084 26.290 39.641 0.50 57.35 109 GLN B N 1
ATOM 3290 N N B GLN B 1 111 ? 68.058 26.302 39.604 0.50 57.80 109 GLN B N 1
ATOM 3291 C CA A GLN B 1 111 ? 68.258 26.451 38.201 0.50 57.29 109 GLN B CA 1
ATOM 3292 C CA B GLN B 1 111 ? 68.214 26.628 38.185 0.50 58.03 109 GLN B CA 1
ATOM 3293 C C A GLN B 1 111 ? 66.964 26.222 37.446 0.50 56.93 109 GLN B C 1
ATOM 3294 C C B GLN B 1 111 ? 67.008 26.174 37.332 0.50 57.46 109 GLN 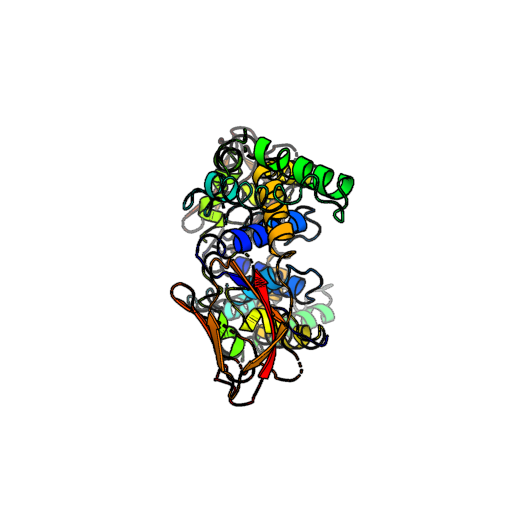B C 1
ATOM 3295 O O A GLN B 1 111 ? 66.556 27.061 36.646 0.50 57.52 109 GLN B O 1
ATOM 3296 O O B GLN B 1 111 ? 66.678 26.838 36.356 0.50 58.03 109 GLN B O 1
ATOM 3307 N N . ALA B 1 112 ? 66.323 25.083 37.697 1.00 56.68 110 ALA B N 1
ATOM 3308 C CA . ALA B 1 112 ? 65.068 24.739 37.011 1.00 56.71 110 ALA B CA 1
ATOM 3309 C C . ALA B 1 112 ? 64.008 25.798 37.299 1.00 57.41 110 ALA B C 1
ATOM 3310 O O . ALA B 1 112 ? 63.260 26.146 36.433 1.00 56.80 110 ALA B O 1
ATOM 3312 N N . LEU B 1 113 ? 63.953 26.309 38.525 1.00 56.66 111 LEU B N 1
ATOM 3313 C CA . LEU B 1 113 ? 63.010 27.375 38.844 1.00 57.12 111 LEU B CA 1
ATOM 3314 C C . LEU B 1 113 ? 63.311 28.652 38.090 1.00 58.09 111 LEU B C 1
ATOM 3315 O O . LEU B 1 113 ? 62.402 29.343 37.667 1.00 57.43 111 LEU B O 1
ATOM 3320 N N . LYS B 1 114 ? 64.588 28.998 37.994 1.00 60.02 112 LYS B N 1
ATOM 3321 C CA . LYS B 1 114 ? 65.029 30.178 37.231 1.00 61.58 112 LYS B CA 1
ATOM 3322 C C . LYS B 1 114 ? 64.736 30.086 35.722 1.00 62.57 112 LYS B C 1
ATOM 3323 O O . LYS B 1 114 ? 64.377 31.078 35.111 1.00 62.76 112 LYS B O 1
ATOM 3329 N N . GLU B 1 115 ? 64.869 28.886 35.157 1.00 62.74 113 GLU B N 1
ATOM 3330 C CA . GLU B 1 115 ? 64.609 28.628 33.753 1.00 63.81 113 GLU B CA 1
ATOM 3331 C C . GLU B 1 115 ? 63.129 28.441 33.405 1.00 63.87 113 GLU B C 1
ATOM 3332 O O . GLU B 1 115 ? 62.796 28.195 32.226 1.00 64.00 113 GLU B O 1
ATOM 3338 N N . ASP B 1 116 ? 62.251 28.463 34.410 1.00 61.91 114 ASP B N 1
ATOM 3339 C CA . ASP B 1 116 ? 60.822 28.303 34.154 1.00 59.79 114 ASP B CA 1
ATOM 3340 C C . ASP B 1 116 ? 60.266 29.609 33.611 1.00 59.28 114 ASP B C 1
ATOM 3341 O O . ASP B 1 116 ? 60.428 30.662 34.232 1.00 57.69 114 ASP B O 1
ATOM 3346 N N . ARG B 1 117 ? 59.648 29.561 32.425 1.00 57.88 115 ARG B N 1
ATOM 3347 C CA . ARG B 1 117 ? 59.201 30.796 31.824 1.00 56.84 115 ARG B CA 1
ATOM 3348 C C . ARG B 1 117 ? 58.232 31.545 32.733 1.00 54.57 115 ARG B C 1
ATOM 3349 O O . ARG B 1 117 ? 58.460 32.716 33.034 1.00 54.63 115 ARG B O 1
ATOM 3357 N N . PHE B 1 118 ? 57.159 30.885 33.152 1.00 52.83 116 PHE B N 1
ATOM 3358 C CA . PHE B 1 118 ? 56.140 31.514 34.004 1.00 52.44 116 PHE B CA 1
ATOM 3359 C C . PHE B 1 118 ? 56.776 32.052 35.325 1.00 52.72 116 PHE B C 1
ATOM 3360 O O . PHE B 1 118 ? 56.621 33.258 35.671 1.00 52.95 116 PHE B O 1
ATOM 3368 N N . LEU B 1 119 ? 57.529 31.197 36.046 1.00 51.90 117 LEU B N 1
ATOM 3369 C CA . LEU B 1 119 ? 58.155 31.685 37.278 1.00 53.42 117 LEU B CA 1
ATOM 3370 C C . LEU B 1 119 ? 59.014 32.890 37.104 1.00 54.88 117 LEU B C 1
ATOM 3371 O O . LEU B 1 119 ? 58.876 33.843 37.845 1.00 56.55 117 LEU B O 1
ATOM 3376 N N . SER B 1 120 ? 59.920 32.880 36.138 1.00 57.83 118 SER B N 1
ATOM 3377 C CA . SER B 1 120 ? 60.787 34.043 36.021 1.00 60.34 118 SER B CA 1
ATOM 3378 C C . SER B 1 120 ? 60.052 35.252 35.510 1.00 61.89 118 SER B C 1
ATOM 3379 O O . SER B 1 120 ? 60.465 36.367 35.790 1.00 63.96 118 SER B O 1
ATOM 3382 N N . SER B 1 121 ? 58.932 35.073 34.823 1.00 62.34 119 SER B N 1
ATOM 3383 C CA . SER B 1 121 ? 58.154 36.250 34.423 1.00 62.73 119 SER B CA 1
ATOM 3384 C C . SER B 1 121 ? 57.436 36.972 35.570 1.00 62.58 119 SER B C 1
ATOM 3385 O O . SER B 1 121 ? 57.136 38.133 35.447 1.00 63.90 119 SER B O 1
ATOM 3388 N N . ILE B 1 122 ? 57.128 36.281 36.663 1.00 62.82 120 ILE B N 1
ATOM 3389 C CA . ILE B 1 122 ? 56.456 36.898 37.802 1.00 62.63 120 ILE B CA 1
ATOM 3390 C C . ILE B 1 122 ? 57.395 37.156 38.966 1.00 64.47 120 ILE B C 1
ATOM 3391 O O . ILE B 1 122 ? 56.998 37.799 39.937 1.00 64.77 120 ILE B O 1
ATOM 3396 N N . ARG B 1 123 ? 58.630 36.657 38.881 1.00 66.82 121 ARG B N 1
ATOM 3397 C CA . ARG B 1 123 ? 59.573 36.715 40.022 1.00 69.27 121 ARG B CA 1
ATOM 3398 C C . ARG B 1 123 ? 59.875 38.121 40.586 1.00 70.84 121 ARG B C 1
ATOM 3399 O O . ARG B 1 123 ? 59.810 38.332 41.813 1.00 71.64 121 ARG B O 1
ATOM 3407 N N A GLN B 1 124 ? 60.176 39.082 39.719 0.50 71.52 122 GLN B N 1
ATOM 3408 N N B GLN B 1 124 ? 60.228 39.051 39.699 0.50 71.78 122 GLN B N 1
ATOM 3409 C CA A GLN B 1 124 ? 60.641 40.386 40.205 0.50 72.36 122 GLN B CA 1
ATOM 3410 C CA B GLN B 1 124 ? 60.594 40.409 40.099 0.50 72.84 122 GLN B CA 1
ATOM 3411 C C A GLN B 1 124 ? 59.490 41.324 40.615 0.50 72.89 122 GLN B C 1
ATOM 3412 C C B GLN B 1 124 ? 59.406 41.098 40.731 0.50 73.13 122 GLN B C 1
ATOM 3413 O O A GLN B 1 124 ? 59.645 42.131 41.537 0.50 72.95 122 GLN B O 1
ATOM 3414 O O B GLN B 1 124 ? 59.444 41.501 41.904 0.50 73.00 122 GLN B O 1
ATOM 3425 N N . ARG B 1 125 ? 58.349 41.211 39.937 1.00 73.34 123 ARG B N 1
ATOM 3426 C CA . ARG B 1 125 ? 57.133 41.866 40.353 1.00 74.58 123 ARG B CA 1
ATOM 3427 C C . ARG B 1 125 ? 56.577 41.246 41.627 1.00 75.06 123 ARG B C 1
ATOM 3428 O O . ARG B 1 125 ? 56.152 41.964 42.534 1.00 74.53 123 ARG B O 1
ATOM 3436 N N . PHE B 1 126 ? 56.635 39.916 41.711 1.00 76.27 124 PHE B N 1
ATOM 3437 C CA . PHE B 1 126 ? 56.219 39.209 42.926 1.00 76.99 124 PHE B CA 1
ATOM 3438 C C . PHE B 1 126 ? 56.956 39.709 44.172 1.00 78.57 124 PHE B C 1
ATOM 3439 O O . PHE B 1 126 ? 56.325 39.925 45.215 1.00 78.29 124 PHE B O 1
ATOM 3447 N N A ASN B 1 127 ? 58.265 39.914 44.049 0.50 79.74 125 ASN B N 1
ATOM 3448 N N B ASN B 1 127 ? 58.271 39.914 44.038 0.50 80.13 125 ASN B N 1
ATOM 3449 C CA A ASN B 1 127 ? 59.129 40.241 45.200 0.50 81.18 125 ASN B CA 1
ATOM 3450 C CA B ASN B 1 127 ? 59.165 40.266 45.169 0.50 81.94 125 ASN B CA 1
ATOM 3451 C C A ASN B 1 127 ? 58.957 41.640 45.832 0.50 82.62 125 ASN B C 1
ATOM 3452 C C B ASN B 1 127 ? 58.865 41.604 45.868 0.50 83.04 125 ASN B C 1
ATOM 3453 O O A ASN B 1 127 ? 59.449 41.890 46.935 0.50 82.85 125 ASN B O 1
ATOM 3454 O O B ASN B 1 127 ? 59.170 41.775 47.049 0.50 83.22 125 ASN B O 1
ATOM 3463 N N . LEU B 1 128 ? 58.266 42.539 45.132 1.00 84.22 126 LEU B N 1
ATOM 3464 C CA . LEU B 1 128 ? 57.919 43.878 45.659 1.00 86.82 126 LEU B CA 1
ATOM 3465 C C . LEU B 1 128 ? 56.786 43.808 46.722 1.00 88.20 126 LEU B C 1
ATOM 3466 O O . LEU B 1 128 ? 56.113 42.767 46.829 1.00 88.66 126 LE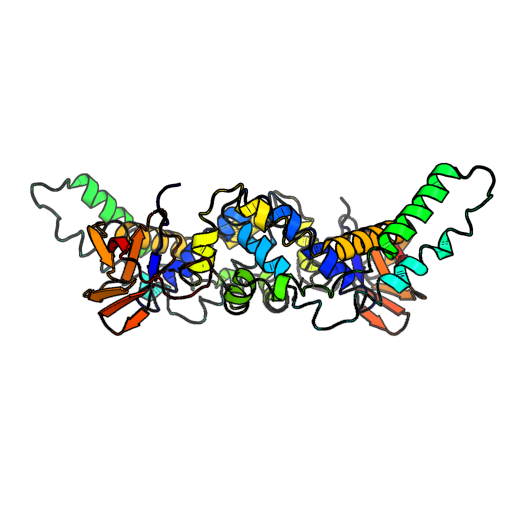U B O 1
ATOM 3471 N N . PRO B 1 129 ? 56.575 44.905 47.514 1.00 89.67 127 PRO B N 1
ATOM 3472 C CA . PRO B 1 129 ? 55.435 45.044 48.474 1.00 89.94 127 PRO B CA 1
ATOM 3473 C C . PRO B 1 129 ? 54.088 44.591 47.888 1.00 91.13 127 PRO B C 1
ATOM 3474 O O . PRO B 1 129 ? 53.678 45.089 46.821 1.00 91.61 127 PRO B O 1
ATOM 3478 N N . GLY B 1 130 ? 53.412 43.662 48.575 1.00 91.48 128 GLY B N 1
ATOM 3479 C CA . GLY B 1 130 ? 52.432 42.801 47.893 1.00 91.72 128 GLY B CA 1
ATOM 3480 C C . GLY B 1 130 ? 51.088 42.383 48.485 1.00 91.54 128 GLY B C 1
ATOM 3481 O O . GLY B 1 130 ? 50.963 41.313 49.094 1.00 91.47 128 GLY B O 1
ATOM 3482 N N . GLY B 1 131 ? 50.063 43.193 48.240 1.00 91.15 129 GLY B N 1
ATOM 3483 C CA . GLY B 1 131 ? 48.701 42.795 48.557 1.00 90.62 129 GLY B CA 1
ATOM 3484 C C . GLY B 1 131 ? 47.683 43.727 47.949 1.00 90.25 129 GLY B C 1
ATOM 3485 O O . GLY B 1 131 ? 47.822 44.114 46.800 1.00 90.12 129 GLY B O 1
ATOM 3486 N N . CYS B 1 133 ? 47.219 40.761 46.263 1.00 78.69 131 CYS B N 1
ATOM 3487 C CA . CYS B 1 133 ? 46.255 40.380 45.210 1.00 78.39 131 CYS B CA 1
ATOM 3488 C C . CYS B 1 133 ? 46.965 40.360 43.876 1.00 77.53 131 CYS B C 1
ATOM 3489 O O . CYS B 1 133 ? 48.213 40.395 43.846 1.00 78.22 131 CYS B O 1
ATOM 3492 N N . CYS B 1 134 ? 46.187 40.294 42.787 1.00 75.57 132 CYS B N 1
ATOM 3493 C CA . CYS B 1 134 ? 46.731 39.924 41.476 1.00 73.15 132 CYS B CA 1
ATOM 3494 C C . CYS B 1 134 ? 46.311 40.767 40.283 1.00 70.85 132 CYS B C 1
ATOM 3495 O O . CYS B 1 134 ? 46.656 40.427 39.155 1.00 69.47 132 CYS B O 1
ATOM 3498 N N . PHE B 1 135 ? 45.603 41.871 40.509 1.00 67.78 133 PHE B N 1
ATOM 3499 C CA . PHE B 1 135 ? 45.373 42.812 39.399 1.00 66.59 133 PHE B CA 1
ATOM 3500 C C . PHE B 1 135 ? 46.685 43.290 38.749 1.00 64.72 133 PHE B C 1
ATOM 3501 O O . PHE B 1 135 ? 46.694 43.715 37.595 1.00 65.39 133 PHE B O 1
ATOM 3509 N N A ASP B 1 136 ? 47.746 43.196 39.556 0.50 63.32 134 ASP B N 1
ATOM 3510 N N B ASP B 1 136 ? 47.811 43.226 39.444 0.50 63.29 134 ASP B N 1
ATOM 3511 C CA A ASP B 1 136 ? 49.108 43.568 39.223 0.50 61.58 134 ASP B CA 1
ATOM 3512 C CA B ASP B 1 136 ? 49.044 43.684 38.815 0.50 61.50 134 ASP B CA 1
ATOM 3513 C C A ASP B 1 136 ? 49.760 42.563 38.303 0.50 60.13 134 ASP B C 1
ATOM 3514 C C B ASP B 1 136 ? 49.985 42.521 38.447 0.50 60.12 134 ASP B C 1
ATOM 3515 O O A ASP B 1 136 ? 50.499 42.950 37.395 0.50 60.67 134 ASP B O 1
ATOM 3516 O O B ASP B 1 136 ? 51.146 42.745 38.065 0.50 60.04 134 ASP B O 1
ATOM 3525 N N . LEU B 1 137 ? 49.486 41.282 38.568 1.00 58.00 135 LEU B N 1
ATOM 3526 C CA . LEU B 1 137 ? 50.139 40.130 37.957 1.00 55.00 135 LEU B CA 1
ATOM 3527 C C . LEU B 1 137 ? 49.074 39.248 37.260 1.00 51.77 135 LEU B C 1
ATOM 3528 O O . LEU B 1 137 ? 48.772 38.135 37.708 1.00 51.56 135 LEU B O 1
ATOM 3533 N N . PRO B 1 138 ? 48.551 39.706 36.128 1.00 49.06 136 PRO B N 1
ATOM 3534 C CA . PRO B 1 138 ? 47.548 38.908 35.388 1.00 46.59 136 PRO B CA 1
ATOM 3535 C C . PRO B 1 138 ? 47.988 37.491 34.985 1.00 44.33 136 PRO B C 1
ATOM 3536 O O . PRO B 1 138 ? 47.155 36.618 34.964 1.00 45.68 136 PRO B O 1
ATOM 3540 N N . ALA B 1 139 ? 49.248 37.232 34.679 1.00 43.56 137 ALA B N 1
ATOM 3541 C CA . ALA B 1 139 ? 49.657 35.858 34.369 1.00 43.55 137 ALA B CA 1
ATOM 3542 C C . ALA B 1 139 ? 49.457 34.932 35.543 1.00 44.74 137 ALA B C 1
ATOM 3543 O O . ALA B 1 139 ? 49.100 33.750 35.356 1.00 45.42 137 ALA B O 1
ATOM 3545 N N . LEU B 1 140 ? 49.813 35.415 36.739 1.00 45.37 138 LEU B N 1
ATOM 3546 C CA . LEU B 1 140 ? 49.600 34.680 37.981 1.00 44.68 138 LEU B CA 1
ATOM 3547 C C . LEU B 1 140 ? 48.094 34.492 38.204 1.00 45.28 138 LEU B C 1
ATOM 3548 O O . LEU B 1 140 ? 47.622 33.395 38.498 1.00 45.52 138 LEU B O 1
ATOM 3553 N N . HIS B 1 141 ? 47.315 35.551 38.039 1.00 44.26 139 HIS B N 1
ATOM 3554 C CA . HIS B 1 141 ? 45.910 35.418 38.237 1.00 44.76 139 HIS B CA 1
ATOM 3555 C C . HIS B 1 141 ? 45.284 34.346 37.299 1.00 45.06 139 HIS B C 1
ATOM 3556 O O . HIS B 1 141 ? 44.333 33.678 37.683 1.00 44.20 139 HIS B O 1
ATOM 3563 N N . TYR B 1 142 ? 45.757 34.263 36.041 1.00 45.13 140 TYR B N 1
ATOM 3564 C CA . TYR B 1 142 ? 45.261 33.286 35.064 1.00 45.41 140 TYR B CA 1
ATOM 3565 C C . TYR B 1 142 ? 45.632 31.908 35.612 1.00 45.19 140 TYR B C 1
ATOM 3566 O O . TYR B 1 142 ? 44.871 30.941 35.601 1.00 45.32 140 TYR B O 1
ATOM 3575 N N . TRP B 1 143 ? 46.877 31.794 36.030 1.00 43.49 141 TRP B N 1
ATOM 3576 C CA . TRP B 1 143 ? 47.345 30.501 36.542 1.00 44.07 141 TRP B CA 1
ATOM 3577 C C . TRP B 1 143 ? 46.508 29.955 37.720 1.00 44.26 141 TRP B C 1
ATOM 3578 O O . TRP B 1 143 ? 46.266 28.748 37.829 1.00 44.03 141 TRP B O 1
ATOM 3589 N N . LEU B 1 144 ? 46.070 30.862 38.599 1.00 46.24 142 LEU B N 1
ATOM 3590 C CA . LEU B 1 144 ? 45.316 30.492 39.807 1.00 46.05 142 LEU B CA 1
ATOM 3591 C C . LEU B 1 144 ? 43.929 29.956 39.423 1.00 46.51 142 LEU B C 1
ATOM 3592 O O . LEU B 1 144 ? 43.310 29.235 40.189 1.00 46.22 142 LEU B O 1
ATOM 3597 N N A HIS B 1 145 ? 43.468 30.286 38.224 0.50 45.84 143 HIS B N 1
ATOM 3598 N N B HIS B 1 145 ? 43.496 30.332 38.219 0.50 46.00 143 HIS B N 1
ATOM 3599 C CA A HIS B 1 145 ? 42.160 29.810 37.773 0.50 45.62 143 HIS B CA 1
ATOM 3600 C CA B HIS B 1 145 ? 42.214 29.956 37.601 0.50 46.05 143 HIS B CA 1
ATOM 3601 C C A HIS B 1 145 ? 42.222 28.670 36.741 0.50 45.11 143 HIS B C 1
ATOM 3602 C C B HIS B 1 145 ? 42.216 28.577 36.932 0.50 45.47 143 HIS B C 1
ATOM 3603 O O A HIS B 1 145 ? 41.233 28.349 36.096 0.50 45.54 143 HIS B O 1
ATOM 3604 O O B HIS B 1 145 ? 41.161 28.010 36.672 0.50 46.08 143 HIS B O 1
ATOM 3617 N N . LEU B 1 146 ? 43.392 28.046 36.631 1.00 45.11 144 LEU B N 1
ATOM 3618 C CA . LEU B 1 146 ? 43.523 26.723 36.027 1.00 45.41 144 LEU B CA 1
ATOM 3619 C C . LEU B 1 146 ? 42.950 25.636 36.947 1.00 45.87 144 LEU B C 1
ATOM 3620 O O . LEU B 1 146 ? 42.893 25.815 38.158 1.00 45.73 144 LEU B O 1
ATOM 3625 N N . PRO B 1 147 ? 42.555 24.484 36.382 1.00 46.49 145 PRO B N 1
ATOM 3626 C CA . PRO B 1 147 ? 42.009 23.434 37.280 1.00 47.41 145 PRO B CA 1
ATOM 3627 C C . PRO B 1 147 ? 42.979 23.113 38.416 1.00 48.35 145 PRO B C 1
ATOM 3628 O O . PRO B 1 147 ? 44.217 23.148 38.223 1.00 48.90 145 PRO B O 1
ATOM 3632 N N . ILE B 1 148 ? 42.439 22.819 39.604 1.00 48.98 146 ILE B N 1
ATOM 3633 C CA . ILE B 1 148 ? 43.265 22.459 40.769 1.00 49.58 146 ILE B CA 1
ATOM 3634 C C . ILE B 1 148 ? 44.296 21.358 40.473 1.00 49.83 146 ILE B C 1
ATOM 3635 O O . ILE B 1 148 ? 45.438 21.404 40.956 1.00 47.75 146 ILE B O 1
ATOM 3640 N N A GLU B 1 149 ? 43.907 20.380 39.668 0.50 49.96 147 GLU B N 1
ATOM 3641 N N B GLU B 1 149 ? 43.917 20.381 39.646 0.50 49.94 147 GLU B N 1
ATOM 3642 C CA A GLU B 1 149 ? 44.822 19.282 39.287 0.50 50.04 147 GLU B CA 1
ATOM 3643 C CA B GLU B 1 149 ? 44.845 19.265 39.324 0.50 49.99 147 GLU B CA 1
ATOM 3644 C C A GLU B 1 149 ? 46.087 19.810 38.628 0.50 49.24 147 GLU B C 1
ATOM 3645 C C B GLU B 1 149 ? 46.095 19.797 38.619 0.50 49.23 147 GLU B C 1
ATOM 3646 O O A GLU B 1 149 ? 47.182 19.335 38.869 0.50 48.72 147 GLU B O 1
ATOM 3647 O O B GLU B 1 149 ? 47.192 19.314 38.826 0.50 48.70 147 GLU B O 1
ATOM 3658 N N . ARG B 1 150 ? 45.899 20.804 37.781 1.00 49.07 148 ARG B N 1
ATOM 3659 C CA . ARG B 1 150 ? 46.970 21.339 36.961 1.00 49.03 148 ARG B CA 1
ATOM 3660 C C . ARG B 1 150 ? 47.870 22.189 37.841 1.00 47.87 148 ARG B C 1
ATOM 3661 O O . ARG B 1 150 ? 49.065 22.102 37.747 1.00 48.49 148 ARG B O 1
ATOM 3669 N N . LYS B 1 151 ? 47.268 23.042 38.659 1.00 47.07 149 LYS B N 1
ATOM 3670 C CA . LYS B 1 151 ? 48.036 23.772 39.676 1.00 47.48 149 LYS B CA 1
ATOM 3671 C C . LYS B 1 151 ? 48.890 22.880 40.561 1.00 46.92 149 LYS B C 1
ATOM 3672 O O . LYS B 1 151 ? 50.064 23.151 40.764 1.00 47.29 149 LYS B O 1
ATOM 3678 N N . LYS B 1 152 ? 48.314 21.805 41.114 1.00 48.09 150 LYS B N 1
ATOM 3679 C CA . LYS B 1 152 ? 49.098 20.920 41.974 1.00 48.46 150 LYS B CA 1
ATOM 3680 C C . LYS B 1 152 ? 50.228 20.238 41.209 1.00 48.94 150 LYS B C 1
ATOM 3681 O O . LYS B 1 152 ? 51.331 20.038 41.735 1.00 48.54 150 LYS B O 1
ATOM 3687 N N . HIS B 1 153 ? 49.946 19.854 39.974 1.00 50.23 151 HIS B N 1
ATOM 3688 C CA . HIS B 1 153 ? 50.954 19.183 39.150 1.00 51.56 151 HIS B CA 1
ATOM 3689 C C . HIS B 1 153 ? 52.117 20.139 38.898 1.00 50.72 151 HIS B C 1
ATOM 3690 O O . HIS B 1 153 ? 53.252 19.758 39.007 1.00 51.47 151 HIS B O 1
ATOM 3697 N N . ASP B 1 154 ? 51.809 21.376 38.556 1.00 49.67 152 ASP B N 1
ATOM 3698 C CA . ASP B 1 154 ? 52.856 22.405 38.371 1.00 49.59 152 ASP B CA 1
ATOM 3699 C C . ASP B 1 154 ? 53.634 22.593 39.650 1.00 49.67 152 ASP B C 1
ATOM 3700 O O . ASP B 1 154 ? 54.843 22.592 39.606 1.00 51.21 152 ASP B O 1
ATOM 3705 N N . ALA B 1 155 ? 52.928 22.713 40.782 1.00 50.01 153 ALA B N 1
ATOM 3706 C CA . ALA B 1 155 ? 53.581 22.859 42.090 1.00 50.06 153 ALA B CA 1
ATOM 3707 C C . ALA B 1 155 ? 54.472 21.692 42.472 1.00 51.88 153 ALA B C 1
ATOM 3708 O O . ALA B 1 155 ? 55.579 21.908 42.956 1.00 51.51 153 ALA B O 1
ATOM 3710 N N A ASN B 1 156 ? 54.024 20.478 42.203 0.50 51.76 154 ASN B N 1
ATOM 3711 N N B ASN B 1 156 ? 53.995 20.463 42.225 0.50 52.70 154 ASN B N 1
ATOM 3712 C CA A ASN B 1 156 ? 54.842 19.319 42.502 0.50 53.93 154 ASN B CA 1
ATOM 3713 C CA B ASN B 1 156 ? 54.781 19.219 42.426 0.50 54.68 154 ASN B CA 1
ATOM 3714 C C A ASN B 1 156 ? 56.078 19.178 41.609 0.50 53.72 154 ASN B C 1
ATOM 3715 C C B ASN B 1 156 ? 56.069 19.208 41.616 0.50 54.18 154 ASN B C 1
ATOM 3716 O O A ASN B 1 156 ? 57.124 18.743 42.087 0.50 54.98 154 ASN B O 1
ATOM 3717 O O B ASN B 1 156 ? 57.132 18.900 42.156 0.50 55.27 154 ASN B O 1
ATOM 3726 N N . GLN B 1 157 ? 55.984 19.563 40.339 1.00 54.14 155 GLN B N 1
ATOM 3727 C CA . GLN B 1 157 ? 57.186 19.614 39.484 1.00 54.43 155 GLN B CA 1
ATOM 3728 C C . GLN B 1 157 ? 58.236 20.608 40.009 1.00 53.21 155 GLN B C 1
ATOM 3729 O O . GLN B 1 157 ? 59.421 20.276 40.056 1.00 52.77 155 GLN B O 1
ATOM 3735 N N . TRP B 1 158 ? 57.810 21.806 40.385 1.00 51.33 156 TRP B N 1
ATOM 3736 C CA . TRP B 1 158 ? 58.733 22.811 40.928 1.00 51.48 156 TRP B CA 1
ATOM 3737 C C . TRP B 1 158 ? 59.361 22.317 42.218 1.00 52.58 156 TRP B C 1
ATOM 3738 O O . TRP B 1 158 ? 60.537 22.505 42.443 1.00 53.17 156 TRP B O 1
ATOM 3749 N N . GLN B 1 159 ? 58.593 21.659 43.075 1.00 53.31 157 GLN B N 1
ATOM 3750 C CA . GLN B 1 159 ? 59.156 21.221 44.329 1.00 53.57 157 GLN B CA 1
ATOM 3751 C C . GLN B 1 159 ? 60.090 20.051 44.089 1.00 54.82 157 GLN B C 1
ATOM 3752 O O . GLN B 1 159 ? 61.114 19.905 44.762 1.00 53.93 157 GLN B O 1
ATOM 3758 N N A LYS B 1 160 ? 59.755 19.216 43.112 0.50 55.00 158 LYS B N 1
ATOM 3759 N N B LYS B 1 160 ? 59.728 19.230 43.105 0.50 55.24 158 LYS B N 1
ATOM 3760 C CA A LYS B 1 160 ? 60.574 18.041 42.836 0.50 54.95 158 LYS B CA 1
ATOM 3761 C CA B LYS B 1 160 ? 60.496 18.047 42.711 0.50 55.63 158 LYS B CA 1
ATOM 3762 C C A LYS B 1 160 ? 61.997 18.455 42.401 0.50 54.87 158 LYS B C 1
ATOM 3763 C C B LYS B 1 160 ? 61.952 18.435 42.350 0.50 55.20 158 LYS B C 1
ATOM 3764 O O A LYS B 1 160 ? 62.980 17.771 42.722 0.50 52.96 158 LYS B O 1
ATOM 3765 O O B LYS B 1 160 ? 62.910 17.725 42.695 0.50 53.52 158 LYS B O 1
ATOM 3776 N N . SER B 1 161 ? 62.115 19.590 41.719 1.00 54.37 159 SER B N 1
ATOM 3777 C CA . SER B 1 161 ? 63.465 20.130 41.391 1.00 56.19 159 SER B CA 1
ATOM 3778 C C . SER B 1 161 ? 64.372 20.365 42.615 1.00 56.13 159 SER B C 1
ATOM 3779 O O . SER B 1 161 ? 65.602 20.392 42.504 1.00 57.51 159 SER B O 1
ATOM 3782 N N . LEU B 1 162 ? 63.759 20.474 43.800 1.00 54.89 160 LEU B N 1
ATOM 3783 C CA . LEU B 1 162 ? 64.480 20.734 45.052 1.00 54.50 160 LEU B CA 1
ATOM 3784 C C . LEU B 1 162 ? 64.663 19.477 45.854 1.00 53.98 160 LEU B C 1
ATOM 3785 O O . LEU B 1 162 ? 65.218 19.520 46.970 1.00 53.59 160 LEU B O 1
ATOM 3790 N N . LYS B 1 163 ? 64.168 18.356 45.329 1.00 52.71 161 LYS B N 1
ATOM 3791 C CA . LYS B 1 163 ? 64.105 17.145 46.113 1.00 53.67 161 LYS B CA 1
ATOM 3792 C C . LYS B 1 163 ? 65.475 16.675 46.590 1.00 51.99 161 LYS B C 1
ATOM 3793 O O . LYS B 1 163 ? 65.582 16.227 47.710 1.00 53.41 161 LYS B O 1
ATOM 3799 N N . PRO B 1 164 ? 66.525 16.764 45.752 1.00 52.07 162 PRO B N 1
ATOM 3800 C CA . PRO B 1 164 ? 67.828 16.338 46.333 1.00 50.93 162 PRO B CA 1
ATOM 3801 C C . PRO B 1 164 ? 68.290 17.171 47.565 1.00 52.04 162 PRO B C 1
ATOM 3802 O O . PRO B 1 164 ? 68.897 16.626 48.540 1.00 50.33 162 PRO B O 1
ATOM 3806 N N . LEU B 1 165 ? 67.989 18.472 47.533 1.00 51.89 163 LEU B N 1
ATOM 3807 C CA . LEU B 1 165 ? 68.318 19.346 48.657 1.00 52.70 163 LEU B CA 1
ATOM 3808 C C . LEU B 1 165 ? 67.432 19.020 49.870 1.00 51.84 163 LEU B C 1
ATOM 3809 O O . LEU B 1 165 ? 67.887 18.958 50.987 1.00 51.36 163 LEU B O 1
ATOM 3814 N N . SER B 1 166 ? 66.145 18.818 49.609 1.00 52.81 164 SER B N 1
ATOM 3815 C CA . SER B 1 166 ? 65.220 18.543 50.663 1.00 52.25 164 SER B CA 1
ATOM 3816 C C . SER B 1 166 ? 65.552 17.254 51.356 1.00 51.68 164 SER B C 1
ATOM 3817 O O . SER B 1 166 ? 65.545 17.204 52.578 1.00 52.05 164 SER B O 1
ATOM 3820 N N . ASP B 1 167 ? 65.771 16.182 50.601 1.00 49.94 165 ASP B N 1
ATOM 3821 C CA . ASP B 1 167 ? 66.161 14.927 51.242 1.00 50.41 165 ASP B CA 1
ATOM 3822 C C . ASP B 1 167 ? 67.412 15.043 52.113 1.00 49.06 165 ASP B C 1
ATOM 3823 O O . ASP B 1 167 ? 67.436 14.524 53.247 1.00 48.34 165 ASP B O 1
ATOM 3828 N N . ALA B 1 168 ? 68.430 15.709 51.596 1.00 49.21 166 ALA B N 1
ATOM 3829 C CA . ALA B 1 168 ? 69.709 15.857 52.298 1.00 49.77 166 ALA B CA 1
ATOM 3830 C C . ALA B 1 168 ? 69.589 16.686 53.590 1.00 49.58 166 ALA B C 1
ATOM 3831 O O . ALA B 1 168 ? 70.145 16.346 54.639 1.00 49.23 166 ALA B O 1
ATOM 3833 N N . LEU B 1 169 ? 68.884 17.813 53.496 1.00 49.48 167 LEU B N 1
ATOM 3834 C CA . LEU B 1 169 ? 68.714 18.730 54.626 1.00 50.06 167 LEU B CA 1
ATOM 3835 C C . LEU B 1 169 ? 67.831 18.107 55.676 1.00 49.86 167 LEU B C 1
ATOM 3836 O O . LEU B 1 169 ? 68.098 18.231 56.853 1.00 49.36 167 LEU B O 1
ATOM 3841 N N . THR B 1 170 ? 66.726 17.496 55.244 1.00 52.00 168 THR B N 1
ATOM 3842 C CA . THR B 1 170 ? 65.801 16.825 56.162 1.00 52.61 168 THR B CA 1
ATOM 3843 C C . THR B 1 170 ? 66.564 15.721 56.926 1.00 52.79 168 THR B C 1
ATOM 3844 O O . THR B 1 170 ? 66.405 15.542 58.138 1.00 52.33 168 THR B O 1
ATOM 3848 N N . LEU B 1 171 ? 67.419 14.973 56.215 1.00 51.47 169 LEU B N 1
ATOM 3849 C CA . LEU B 1 171 ? 68.170 13.913 56.868 1.00 50.19 169 LEU B CA 1
ATOM 3850 C C . LEU B 1 171 ? 69.224 14.479 57.828 1.00 49.24 169 LEU B C 1
ATOM 3851 O O . LEU B 1 171 ? 69.345 14.026 58.997 1.00 47.95 169 LEU B O 1
ATOM 3856 N N . TRP B 1 172 ? 69.988 15.473 57.370 1.00 48.43 170 TRP B N 1
ATOM 3857 C CA . TRP B 1 172 ? 71.055 15.992 58.249 1.00 48.20 170 TRP B CA 1
ATOM 3858 C C . TRP B 1 172 ? 70.450 16.608 59.520 1.00 48.63 170 TRP B C 1
ATOM 3859 O O . TRP B 1 172 ? 70.972 16.387 60.603 1.00 49.51 170 TRP B O 1
ATOM 3870 N N . LEU B 1 173 ? 69.368 17.393 59.390 1.00 48.92 171 LEU B N 1
ATOM 3871 C CA . LEU B 1 173 ? 68.706 17.992 60.587 1.00 49.55 171 LEU B CA 1
ATOM 3872 C C . LEU B 1 173 ? 68.121 16.950 61.498 1.00 49.59 171 LEU B C 1
ATOM 3873 O O . LEU B 1 173 ? 68.215 17.082 62.727 1.00 49.53 171 LEU B O 1
ATOM 3878 N N . LYS B 1 174 ? 67.513 15.905 60.911 1.00 50.83 172 LYS B N 1
ATOM 3879 C CA . LYS B 1 174 ? 66.995 14.776 61.731 1.00 51.54 172 LYS B CA 1
ATOM 3880 C C . LYS B 1 174 ? 68.068 14.131 62.584 1.00 51.15 172 LYS B C 1
ATOM 3881 O O . LYS B 1 174 ? 67.910 13.957 63.810 1.00 50.14 172 LYS B O 1
ATOM 3887 N N . LEU B 1 175 ? 69.194 13.809 61.959 1.00 51.70 173 LEU B N 1
ATOM 3888 C CA . LEU B 1 175 ? 70.281 13.151 62.689 1.00 51.84 173 LEU B CA 1
ATOM 3889 C C . LEU B 1 175 ? 71.015 14.081 63.648 1.00 51.20 173 LEU B C 1
ATOM 3890 O O . LEU B 1 175 ? 71.506 13.634 64.694 1.00 52.45 173 LEU B O 1
ATOM 3895 N N . ALA B 1 176 ? 71.108 15.367 63.324 1.00 52.03 174 ALA B N 1
ATOM 3896 C CA . ALA B 1 176 ? 71.749 16.301 64.248 1.00 52.64 174 ALA B CA 1
ATOM 3897 C C . ALA B 1 176 ? 70.860 16.532 65.486 1.00 54.24 174 ALA B C 1
ATOM 3898 O O . ALA B 1 176 ? 71.346 16.615 66.638 1.00 54.00 174 ALA B O 1
ATOM 3900 N N . ARG B 1 177 ? 69.549 16.581 65.277 1.00 55.41 175 ARG B N 1
ATOM 3901 C CA . ARG B 1 177 ? 68.661 16.819 66.420 1.00 55.98 175 ARG B CA 1
ATOM 3902 C C . ARG B 1 177 ? 68.601 15.618 67.377 1.00 57.77 175 ARG B C 1
ATOM 3903 O O . ARG B 1 177 ? 68.484 15.799 68.591 1.00 57.04 175 ARG B O 1
ATOM 3911 N N A GLU B 1 178 ? 68.650 14.405 66.816 0.50 58.56 176 GLU B N 1
ATOM 3912 N N B GLU B 1 178 ? 68.722 14.421 66.815 0.50 58.55 176 GLU B N 1
ATOM 3913 C CA A GLU B 1 178 ? 68.610 13.153 67.593 0.50 60.45 176 GLU B CA 1
ATOM 3914 C CA B GLU B 1 178 ? 68.633 13.176 67.569 0.50 60.34 176 GLU B CA 1
ATOM 3915 C C A GLU B 1 178 ? 69.858 12.950 68.461 0.50 60.93 176 GLU B C 1
ATOM 3916 C C B GLU B 1 178 ? 69.867 12.923 68.429 0.50 60.91 176 GLU B C 1
ATOM 3917 O O A GLU B 1 178 ? 69.787 12.276 69.496 0.50 61.48 176 GLU B O 1
ATOM 3918 O O B GLU B 1 178 ? 69.798 12.192 69.424 0.50 61.50 176 GLU B O 1
ATOM 3929 N N . THR B 1 179 ? 70.984 13.549 68.075 1.00 61.44 177 THR B N 1
ATOM 3930 C CA . THR B 1 179 ? 72.222 13.398 68.868 1.00 63.20 177 THR B CA 1
ATOM 3931 C C . THR B 1 179 ? 72.391 14.452 69.945 1.00 63.15 177 THR B C 1
ATOM 3932 O O . THR B 1 179 ? 73.275 14.332 70.787 1.00 63.65 177 THR B O 1
ATOM 3936 N N . GLY B 1 180 ? 71.570 15.493 69.920 1.00 63.18 178 GLY B N 1
ATOM 3937 C CA . GLY B 1 180 ? 71.618 16.468 70.988 1.00 64.08 178 GLY B CA 1
ATOM 3938 C C . GLY B 1 180 ? 70.803 15.966 72.168 1.00 64.14 178 GLY B C 1
ATOM 3939 O O . GLY B 1 180 ? 69.695 15.431 71.989 1.00 65.03 178 GLY B O 1
ATOM 3940 N N A HIS B 1 181 ? 71.352 16.155 73.368 0.50 64.03 179 HIS B N 1
ATOM 3941 N N B HIS B 1 181 ? 71.331 16.092 73.376 0.50 64.23 179 HIS B N 1
ATOM 3942 C CA A HIS B 1 181 ? 70.705 15.764 74.622 0.50 63.30 179 HIS B CA 1
ATOM 3943 C CA B HIS B 1 181 ? 70.506 15.756 74.524 0.50 63.72 179 HIS B CA 1
ATOM 3944 C C A HIS B 1 181 ? 70.389 16.984 75.503 0.50 63.07 179 HIS B C 1
ATOM 3945 C C B HIS B 1 181 ? 70.367 16.919 75.498 0.50 63.36 179 HIS B C 1
ATOM 3946 O O A HIS B 1 181 ? 71.276 17.813 75.764 0.50 62.51 179 HIS B O 1
ATOM 3947 O O B HIS B 1 181 ? 71.323 17.654 75.784 0.50 62.90 179 HIS B O 1
ATOM 3960 N N . PHE B 1 182 ? 69.134 17.099 75.951 1.00 62.74 180 PHE B N 1
ATOM 3961 C CA . PHE B 1 182 ? 68.747 18.213 76.829 1.00 62.81 180 PHE B CA 1
ATOM 3962 C C . PHE B 1 182 ? 69.280 17.998 78.253 1.00 63.21 180 PHE B C 1
ATOM 3963 O O . PHE B 1 182 ? 69.001 16.963 78.867 1.00 62.97 180 PHE B O 1
ATOM 3971 N N . LYS B 1 183 ? 70.068 18.976 78.725 1.00 63.64 181 LYS B N 1
ATOM 3972 C CA . LYS B 1 183 ? 70.593 19.056 80.083 1.00 63.78 181 LYS B CA 1
ATOM 3973 C C . LYS B 1 183 ? 70.046 20.302 80.796 1.00 63.76 181 LYS B C 1
ATOM 3974 O O . LYS B 1 183 ? 70.208 21.425 80.298 1.00 62.92 181 LYS B O 1
ATOM 3980 N N . ALA B 1 184 ? 69.432 20.102 81.972 1.00 63.52 182 ALA B N 1
ATOM 3981 C CA . ALA B 1 184 ? 68.905 21.205 82.786 1.00 63.31 182 ALA B CA 1
ATOM 3982 C C . ALA B 1 184 ? 70.009 22.236 83.006 1.00 63.07 182 ALA B C 1
ATOM 3983 O O . ALA B 1 184 ? 71.145 21.873 83.294 1.00 62.76 182 ALA B O 1
ATOM 3985 N N . GLN B 1 185 ? 69.682 23.514 82.837 1.00 62.34 183 GLN B N 1
ATOM 3986 C CA . GLN B 1 185 ? 70.641 24.587 83.112 1.00 61.85 183 GLN B CA 1
ATOM 3987 C C . GLN B 1 185 ? 69.969 25.654 83.942 1.00 61.39 183 GLN B C 1
ATOM 3988 O O . GLN B 1 185 ? 68.784 25.553 84.273 1.00 60.66 183 GLN B O 1
ATOM 3994 N N . ILE B 1 186 ? 70.726 26.698 84.248 1.00 61.00 184 ILE B N 1
ATOM 3995 C CA . ILE B 1 186 ? 70.193 27.788 85.042 1.00 61.54 184 ILE B CA 1
ATOM 3996 C C . ILE B 1 186 ? 70.839 29.121 84.627 1.00 61.48 184 ILE B C 1
ATOM 3997 O O . ILE B 1 186 ? 72.076 29.242 84.544 1.00 61.63 184 ILE B O 1
ATOM 4002 N N . ALA B 1 187 ? 69.968 30.084 84.300 1.00 60.76 185 ALA B N 1
ATOM 4003 C CA . ALA B 1 187 ? 70.381 31.433 83.974 1.00 60.41 185 ALA B CA 1
ATOM 4004 C C . ALA B 1 187 ? 70.114 32.313 85.195 1.00 60.55 185 ALA B C 1
ATOM 4005 O O . ALA B 1 187 ? 69.055 32.951 85.323 1.00 60.09 185 ALA B O 1
ATOM 4007 N N . ARG B 1 188 ? 71.073 32.311 86.117 1.00 61.10 186 ARG B N 1
ATOM 4008 C CA . ARG B 1 188 ? 70.943 33.108 87.333 1.00 61.93 186 ARG B CA 1
ATOM 4009 C C . ARG B 1 188 ? 70.968 34.596 86.961 1.00 61.41 186 ARG B C 1
ATOM 4010 O O . ARG B 1 188 ? 71.840 35.046 86.159 1.00 61.30 186 ARG B O 1
ATOM 4018 N N . ALA B 1 189 ? 69.985 35.336 87.506 1.00 61.16 187 ALA B N 1
ATOM 4019 C CA . ALA B 1 189 ? 69.708 36.706 87.062 1.00 60.85 187 ALA B CA 1
ATOM 4020 C C . ALA B 1 189 ? 69.502 36.826 85.528 1.00 60.96 187 ALA B C 1
ATOM 4021 O O . ALA B 1 189 ? 69.916 37.815 84.903 1.00 60.41 187 ALA B O 1
ATOM 4023 N N . GLY B 1 190 ? 68.875 35.810 84.932 1.00 60.86 188 GLY B N 1
ATOM 4024 C CA . GLY B 1 190 ? 68.462 35.861 83.522 1.00 61.23 188 GLY B CA 1
ATOM 4025 C C . GLY B 1 190 ? 69.557 35.771 82.467 1.00 61.65 188 GLY B C 1
ATOM 4026 O O . GLY B 1 190 ? 69.302 36.036 81.290 1.00 61.02 188 GLY B O 1
ATOM 4027 N N . PHE B 1 191 ? 70.767 35.397 82.879 1.00 62.16 189 PHE B N 1
ATOM 4028 C CA . PHE B 1 191 ? 71.919 35.302 81.974 1.00 63.09 189 PHE B CA 1
ATOM 4029 C C . PHE B 1 191 ? 72.563 33.915 82.034 1.00 63.64 189 PHE B C 1
ATOM 4030 O O . PHE B 1 191 ? 72.710 33.331 83.098 1.00 63.38 189 PHE B O 1
ATOM 4038 N N . PHE B 1 192 ? 72.937 33.383 80.877 1.00 64.67 190 PHE B N 1
ATOM 4039 C CA . PHE B 1 192 ? 73.653 32.113 80.820 1.00 65.74 190 PHE B CA 1
ATOM 4040 C C . PHE B 1 192 ? 74.737 32.263 79.790 1.00 66.77 190 PHE B C 1
ATOM 4041 O O . PHE B 1 192 ? 74.557 32.942 78.786 1.00 67.74 190 PHE B O 1
ATOM 4049 N N . GLN B 1 193 ? 75.879 31.645 80.039 1.00 68.14 191 GLN B N 1
ATOM 4050 C CA . GLN B 1 193 ? 76.926 31.622 79.034 1.00 69.90 191 GLN B CA 1
ATOM 4051 C C . GLN B 1 193 ? 77.624 30.299 79.102 1.00 70.69 191 GLN B C 1
ATOM 4052 O O . GLN B 1 193 ? 77.741 29.715 80.171 1.00 70.37 191 GLN B O 1
ATOM 4058 N N . SER B 1 194 ? 78.044 29.819 77.938 1.00 71.85 192 SER B N 1
ATOM 4059 C CA . SER B 1 194 ? 78.894 28.654 77.835 1.00 73.26 192 SER B CA 1
ATOM 4060 C C . SER B 1 194 ? 79.740 28.784 76.573 1.00 74.34 192 SER B C 1
ATOM 4061 O O . SER B 1 194 ? 79.939 29.890 76.056 1.00 74.52 192 SER B O 1
ATOM 4064 N N . ASP B 1 195 ? 80.241 27.653 76.095 1.00 75.71 193 ASP B N 1
ATOM 4065 C CA . ASP B 1 195 ? 81.009 27.596 74.858 1.00 77.40 193 ASP B CA 1
ATOM 4066 C C . ASP B 1 195 ? 80.700 26.286 74.110 1.00 78.03 193 ASP B C 1
ATOM 4067 O O . ASP B 1 195 ? 80.717 25.187 74.690 1.00 78.23 193 ASP B O 1
ATOM 4072 N N . ALA B 1 196 ? 80.376 26.425 72.830 1.00 78.32 194 ALA B N 1
ATOM 4073 C CA . ALA B 1 196 ? 80.048 25.285 71.982 1.00 78.86 194 ALA B CA 1
ATOM 4074 C C . ALA B 1 196 ? 81.206 24.967 71.054 1.00 78.83 194 ALA B C 1
ATOM 4075 O O . ALA B 1 196 ? 81.509 25.734 70.137 1.00 79.38 194 ALA B O 1
ATOM 4077 N N A ASP B 1 197 ? 81.883 23.851 71.309 0.50 78.64 195 ASP B N 1
ATOM 4078 N N B ASP B 1 197 ? 81.835 23.825 71.297 0.50 78.60 195 ASP B N 1
ATOM 4079 C CA A ASP B 1 197 ? 82.941 23.383 70.416 0.50 78.32 195 ASP B CA 1
ATOM 4080 C CA B ASP B 1 197 ? 82.894 23.323 70.443 0.50 78.23 195 ASP B CA 1
ATOM 4081 C C A ASP B 1 197 ? 82.321 22.602 69.244 0.50 77.91 195 ASP B C 1
ATOM 4082 C C B ASP B 1 197 ? 82.279 22.594 69.236 0.50 77.86 195 ASP B C 1
ATOM 4083 O O A ASP B 1 197 ? 81.691 21.553 69.439 0.50 78.07 195 ASP B O 1
ATOM 4084 O O B ASP B 1 197 ? 81.607 21.565 69.398 0.50 78.03 195 ASP B O 1
ATOM 4093 N N . GLU B 1 198 ? 82.490 23.147 68.038 1.00 77.12 196 GLU B N 1
ATOM 4094 C CA . GLU B 1 198 ? 81.994 22.552 66.774 1.00 76.09 196 GLU B CA 1
ATOM 4095 C C . GLU B 1 198 ? 80.449 22.478 66.604 1.00 73.48 196 GLU B C 1
ATOM 4096 O O . GLU B 1 198 ? 79.946 21.881 65.637 1.00 72.60 196 GLU B O 1
ATOM 4102 N N . ALA B 1 199 ? 79.711 23.092 67.529 1.00 70.26 197 ALA B N 1
ATOM 4103 C CA . ALA B 1 199 ? 78.260 22.953 67.549 1.00 66.80 197 ALA B CA 1
ATOM 4104 C C . ALA B 1 199 ? 77.596 23.764 66.446 1.00 64.24 197 ALA B C 1
ATOM 4105 O O . ALA B 1 199 ? 78.108 24.813 66.010 1.00 63.50 197 ALA B O 1
ATOM 4107 N N . ASN B 1 200 ? 76.454 23.272 65.988 1.00 61.28 198 ASN B N 1
ATOM 4108 C CA . ASN B 1 200 ? 75.681 24.013 64.981 1.00 58.56 198 ASN B CA 1
ATOM 4109 C C . ASN B 1 200 ? 74.384 24.644 65.491 1.00 56.78 198 ASN B C 1
ATOM 4110 O O . ASN B 1 200 ? 74.040 25.716 65.074 1.00 56.02 198 ASN B O 1
ATOM 4115 N N . ILE B 1 201 ? 73.661 23.933 66.350 1.00 55.50 199 ILE B N 1
ATOM 4116 C CA . ILE B 1 201 ? 72.338 24.353 66.824 1.00 54.39 199 ILE B CA 1
ATOM 4117 C C . ILE B 1 201 ? 72.211 24.273 68.356 1.00 53.03 199 ILE B C 1
ATOM 4118 O O . ILE B 1 201 ? 72.636 23.305 68.986 1.00 51.98 199 ILE B O 1
ATOM 4123 N N . LEU B 1 202 ? 71.580 25.287 68.929 1.00 51.84 200 LEU B N 1
ATOM 4124 C CA . LEU B 1 202 ? 71.173 25.256 70.328 1.00 50.69 200 LEU B CA 1
ATOM 4125 C C . LEU B 1 202 ? 69.696 25.004 70.361 1.00 50.28 200 LEU B C 1
ATOM 4126 O O . LEU B 1 202 ? 68.925 25.635 69.625 1.00 51.23 200 LEU B O 1
ATOM 4131 N N . ARG B 1 203 ? 69.301 24.053 71.173 1.00 48.83 201 ARG B N 1
ATOM 4132 C CA . ARG B 1 203 ? 67.909 23.754 71.346 1.00 49.98 201 ARG B CA 1
ATOM 4133 C C . ARG B 1 203 ? 67.546 24.036 72.811 1.00 49.73 201 ARG B C 1
ATOM 4134 O O . ARG B 1 203 ? 68.108 23.408 73.736 1.00 48.87 201 ARG B O 1
ATOM 4142 N N . LEU B 1 204 ? 66.649 24.994 73.021 1.00 49.27 202 LEU B N 1
ATOM 4143 C CA . LEU B 1 204 ? 66.273 25.439 74.370 1.00 50.42 202 LEU B CA 1
ATOM 4144 C C . LEU B 1 204 ? 64.837 25.144 74.714 1.00 51.49 202 LEU B C 1
ATOM 4145 O O . LEU B 1 204 ? 63.953 25.341 73.910 1.00 52.12 202 LEU B O 1
ATOM 4150 N N . HIS B 1 205 ? 64.602 24.730 75.949 1.00 53.18 203 HIS B N 1
ATOM 4151 C CA . HIS B 1 205 ? 63.246 24.471 76.404 1.00 54.66 203 HIS B CA 1
ATOM 4152 C C . HIS B 1 205 ? 63.063 25.361 77.623 1.00 54.25 203 HIS B C 1
ATOM 4153 O O . HIS B 1 205 ? 63.806 25.247 78.598 1.00 53.68 203 HIS B O 1
ATOM 4160 N N . ILE B 1 206 ? 62.106 26.269 77.541 1.00 53.35 204 ILE B N 1
ATOM 4161 C CA . ILE B 1 206 ? 61.908 27.256 78.597 1.00 53.76 204 ILE B CA 1
ATOM 4162 C C . ILE B 1 206 ? 60.482 27.147 79.115 1.00 53.47 204 ILE B C 1
ATOM 4163 O O . ILE B 1 206 ? 59.538 27.235 78.347 1.00 52.76 204 ILE B O 1
ATOM 4168 N N . PRO B 1 207 ? 60.322 26.916 80.427 1.00 54.01 205 PRO B N 1
ATOM 4169 C CA . PRO B 1 207 ? 58.960 26.871 80.926 1.00 54.23 205 PRO B CA 1
ATOM 4170 C C . PRO B 1 207 ? 58.175 28.155 80.540 1.00 55.03 205 PRO B C 1
ATOM 4171 O O . PRO B 1 207 ? 58.742 29.281 80.555 1.00 53.95 205 PRO B O 1
ATOM 4183 N N . LYS B 1 209 ? 56.109 29.524 82.205 1.00 56.37 207 LYS B N 1
ATOM 4184 C CA . LYS B 1 209 ? 55.831 30.194 83.469 1.00 55.62 207 LYS B CA 1
ATOM 4185 C C . LYS B 1 209 ? 56.631 31.487 83.666 1.00 54.62 207 LYS B C 1
ATOM 4186 O O . LYS B 1 209 ? 56.229 32.332 84.458 1.00 53.93 207 LYS B O 1
ATOM 4192 N N . TYR B 1 210 ? 57.760 31.649 82.967 1.00 53.37 208 TYR B N 1
ATOM 4193 C CA . TYR B 1 210 ? 58.603 32.827 83.226 1.00 52.50 208 TYR B CA 1
ATOM 4194 C C . TYR B 1 210 ? 58.199 34.052 82.379 1.00 51.51 208 TYR B C 1
ATOM 4195 O O . TYR B 1 210 ? 58.603 35.194 82.695 1.00 51.64 208 TYR B O 1
ATOM 4204 N N . GLY B 1 211 ? 57.376 33.797 81.338 1.00 51.14 209 GLY B N 1
ATOM 4205 C CA . GLY B 1 211 ? 57.043 34.833 80.339 1.00 50.81 209 GLY B CA 1
ATOM 4206 C C . GLY B 1 211 ? 58.283 35.509 79.772 1.00 49.76 209 GLY B C 1
ATOM 4207 O O . GLY B 1 211 ? 58.112 36.877 79.314 1.00 50.77 209 GLY B O 1
ATOM 4208 N N . VAL B 1 212 ? 59.546 34.609 79.685 1.00 50.65 210 VAL B N 1
ATOM 4209 C CA . VAL B 1 212 ? 60.710 35.220 79.114 1.00 51.82 210 VAL B CA 1
ATOM 4210 C C . VAL B 1 212 ? 60.958 34.639 77.688 1.00 50.98 210 VAL B C 1
ATOM 4211 O O . VAL B 1 212 ? 60.472 33.545 77.365 1.00 53.64 210 VAL B O 1
ATOM 4215 N N . TYR B 1 213 ? 61.718 35.352 76.870 1.00 51.36 211 TYR B N 1
ATOM 4216 C CA . TYR B 1 213 ? 62.230 34.783 75.616 1.00 50.04 211 TYR B CA 1
ATOM 4217 C C . TYR B 1 213 ? 63.778 35.001 75.454 1.00 50.56 211 TYR B C 1
ATOM 4218 O O . TYR B 1 213 ? 64.313 36.023 75.920 1.00 48.32 211 TYR B O 1
ATOM 4227 N N . PRO B 1 214 ? 64.511 34.055 74.787 1.00 51.79 212 PRO B N 1
ATOM 4228 C CA . PRO B 1 214 ? 65.974 34.230 74.771 1.00 53.31 212 PRO B CA 1
ATOM 4229 C C . PRO B 1 214 ? 66.531 35.110 73.651 1.00 54.72 212 PRO B C 1
ATOM 4230 O O . PRO B 1 214 ? 66.104 34.995 72.531 1.00 53.96 212 PRO B O 1
ATOM 4250 N N . ILE B 1 216 ? 70.046 35.419 71.931 1.00 59.68 214 ILE B N 1
ATOM 4251 C CA . ILE B 1 216 ? 71.311 34.698 71.840 1.00 61.83 214 ILE B CA 1
ATOM 4252 C C . ILE B 1 216 ? 72.310 35.390 70.905 1.00 64.20 214 ILE B C 1
ATOM 4253 O O . ILE B 1 216 ? 71.944 35.817 69.824 1.00 64.44 214 ILE B O 1
ATOM 4258 N N . SER B 1 217 ? 73.557 35.539 71.370 1.00 67.24 215 SER B N 1
ATOM 4259 C CA . SER B 1 217 ? 74.666 36.101 70.575 1.00 69.72 215 SER B CA 1
ATOM 4260 C C . SER B 1 217 ? 75.901 35.194 70.654 1.00 71.34 215 SER B C 1
ATOM 4261 O O . SER B 1 217 ? 75.927 34.260 71.454 1.00 71.14 215 SER B O 1
ATOM 4264 N N . GLY B 1 218 ? 76.910 35.460 69.820 1.00 73.68 216 GLY B N 1
ATOM 4265 C CA . GLY B 1 218 ? 78.071 34.561 69.730 1.00 77.20 216 GLY B CA 1
ATOM 4266 C C . GLY B 1 218 ? 79.432 35.121 69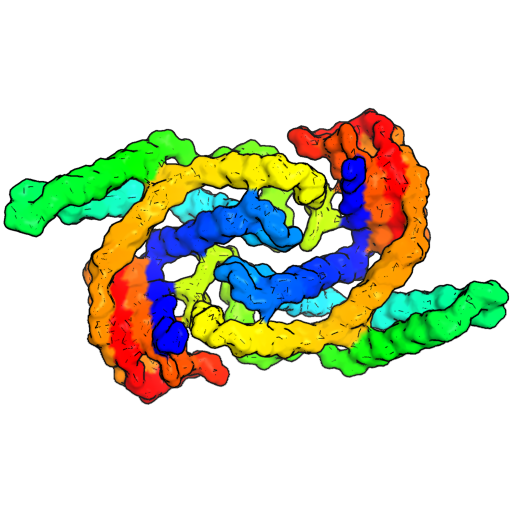.324 1.00 79.19 216 GLY B C 1
ATOM 4267 O O . GLY B 1 218 ? 79.519 36.147 68.642 1.00 79.44 216 GLY B O 1
ATOM 4268 N N . HIS B 1 219 ? 80.493 34.421 69.742 1.00 81.04 217 HIS B N 1
ATOM 4269 C CA . HIS B 1 219 ? 81.880 34.783 69.399 1.00 83.01 217 HIS B CA 1
ATOM 4270 C C . HIS B 1 219 ? 82.776 33.559 69.384 1.00 83.47 217 HIS B C 1
ATOM 4271 O O . HIS B 1 219 ? 82.982 32.917 70.430 1.00 83.44 217 HIS B O 1
ATOM 4278 N N . LYS B 1 220 ? 83.316 33.258 68.199 1.00 83.83 218 LYS B N 1
ATOM 4279 C CA . LYS B 1 220 ? 84.163 32.072 67.977 1.00 84.28 218 LYS B CA 1
ATOM 4280 C C . LYS B 1 220 ? 83.369 30.828 68.354 1.00 83.95 218 LYS B C 1
ATOM 4281 O O . LYS B 1 220 ? 82.471 30.404 67.608 1.00 84.24 218 LYS B O 1
ATOM 4287 N N . ASN B 1 221 ? 83.691 30.279 69.529 1.00 83.34 219 ASN B N 1
ATOM 4288 C CA . ASN B 1 221 ? 83.100 29.041 70.041 1.00 82.47 219 ASN B CA 1
ATOM 4289 C C . ASN B 1 221 ? 82.226 29.283 71.281 1.00 81.33 219 ASN B C 1
ATOM 4290 O O . ASN B 1 221 ? 81.724 28.332 71.890 1.00 81.32 219 ASN B O 1
ATOM 4295 N N . ARG B 1 222 ? 82.055 30.555 71.648 1.00 79.51 220 ARG B N 1
ATOM 4296 C CA . ARG B 1 222 ? 81.227 30.944 72.802 1.00 77.75 220 ARG B CA 1
ATOM 4297 C C . ARG B 1 222 ? 79.880 31.534 72.377 1.00 75.43 220 ARG B C 1
ATOM 4298 O O . ARG B 1 222 ? 79.788 32.193 71.346 1.00 75.07 220 ARG B O 1
ATOM 4306 N N . PHE B 1 223 ? 78.866 31.320 73.214 1.00 72.72 221 PHE B N 1
ATOM 4307 C CA . PHE B 1 223 ? 77.552 31.938 73.042 1.00 70.25 221 PHE B CA 1
ATOM 4308 C C . PHE B 1 223 ? 77.022 32.472 74.373 1.00 69.25 221 PHE B C 1
ATOM 4309 O O . PHE B 1 223 ? 77.412 31.979 75.451 1.00 68.72 221 PHE B O 1
ATOM 4317 N N . ALA B 1 224 ? 76.139 33.475 74.283 1.00 67.64 222 ALA B N 1
ATOM 4318 C CA . ALA B 1 224 ? 75.456 34.046 75.449 1.00 66.09 222 ALA B CA 1
ATOM 4319 C C . ALA B 1 224 ? 73.934 34.056 75.290 1.00 64.59 222 ALA B C 1
ATOM 4320 O O . ALA B 1 224 ? 73.414 34.438 74.242 1.00 64.09 222 ALA B O 1
ATOM 4322 N N . ILE B 1 225 ? 73.239 33.644 76.351 1.00 62.99 223 ILE B N 1
ATOM 4323 C CA . ILE B 1 225 ? 71.774 33.635 76.403 1.00 60.66 223 ILE B CA 1
ATOM 4324 C C . ILE B 1 225 ? 71.256 34.607 77.455 1.00 60.45 223 ILE B C 1
ATOM 4325 O O . ILE B 1 225 ? 71.436 34.388 78.661 1.00 59.80 223 ILE B O 1
ATOM 4330 N N . LYS B 1 226 ? 70.607 35.674 77.000 1.00 59.21 224 LYS B N 1
ATOM 4331 C CA . LYS B 1 226 ? 69.992 36.652 77.887 1.00 58.43 224 LYS B CA 1
ATOM 4332 C C . LYS B 1 226 ? 68.478 36.594 77.727 1.00 56.98 224 LYS B C 1
ATOM 4333 O O . LYS B 1 226 ? 67.980 36.723 76.614 1.00 57.16 224 LYS B O 1
ATOM 4339 N N . PHE B 1 227 ? 67.747 36.388 78.817 1.00 54.70 225 PHE B N 1
ATOM 4340 C CA . PHE B 1 227 ? 66.289 36.310 78.755 1.00 53.52 225 PHE B CA 1
ATOM 4341 C C . PHE B 1 227 ? 65.620 37.669 78.852 1.00 52.92 225 PHE B C 1
ATOM 4342 O O . PHE B 1 227 ? 66.101 38.532 79.578 1.00 51.64 225 PHE B O 1
ATOM 4358 N N . ALA B 1 229 ? 61.713 39.749 79.291 1.00 52.62 227 ALA B N 1
ATOM 4359 C CA . ALA B 1 229 ? 60.295 39.607 79.630 1.00 53.04 227 ALA B CA 1
ATOM 4360 C C . ALA B 1 229 ? 59.519 39.970 78.346 1.00 52.90 227 ALA B C 1
ATOM 4361 O O . ALA B 1 229 ? 59.724 41.108 77.651 1.00 53.31 227 ALA B O 1
ATOM 4363 N N . PHE B 1 230 ? 58.692 38.953 77.830 1.00 53.57 228 PHE B N 1
ATOM 4364 C CA . PHE B 1 230 ? 57.838 39.189 76.653 1.00 53.40 228 PHE B CA 1
ATOM 4365 C C . PHE B 1 230 ? 56.864 40.387 76.863 1.00 54.84 228 PHE B C 1
ATOM 4366 O O . PHE B 1 230 ? 56.634 41.161 75.943 1.00 55.92 228 PHE B O 1
ATOM 4374 N N . GLU B 1 231 ? 56.320 40.554 78.068 1.00 55.44 229 GLU B N 1
ATOM 4375 C CA . GLU B 1 231 ? 55.339 41.623 78.325 1.00 56.47 229 GLU B CA 1
ATOM 4376 C C . GLU B 1 231 ? 55.896 43.064 78.092 1.00 56.86 229 GLU B C 1
ATOM 4377 O O . GLU B 1 231 ? 55.169 43.878 77.530 1.00 57.63 229 GLU B O 1
ATOM 4383 N N . ASN B 1 232 ? 57.175 43.373 78.458 1.00 56.94 230 ASN B N 1
ATOM 4384 C CA . ASN B 1 232 ? 57.688 44.733 78.285 1.00 56.55 230 ASN B CA 1
ATOM 4385 C C . ASN B 1 232 ? 59.003 44.839 77.508 1.00 57.11 230 ASN B C 1
ATOM 4386 O O . ASN B 1 232 ? 59.608 45.968 77.278 1.00 57.83 230 ASN B O 1
ATOM 4391 N N . GLY B 1 233 ? 59.468 43.636 76.847 1.00 57.08 231 GLY B N 1
ATOM 4392 C CA . GLY B 1 233 ? 60.727 43.691 76.093 1.00 58.33 231 GLY B CA 1
ATOM 4393 C C . GLY B 1 233 ? 61.975 43.932 76.958 1.00 59.16 231 GLY B C 1
ATOM 4394 O O . GLY B 1 233 ? 63.124 43.868 76.463 1.00 59.60 231 GLY B O 1
ATOM 4395 N N . GLN B 1 234 ? 61.755 44.178 78.253 1.00 59.30 232 GLN B N 1
ATOM 4396 C CA . GLN B 1 234 ? 62.852 44.488 79.177 1.00 60.17 232 GLN B CA 1
ATOM 4397 C C . GLN B 1 234 ? 63.647 43.239 79.573 1.00 59.77 232 GLN B C 1
ATOM 4398 O O . GLN B 1 234 ? 63.116 42.051 79.461 1.00 60.30 232 GLN B O 1
ATOM 4404 N N . ALA B 1 235 ? 64.931 43.509 80.026 1.00 59.38 233 ALA B N 1
ATOM 4405 C CA . ALA B 1 235 ? 65.803 42.362 80.404 1.00 58.74 233 ALA B CA 1
ATOM 4406 C C . ALA B 1 235 ? 65.271 41.724 81.683 1.00 58.17 233 ALA B C 1
ATOM 4407 O O . ALA B 1 235 ? 64.903 42.418 82.621 1.00 57.27 233 ALA B O 1
ATOM 4409 N N . CYS B 1 236 ? 65.159 40.403 81.678 1.00 58.17 234 CYS B N 1
ATOM 4410 C CA . CYS B 1 236 ? 64.736 39.664 82.852 1.00 58.38 234 CYS B CA 1
ATOM 4411 C C . CYS B 1 236 ? 65.973 39.549 83.716 1.00 58.32 234 CYS B C 1
ATOM 4412 O O . CYS B 1 236 ? 67.068 39.332 83.196 1.00 59.63 234 CYS B O 1
ATOM 4415 N N . SER B 1 237 ? 65.824 39.693 85.024 1.00 58.34 235 SER B N 1
ATOM 4416 C CA . SER B 1 237 ? 66.983 39.549 85.878 1.00 57.40 235 SER B CA 1
ATOM 4417 C C . SER B 1 237 ? 66.751 38.576 87.018 1.00 57.13 235 SER B C 1
ATOM 4418 O O . SER B 1 237 ? 67.300 38.759 88.100 1.00 56.99 235 SER B O 1
ATOM 4421 N N A GLN B 1 238 ? 65.969 37.530 86.771 0.50 56.75 236 GLN B N 1
ATOM 4422 N N B GLN B 1 238 ? 65.925 37.553 86.774 0.50 56.76 236 GLN B N 1
ATOM 4423 C CA A GLN B 1 238 ? 65.740 36.514 87.794 0.50 56.77 236 GLN B CA 1
ATOM 4424 C CA B GLN B 1 238 ? 65.624 36.510 87.771 0.50 56.85 236 GLN B CA 1
ATOM 4425 C C A GLN B 1 238 ? 66.162 35.126 87.330 0.50 56.82 236 GLN B C 1
ATOM 4426 C C B GLN B 1 238 ? 66.150 35.134 87.332 0.50 56.85 236 GLN B C 1
ATOM 4427 O O A GLN B 1 238 ? 66.377 34.898 86.131 0.50 56.88 236 GLN B O 1
ATOM 4428 O O B GLN B 1 238 ? 66.426 34.922 86.141 0.50 56.96 236 GLN B O 1
ATOM 4439 N N . ASP B 1 239 ? 66.270 34.204 88.285 1.00 56.81 237 ASP B N 1
ATOM 4440 C CA . ASP B 1 239 ? 66.718 32.818 88.021 1.00 56.99 237 ASP B CA 1
ATOM 4441 C C . ASP B 1 239 ? 65.783 32.111 87.052 1.00 57.81 237 ASP B C 1
ATOM 4442 O O . ASP B 1 239 ? 64.573 31.997 87.311 1.00 59.22 237 ASP B O 1
ATOM 4447 N N . VAL B 1 240 ? 66.342 31.668 85.923 1.00 57.17 238 VAL B N 1
ATOM 4448 C CA . VAL B 1 240 ? 65.560 30.966 84.916 1.00 56.81 238 VAL B CA 1
ATOM 4449 C C . VAL B 1 240 ? 66.092 29.529 84.731 1.00 56.92 238 VAL B C 1
ATOM 4450 O O . VAL B 1 240 ? 67.285 29.315 84.402 1.00 56.78 238 VAL B O 1
ATOM 4454 N N . GLU B 1 241 ? 65.196 28.560 84.954 1.00 56.88 239 GLU B N 1
ATOM 4455 C CA . GLU B 1 241 ? 65.518 27.145 84.775 1.00 57.25 239 GLU B CA 1
ATOM 4456 C C . GLU B 1 241 ? 65.022 26.722 83.422 1.00 55.84 239 GLU B C 1
ATOM 4457 O O . GLU B 1 241 ? 63.865 26.993 83.047 1.00 55.87 239 GLU B O 1
ATOM 4463 N N . PHE B 1 242 ? 65.901 26.050 82.691 1.00 54.34 240 PHE B N 1
ATOM 4464 C CA . PHE B 1 242 ? 65.583 25.618 81.349 1.00 54.53 240 PHE B CA 1
ATOM 4465 C C . PHE B 1 242 ? 66.480 24.461 80.974 1.00 54.77 240 PHE B C 1
ATOM 4466 O O . PHE B 1 242 ? 67.505 24.239 81.601 1.00 54.57 240 PHE B O 1
ATOM 4474 N N . GLU B 1 243 ? 66.079 23.742 79.933 1.00 55.61 241 GLU B N 1
ATOM 4475 C CA . GLU B 1 243 ? 66.882 22.664 79.368 1.00 55.63 241 GLU B CA 1
ATOM 4476 C C . GLU B 1 243 ? 67.552 23.191 78.121 1.00 55.40 241 GLU B C 1
ATOM 4477 O O . GLU B 1 243 ? 66.936 23.947 77.327 1.00 53.65 241 GLU B O 1
ATOM 4483 N N . LEU B 1 244 ? 68.812 22.802 77.956 1.00 54.76 242 LEU B N 1
ATOM 4484 C CA . LEU B 1 244 ? 69.598 23.203 76.799 1.00 55.17 242 LEU B CA 1
ATOM 4485 C C . LEU B 1 244 ? 70.189 21.963 76.091 1.00 55.66 242 LEU B C 1
ATOM 4486 O O . LEU B 1 244 ? 70.848 21.157 76.743 1.00 54.49 242 LEU B O 1
ATOM 4491 N N . ALA B 1 245 ? 69.916 21.777 74.790 1.00 56.10 243 ALA B N 1
ATOM 4492 C CA . ALA B 1 245 ? 70.649 20.740 74.011 1.00 56.72 243 ALA B CA 1
ATOM 4493 C C . ALA B 1 245 ? 71.507 21.384 72.937 1.00 57.08 243 ALA B C 1
ATOM 4494 O O . ALA B 1 245 ? 71.003 22.151 72.121 1.00 55.57 243 ALA B O 1
ATOM 4496 N N . VAL B 1 246 ? 72.804 21.107 72.976 1.00 58.20 244 VAL B N 1
ATOM 4497 C CA . VAL B 1 246 ? 73.760 21.600 71.975 1.00 60.93 244 VAL B CA 1
ATOM 4498 C C . VAL B 1 246 ? 73.958 20.494 70.921 1.00 62.20 244 VAL B C 1
ATOM 4499 O O . VAL B 1 246 ? 74.397 19.400 71.271 1.00 62.72 244 VAL B O 1
ATOM 4503 N N . CYS B 1 247 ? 73.626 20.780 69.655 1.00 63.80 245 CYS B N 1
ATOM 4504 C CA . CYS B 1 247 ? 73.646 19.782 68.560 1.00 65.27 245 CYS B CA 1
ATOM 4505 C C . CYS B 1 247 ? 74.671 20.151 67.484 1.00 65.01 245 CYS B C 1
ATOM 4506 O O . CYS B 1 247 ? 74.829 21.323 67.136 1.00 64.42 245 CYS B O 1
#

InterPro domains:
  IPR009777 Cell division protein ZapD [MF_01092] (3-245)
  IPR009777 Cell division protein ZapD [PF07072] (18-224)
  IPR009777 Cell division protein ZapD [PTHR39455] (1-245)
  IPR027462 Z ring-associated protein D, C-terminal [G3DSA:2.60.440.10] (175-245)
  IPR036268 ZapD domain superfamily [SSF160950] (1-245)